Protein 7Q4I (pdb70)

Structure (mmCIF, N/CA/C/O backbone):
data_7Q4I
#
_entry.id   7Q4I
#
_cell.length_a   50.241
_cell.length_b   80.445
_cell.length_c   71.949
_cell.angle_alpha   90.00
_cell.angle_beta   93.19
_cell.angle_gamma   90.00
#
_symmetry.space_group_name_H-M   'P 1 21 1'
#
loop_
_entity.id
_entity.type
_entity.pdbx_description
1 polymer 'Glycoprotein-N-acetylgalactosamine 3-beta-galactosyltransferase 1'
2 polymer Mucin-1
3 non-polymer "URIDINE-5'-DIPHOSPHATE"
4 non-polymer 1,2-ETHANEDIOL
5 non-polymer 'MANGANESE (II) ION'
6 non-polymer 2-acetamido-2-deoxy-alpha-D-galactopyranose
7 water water
#
loop_
_atom_site.group_PDB
_atom_site.id
_atom_site.type_symbol
_atom_site.label_atom_id
_atom_site.label_alt_id
_atom_site.label_comp_id
_atom_site.label_asym_id
_atom_site.label_entity_id
_atom_site.label_seq_id
_atom_site.pdbx_PDB_ins_code
_atom_site.Cartn_x
_atom_site.Cartn_y
_atom_site.Cartn_z
_atom_site.occupancy
_atom_site.B_iso_or_equiv
_atom_site.auth_seq_id
_atom_site.auth_comp_id
_atom_site.auth_asym_id
_atom_site.auth_atom_id
_atom_site.pdbx_PDB_model_num
ATOM 1 N N . GLU A 1 15 ? 13.302 20.165 22.175 1.00 63.43 87 GLU A N 1
ATOM 2 C CA . GLU A 1 15 ? 13.110 21.523 22.772 1.00 63.52 87 GLU A CA 1
ATOM 3 C C . GLU A 1 15 ? 12.847 22.549 21.659 1.00 59.33 87 GLU A C 1
ATOM 4 O O . GLU A 1 15 ? 11.742 23.134 21.669 1.00 67.71 87 GLU A O 1
ATOM 10 N N . ASN A 1 16 ? 13.810 22.802 20.764 1.00 49.83 88 ASN A N 1
ATOM 11 C CA . ASN A 1 16 ? 13.530 23.503 19.483 1.00 50.88 88 ASN A CA 1
ATOM 12 C C . ASN A 1 16 ? 13.333 22.394 18.441 1.00 45.26 88 ASN A C 1
ATOM 13 O O . ASN A 1 16 ? 14.310 21.754 18.094 1.00 38.36 88 ASN A O 1
ATOM 18 N N . SER A 1 17 ? 12.091 22.161 18.017 1.00 42.72 89 SER A N 1
ATOM 19 C CA . SER A 1 17 ? 11.703 21.096 17.065 1.00 44.94 89 SER A CA 1
ATOM 20 C C . SER A 1 17 ? 11.121 21.719 15.784 1.00 41.88 89 SER A C 1
ATOM 21 O O . SER A 1 17 ? 10.405 21.023 15.058 1.00 45.20 89 SER A O 1
ATOM 24 N N . THR A 1 18 ? 11.418 22.986 15.511 1.00 40.97 90 THR A N 1
ATOM 25 C CA . THR A 1 18 ? 10.903 23.744 14.340 1.00 38.59 90 THR A CA 1
ATOM 26 C C . THR A 1 18 ? 11.217 22.979 13.064 1.00 33.98 90 THR A C 1
ATOM 27 O O . THR A 1 18 ? 10.305 22.813 12.225 1.00 37.48 90 THR A O 1
ATOM 31 N N . ILE A 1 19 ? 12.472 22.573 12.910 1.00 31.61 91 ILE A N 1
ATOM 32 C CA . ILE A 1 19 ? 12.937 21.936 11.650 1.00 29.95 91 ILE A CA 1
ATOM 33 C C . ILE A 1 19 ? 12.190 20.616 11.489 1.00 30.58 91 ILE A C 1
ATOM 34 O O . ILE A 1 19 ? 11.719 20.375 10.376 1.00 29.35 91 ILE A O 1
ATOM 39 N N . ALA A 1 20 ? 12.056 19.834 12.561 1.00 28.64 92 ALA A N 1
ATOM 40 C CA . ALA A 1 20 ? 11.396 18.511 12.504 1.00 30.05 92 ALA A CA 1
ATOM 41 C C . ALA A 1 20 ? 9.892 18.670 12.282 1.00 28.35 92 ALA A C 1
ATOM 42 O O . ALA A 1 20 ? 9.301 17.760 11.688 1.00 31.98 92 ALA A O 1
ATOM 44 N N . GLU A 1 21 ? 9.290 19.773 12.727 1.00 32.35 93 GLU A N 1
ATOM 45 C CA . GLU A 1 21 ? 7.832 20.029 12.532 1.00 37.24 93 GLU A CA 1
ATOM 46 C C . GLU A 1 21 ? 7.576 20.400 11.075 1.00 33.79 93 GLU A C 1
ATOM 47 O O . GLU A 1 21 ? 6.526 20.020 10.544 1.00 36.51 93 GLU A O 1
ATOM 53 N N . ARG A 1 22 ? 8.519 21.118 10.481 1.00 33.73 94 ARG A N 1
ATOM 54 C CA . ARG A 1 22 ? 8.493 21.542 9.065 1.00 39.39 94 ARG A CA 1
ATOM 55 C C . ARG A 1 22 ? 8.588 20.288 8.180 1.00 36.60 94 ARG A C 1
ATOM 56 O O . ARG A 1 22 ? 7.720 20.121 7.302 1.00 38.29 94 ARG A O 1
ATOM 64 N N . LEU A 1 23 ? 9.556 19.399 8.432 1.00 35.62 95 LEU A N 1
ATOM 65 C CA . LEU A 1 23 ? 9.696 18.117 7.686 1.00 33.37 95 LEU A CA 1
ATOM 66 C C . LEU A 1 23 ? 8.467 17.227 7.910 1.00 30.59 95 LEU A C 1
ATOM 67 O O . LEU A 1 23 ? 8.075 16.538 6.951 1.00 27.47 95 LEU A O 1
ATOM 72 N N . TYR A 1 24 ? 7.837 17.284 9.088 1.00 27.09 96 TYR A N 1
ATOM 73 C CA . TYR A 1 24 ? 6.636 16.467 9.370 1.00 28.33 96 TYR A CA 1
ATOM 74 C C . TYR A 1 24 ? 5.587 16.700 8.279 1.00 30.84 96 TYR A C 1
ATOM 75 O O . TYR A 1 24 ? 4.967 15.720 7.803 1.00 27.75 96 TYR A O 1
ATOM 84 N N . SER A 1 25 ? 5.400 17.963 7.897 1.00 34.02 97 SER A N 1
ATOM 85 C CA . SER A 1 25 ? 4.314 18.386 6.982 1.00 38.39 97 SER A CA 1
ATOM 86 C C . SER A 1 25 ? 4.791 18.259 5.529 1.00 37.47 97 SER A C 1
ATOM 87 O O . SER A 1 25 ? 3.962 18.066 4.653 1.00 38.93 97 SER A O 1
ATOM 90 N N . GLU A 1 26 ? 6.093 18.360 5.276 1.00 37.88 98 GLU A N 1
ATOM 91 C CA . GLU A 1 26 ? 6.651 18.380 3.899 1.00 34.49 98 GLU A CA 1
ATOM 92 C C . GLU A 1 26 ? 6.965 16.973 3.407 1.00 33.05 98 GLU A C 1
ATOM 93 O O . GLU A 1 26 ? 6.977 16.789 2.206 1.00 35.38 98 GLU A O 1
ATOM 99 N N . VAL A 1 27 ? 7.259 16.034 4.307 1.00 33.84 99 VAL A N 1
ATOM 100 C CA . VAL A 1 27 ? 7.612 14.620 3.983 1.00 30.48 99 VAL A CA 1
ATOM 101 C C . VAL A 1 27 ? 6.662 13.718 4.779 1.00 32.44 99 VAL A C 1
ATOM 102 O O . VAL A 1 27 ? 7.010 13.301 5.918 1.00 32.55 99 VAL A O 1
ATOM 106 N N . ARG A 1 28 ? 5.465 13.480 4.249 1.00 29.61 100 ARG A N 1
ATOM 107 C CA . ARG A 1 28 ? 4.451 12.686 4.979 1.00 29.23 100 ARG A CA 1
ATOM 108 C C . ARG A 1 28 ? 4.820 11.205 4.831 1.00 27.23 100 ARG A C 1
ATOM 109 O O . ARG A 1 28 ? 5.048 10.737 3.672 1.00 23.40 100 ARG A O 1
ATOM 117 N N . VAL A 1 29 ? 4.942 10.530 5.973 1.00 22.27 101 VAL A N 1
ATOM 118 C CA . VAL A 1 29 ? 5.308 9.098 6.052 1.00 24.09 101 VAL A CA 1
ATOM 119 C C . VAL A 1 29 ? 4.129 8.354 6.680 1.00 23.36 101 VAL A C 1
ATOM 120 O O . VAL A 1 29 ? 3.673 8.700 7.802 1.00 21.16 101 VAL A O 1
ATOM 124 N N . LEU A 1 30 ? 3.648 7.354 5.959 1.00 24.31 102 LEU A N 1
ATOM 125 C CA . LEU A 1 30 ? 2.645 6.400 6.474 1.00 25.58 102 LEU A CA 1
ATOM 126 C C . LEU A 1 30 ? 3.424 5.170 6.889 1.00 26.75 102 LEU A C 1
ATOM 127 O O . LEU A 1 30 ? 4.214 4.648 6.078 1.00 29.14 102 LEU A O 1
ATOM 132 N N . CYS A 1 31 ? 3.197 4.738 8.104 1.00 23.84 103 CYS A N 1
ATOM 133 C CA . CYS A 1 31 ? 3.841 3.545 8.659 1.00 27.83 103 CYS A CA 1
ATOM 134 C C . CYS A 1 31 ? 2.784 2.462 8.813 1.00 24.85 103 CYS A C 1
ATOM 135 O O . CYS A 1 31 ? 1.787 2.682 9.549 1.00 24.60 103 CYS A O 1
ATOM 138 N N . TRP A 1 32 ? 3.031 1.316 8.187 1.00 21.35 104 TRP A N 1
ATOM 139 C CA . TRP A 1 32 ? 2.236 0.117 8.502 1.00 21.77 104 TRP A CA 1
ATOM 140 C C . TRP A 1 32 ? 3.114 -0.944 9.153 1.00 21.86 104 TRP A C 1
ATOM 141 O O . TRP A 1 32 ? 4.289 -1.098 8.766 1.00 21.42 104 TRP A O 1
ATOM 152 N N . ILE A 1 33 ? 2.514 -1.611 10.134 1.00 21.79 105 ILE A N 1
ATOM 153 C CA . ILE A 1 33 ? 3.147 -2.593 11.043 1.00 24.03 105 ILE A CA 1
ATOM 154 C C . ILE A 1 33 ? 2.488 -3.934 10.773 1.00 24.73 105 ILE A C 1
ATOM 155 O O . ILE A 1 33 ? 1.245 -4.022 10.995 1.00 24.26 105 ILE A O 1
ATOM 160 N N . MET A 1 34 ? 3.277 -4.916 10.330 1.00 25.25 106 MET A N 1
ATOM 161 C CA . MET A 1 34 ? 2.822 -6.323 10.238 1.00 29.14 106 MET A CA 1
ATOM 162 C C . MET A 1 34 ? 2.738 -6.914 11.652 1.00 29.70 106 MET A C 1
ATOM 163 O O . MET A 1 34 ? 3.740 -6.915 12.386 1.00 26.17 106 MET A O 1
ATOM 168 N N . THR A 1 35 ? 1.565 -7.393 12.040 1.00 31.03 107 THR A N 1
ATOM 169 C CA . THR A 1 35 ? 1.377 -8.054 13.351 1.00 32.03 107 THR A CA 1
ATOM 170 C C . THR A 1 35 ? 0.295 -9.127 13.201 1.00 32.64 107 THR A C 1
ATOM 171 O O . THR A 1 35 ? -0.210 -9.329 12.083 1.00 32.98 107 THR A O 1
ATOM 175 N N . ASN A 1 36 ? -0.024 -9.797 14.297 1.00 34.31 108 ASN A N 1
ATOM 176 C CA . ASN A 1 36 ? -0.994 -10.913 14.370 1.00 33.15 108 ASN A CA 1
ATOM 177 C C . ASN A 1 36 ? -1.644 -10.804 15.737 1.00 32.52 108 ASN A C 1
ATOM 178 O O . ASN A 1 36 ? -1.088 -10.173 16.629 1.00 32.59 108 ASN A O 1
ATOM 183 N N . PRO A 1 37 ? -2.838 -11.401 15.940 1.00 35.61 109 PRO A N 1
ATOM 184 C CA . PRO A 1 37 ? -3.561 -11.257 17.211 1.00 33.20 109 PRO A CA 1
ATOM 185 C C . PRO A 1 37 ? -2.748 -11.615 18.465 1.00 32.44 109 PRO A C 1
ATOM 186 O O . PRO A 1 37 ? -2.823 -10.879 19.394 1.00 35.82 109 PRO A O 1
ATOM 190 N N . SER A 1 38 ? -1.957 -12.694 18.442 1.00 34.85 110 SER A N 1
ATOM 191 C CA . SER A 1 38 ? -1.034 -13.091 19.546 1.00 34.14 110 SER A CA 1
ATOM 192 C C . SER A 1 38 ? -0.114 -11.937 19.971 1.00 33.49 110 SER A C 1
ATOM 193 O O . SER A 1 38 ? 0.254 -11.926 21.135 1.00 33.60 110 SER A O 1
ATOM 196 N N . ASN A 1 39 ? 0.262 -11.028 19.057 1.00 34.03 111 ASN A N 1
ATOM 197 C CA . ASN A 1 39 ? 1.233 -9.928 19.321 1.00 31.47 111 ASN A CA 1
ATOM 198 C C . ASN A 1 39 ? 0.530 -8.601 19.614 1.00 27.91 111 ASN A C 1
ATOM 199 O O . ASN A 1 39 ? 1.230 -7.623 19.898 1.00 27.24 111 ASN A O 1
ATOM 204 N N . HIS A 1 40 ? -0.797 -8.526 19.516 1.00 30.80 112 HIS A N 1
ATOM 205 C CA . HIS A 1 40 ? -1.509 -7.217 19.578 1.00 33.47 112 HIS A CA 1
ATOM 206 C C . HIS A 1 40 ? -1.121 -6.466 20.860 1.00 36.97 112 HIS A C 1
ATOM 207 O O . HIS A 1 40 ? -0.710 -5.279 20.754 1.00 35.84 112 HIS A O 1
ATOM 214 N N . GLN A 1 41 ? -1.227 -7.135 22.011 1.00 37.00 113 GLN A N 1
ATOM 215 C CA . GLN A 1 41 ? -0.964 -6.541 23.348 1.00 43.57 113 GLN A CA 1
ATOM 216 C C . GLN A 1 41 ? 0.529 -6.684 23.684 1.00 39.01 113 GLN A C 1
ATOM 217 O O . GLN A 1 41 ? 1.078 -5.717 24.230 1.00 42.06 113 GLN A O 1
ATOM 223 N N . LYS A 1 42 ? 1.173 -7.810 23.375 1.00 38.09 114 LYS A N 1
ATOM 224 C CA . LYS A 1 42 ? 2.611 -8.032 23.736 1.00 40.57 114 LYS A CA 1
ATOM 225 C C . LYS A 1 42 ? 3.548 -7.076 22.981 1.00 32.82 114 LYS A C 1
ATOM 226 O O . LYS A 1 42 ? 4.555 -6.692 23.574 1.00 27.60 114 LYS A O 1
ATOM 232 N N . LYS A 1 43 ? 3.290 -6.760 21.709 1.00 29.71 115 LYS A N 1
ATOM 233 C CA . LYS A 1 43 ? 4.308 -6.061 20.861 1.00 31.13 115 LYS A CA 1
ATOM 234 C C . LYS A 1 43 ? 3.740 -4.801 20.226 1.00 28.93 115 LYS A C 1
ATOM 235 O O . LYS A 1 43 ? 4.308 -3.739 20.477 1.00 32.02 115 LYS A O 1
ATOM 241 N N . ALA A 1 44 ? 2.664 -4.942 19.451 1.00 30.14 116 ALA A N 1
ATOM 242 C CA . ALA A 1 44 ? 2.089 -3.891 18.580 1.00 29.49 116 ALA A CA 1
ATOM 243 C C . ALA A 1 44 ? 1.748 -2.656 19.412 1.00 32.32 116 ALA A C 1
ATOM 244 O O . ALA A 1 44 ? 2.091 -1.539 18.998 1.00 37.12 116 ALA A O 1
ATOM 246 N N . ARG A 1 45 ? 1.101 -2.854 20.553 1.00 33.21 117 ARG A N 1
ATOM 247 C CA . ARG A 1 45 ? 0.765 -1.767 21.498 1.00 34.25 117 ARG A CA 1
ATOM 248 C C . ARG A 1 45 ? 1.996 -0.878 21.740 1.00 30.73 117 ARG A C 1
ATOM 249 O O . ARG A 1 45 ? 1.868 0.350 21.772 1.00 33.32 117 ARG A O 1
ATOM 257 N N . HIS A 1 46 ? 3.165 -1.473 21.923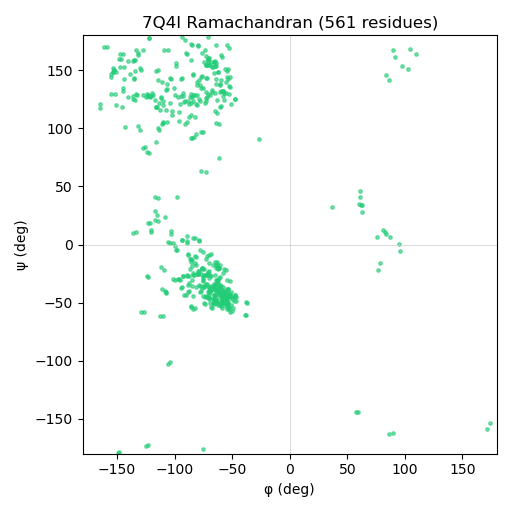 1.00 27.82 118 HIS A N 1
ATOM 258 C CA . HIS A 1 46 ? 4.371 -0.751 22.389 1.00 26.57 118 HIS A CA 1
ATOM 259 C C . HIS A 1 46 ? 4.987 -0.014 21.201 1.00 25.67 118 HIS A C 1
ATOM 260 O O . HIS A 1 46 ? 5.606 1.029 21.391 1.00 25.67 118 HIS A O 1
ATOM 267 N N . VAL A 1 47 ? 4.745 -0.485 19.994 1.00 24.31 119 VAL A N 1
ATOM 268 C CA . VAL A 1 47 ? 5.122 0.285 18.783 1.00 24.94 119 VAL A CA 1
ATOM 269 C C . VAL A 1 47 ? 4.257 1.545 18.737 1.00 24.98 119 VAL A C 1
ATOM 270 O O . VAL A 1 47 ? 4.807 2.628 18.508 1.00 25.42 119 VAL A O 1
ATOM 274 N N . LYS A 1 48 ? 2.949 1.410 18.951 1.00 25.64 120 LYS A N 1
ATOM 275 C CA . LYS A 1 48 ? 2.029 2.561 18.935 1.00 28.90 120 LYS A CA 1
ATOM 276 C C . LYS A 1 48 ? 2.441 3.596 19.984 1.00 29.75 120 LYS A C 1
ATOM 277 O O . LYS A 1 48 ? 2.434 4.778 19.661 1.00 31.23 120 LYS A O 1
ATOM 283 N N . ARG A 1 49 ? 2.782 3.165 21.198 1.00 34.76 121 ARG A N 1
ATOM 284 C CA . ARG A 1 49 ? 3.050 4.073 22.347 1.00 35.74 121 ARG A CA 1
ATOM 285 C C . ARG A 1 49 ? 4.419 4.751 22.228 1.00 33.51 121 ARG A C 1
ATOM 286 O O . ARG A 1 49 ? 4.606 5.769 22.920 1.00 35.13 121 ARG A O 1
ATOM 294 N N . THR A 1 50 ? 5.341 4.211 21.430 1.00 27.91 122 THR A N 1
ATOM 295 C CA . THR A 1 50 ? 6.704 4.768 21.232 1.00 26.00 122 THR A CA 1
ATOM 296 C C . THR A 1 50 ? 6.788 5.431 19.853 1.00 25.40 122 THR A C 1
ATOM 297 O O . THR A 1 50 ? 6.219 6.543 19.673 1.00 23.83 122 THR A O 1
ATOM 301 N N . TRP A 1 51 ? 7.413 4.787 18.876 1.00 22.10 123 TRP A N 1
ATOM 302 C CA . TRP A 1 51 ? 7.767 5.485 17.610 1.00 22.71 123 TRP A CA 1
ATOM 303 C C . TRP A 1 51 ? 6.584 5.650 16.646 1.00 23.87 123 TRP A C 1
ATOM 304 O O . TRP A 1 51 ? 6.623 6.560 15.799 1.00 23.82 123 TRP A O 1
ATOM 315 N N . GLY A 1 52 ? 5.564 4.809 16.767 1.00 26.05 124 GLY A N 1
ATOM 316 C CA . GLY A 1 52 ? 4.445 4.758 15.818 1.00 28.15 124 GLY A CA 1
ATOM 317 C C . GLY A 1 52 ? 3.729 6.085 15.726 1.00 29.52 124 GLY A C 1
ATOM 318 O O . GLY A 1 52 ? 3.351 6.464 14.609 1.00 33.21 124 GLY A O 1
ATOM 319 N N . LYS A 1 53 ? 3.521 6.746 16.859 1.00 31.34 125 LYS A N 1
ATOM 320 C CA . LYS A 1 53 ? 2.709 7.982 16.933 1.00 35.86 125 LYS A CA 1
ATOM 321 C C . LYS A 1 53 ? 3.449 9.154 16.296 1.00 31.59 125 LYS A C 1
ATOM 322 O O . LYS A 1 53 ? 2.812 10.165 16.088 1.00 33.07 125 LYS A O 1
ATOM 328 N N . ARG A 1 54 ? 4.721 9.009 15.961 1.00 32.19 126 ARG A N 1
ATOM 329 C CA . ARG A 1 54 ? 5.505 10.081 15.294 1.00 30.75 126 ARG A CA 1
ATOM 330 C C . ARG A 1 54 ? 5.317 10.029 13.768 1.00 30.24 126 ARG A C 1
ATOM 331 O O . ARG A 1 54 ? 5.689 11.009 13.109 1.00 28.88 126 ARG A O 1
ATOM 339 N N . CYS A 1 55 ? 4.789 8.934 13.210 1.00 30.14 127 CYS A N 1
ATOM 340 C CA . CYS A 1 55 ? 4.411 8.839 11.770 1.00 32.51 127 CYS A CA 1
ATOM 341 C C . CYS A 1 55 ? 3.248 9.782 11.471 1.00 29.36 127 CYS A C 1
ATOM 342 O O . CYS A 1 55 ? 2.433 9.974 12.363 1.00 31.69 127 CYS A O 1
ATOM 345 N N . ASN A 1 56 ? 3.135 10.249 10.227 1.00 31.35 128 ASN A N 1
ATOM 346 C CA . ASN A 1 56 ? 1.962 11.033 9.740 1.00 29.45 128 ASN A CA 1
ATOM 347 C C . ASN A 1 56 ? 0.688 10.182 9.827 1.00 31.53 128 ASN A C 1
ATOM 348 O O . ASN A 1 56 ? -0.396 10.740 10.074 1.00 31.50 128 ASN A O 1
ATOM 353 N N . LYS A 1 57 ? 0.816 8.872 9.626 1.00 31.93 129 LYS A N 1
ATOM 354 C CA . LYS A 1 57 ? -0.313 7.917 9.636 1.00 30.26 129 LYS A CA 1
ATOM 355 C C . LYS A 1 57 ? 0.225 6.552 10.072 1.00 28.98 129 LYS A C 1
ATOM 356 O O . LYS A 1 57 ? 1.228 6.122 9.521 1.00 27.27 129 LYS A O 1
ATOM 362 N N . LEU A 1 58 ? -0.417 5.926 11.052 1.00 30.27 130 LEU A N 1
ATOM 363 C CA . LEU A 1 58 ? -0.008 4.620 11.605 1.00 28.78 130 LEU A CA 1
ATOM 364 C C . LEU A 1 58 ? -1.136 3.620 11.387 1.00 30.06 130 LEU A C 1
ATOM 365 O O . LEU A 1 58 ? -2.280 3.952 11.749 1.00 29.02 130 LEU A O 1
ATOM 370 N N . ILE A 1 59 ? -0.815 2.459 10.805 1.00 28.04 131 ILE A N 1
ATOM 371 C CA . ILE A 1 59 ? -1.793 1.370 10.535 1.00 29.76 131 ILE A CA 1
ATOM 372 C C . ILE A 1 59 ? -1.171 0.026 10.916 1.00 27.30 131 ILE A C 1
ATOM 373 O O . ILE A 1 59 ? -0.077 -0.307 10.443 1.00 27.92 131 ILE A O 1
ATOM 378 N N . PHE A 1 60 ? -1.897 -0.727 11.719 1.00 27.50 132 PHE A N 1
ATOM 379 C CA . PHE A 1 60 ? -1.593 -2.120 12.101 1.00 27.61 132 PHE A CA 1
ATOM 380 C C . PHE A 1 60 ? -2.290 -3.042 11.116 1.00 25.74 132 PHE A C 1
ATOM 381 O O . PHE A 1 60 ? -3.470 -2.919 10.950 1.00 26.30 132 PHE A O 1
ATOM 389 N N . MET A 1 61 ? -1.517 -3.893 10.462 1.00 25.89 133 MET A N 1
ATOM 390 C CA . MET A 1 61 ? -1.991 -4.839 9.430 1.00 28.54 133 MET A CA 1
ATOM 391 C C . MET A 1 61 ? -1.977 -6.240 10.026 1.00 27.87 133 MET A C 1
ATOM 392 O O . MET A 1 61 ? -0.870 -6.806 10.237 1.00 30.43 133 MET A O 1
ATOM 397 N N . SER A 1 62 ? -3.157 -6.745 10.334 1.00 28.52 134 SER A N 1
ATOM 398 C CA . SER A 1 62 ? -3.344 -8.026 11.064 1.00 35.04 134 SER A CA 1
ATOM 399 C C . SER A 1 62 ? -4.250 -8.954 10.257 1.00 32.40 134 SER A C 1
ATOM 400 O O . SER A 1 62 ? -4.574 -8.607 9.118 1.00 38.05 134 SER A O 1
ATOM 403 N N . SER A 1 63 ? -4.619 -10.091 10.837 1.00 35.53 135 SER A N 1
ATOM 404 C CA . SER A 1 63 ? -5.653 -11.041 10.334 1.00 35.48 135 SER A CA 1
ATOM 405 C C . SER A 1 63 ? -6.947 -10.896 11.144 1.00 34.65 135 SER A C 1
ATOM 406 O O . SER A 1 63 ? -7.850 -11.645 10.879 1.00 36.12 135 SER A O 1
ATOM 409 N N . ALA A 1 64 ? -7.005 -9.987 12.124 1.00 36.58 136 ALA A N 1
ATOM 410 C CA . ALA A 1 64 ? -8.185 -9.789 12.988 1.00 37.79 136 ALA A CA 1
ATOM 411 C C . ALA A 1 64 ? -8.194 -8.347 13.490 1.00 40.09 136 ALA A C 1
ATOM 412 O O . ALA A 1 64 ? -7.113 -7.772 13.603 1.00 45.04 136 ALA A O 1
ATOM 414 N N . LYS A 1 65 ? -9.380 -7.803 13.771 1.00 47.52 137 LYS A N 1
ATOM 415 C CA . LYS A 1 65 ? -9.595 -6.396 14.206 1.00 49.63 137 LYS A CA 1
ATOM 416 C C . LYS A 1 65 ? -9.192 -6.241 15.673 1.00 55.27 137 LYS A C 1
ATOM 417 O O . LYS A 1 65 ? -9.033 -7.268 16.339 1.00 48.95 137 LYS A O 1
ATOM 423 N N . ASP A 1 66 ? -9.028 -4.993 16.139 1.00 66.24 138 ASP A N 1
ATOM 424 C CA . ASP A 1 66 ? -8.624 -4.641 17.534 1.00 72.40 138 ASP A CA 1
ATOM 425 C C . ASP A 1 66 ? -8.912 -3.154 17.781 1.00 73.75 138 ASP A C 1
ATOM 426 O O . ASP A 1 66 ? -8.282 -2.313 17.088 1.00 63.91 138 ASP A O 1
ATOM 431 N N . ASP A 1 67 ? -9.807 -2.857 18.736 1.00 75.83 139 ASP A N 1
ATOM 432 C CA . ASP A 1 67 ? -10.264 -1.489 19.123 1.00 76.84 139 ASP A CA 1
ATOM 433 C C . ASP A 1 67 ? -9.050 -0.594 19.431 1.00 69.13 139 ASP A C 1
ATOM 434 O O . ASP A 1 67 ? -8.959 0.490 18.821 1.00 72.88 139 ASP A O 1
ATOM 439 N N . GLU A 1 68 ? -8.157 -1.041 20.326 1.00 59.63 140 GLU A N 1
ATOM 440 C CA . GLU A 1 68 ? -6.983 -0.277 20.850 1.00 63.00 140 GLU A CA 1
ATOM 441 C C . GLU A 1 68 ? -6.078 0.196 19.702 1.00 63.37 140 GLU A C 1
ATOM 442 O O . GLU A 1 68 ? -5.754 1.394 19.708 1.00 65.85 140 GLU A O 1
ATOM 448 N N . LEU A 1 69 ? -5.677 -0.706 18.788 1.00 57.46 141 LEU A N 1
ATOM 449 C CA . LEU A 1 69 ? -4.751 -0.447 17.651 1.00 55.93 141 LEU A CA 1
ATOM 450 C C . LEU A 1 69 ? -5.510 0.150 16.454 1.00 65.97 141 LEU A C 1
ATOM 451 O O . LEU A 1 69 ? -4.851 0.835 15.627 1.00 51.49 141 LEU A O 1
ATOM 456 N N . ASP A 1 70 ? -6.820 -0.136 16.346 1.00 67.96 142 ASP A N 1
ATOM 457 C CA . ASP A 1 70 ? -7.638 0.120 15.136 1.00 68.60 142 ASP A CA 1
ATOM 458 C C . ASP A 1 70 ? -7.023 -0.707 13.987 1.00 64.79 142 ASP A C 1
ATOM 459 O O . ASP A 1 70 ? -6.836 -0.175 12.855 1.00 63.91 142 ASP A O 1
ATOM 464 N N . ALA A 1 71 ? -6.722 -1.978 14.273 1.00 49.73 143 ALA A N 1
ATOM 465 C CA . ALA A 1 71 ? -6.053 -2.931 13.358 1.00 44.22 143 ALA A CA 1
ATOM 466 C C . ALA A 1 71 ? -6.935 -3.192 12.134 1.00 42.95 143 ALA A C 1
ATOM 467 O O . ALA A 1 71 ? -8.144 -3.327 12.304 1.00 48.90 143 ALA A O 1
ATOM 469 N N . VAL A 1 72 ? -6.339 -3.242 10.944 1.00 38.34 144 VAL A N 1
ATOM 470 C CA . VAL A 1 72 ? -6.994 -3.692 9.688 1.00 36.44 144 VAL A CA 1
ATOM 471 C C . VAL A 1 72 ? -6.907 -5.220 9.595 1.00 37.25 144 VAL A C 1
ATOM 472 O O . VAL A 1 72 ? -5.809 -5.762 9.756 1.00 39.63 144 VAL A O 1
ATOM 476 N N . ALA A 1 73 ? -8.036 -5.903 9.390 1.00 39.70 145 ALA A N 1
ATOM 477 C CA . ALA A 1 73 ? -8.086 -7.380 9.256 1.00 40.16 145 ALA A CA 1
ATOM 478 C C . ALA A 1 73 ? -7.945 -7.714 7.768 1.00 38.03 145 ALA A C 1
ATOM 479 O O . ALA A 1 73 ? -8.907 -7.496 7.026 1.00 35.63 145 ALA A O 1
ATOM 481 N N . LEU A 1 74 ? -6.764 -8.171 7.359 1.00 33.72 146 LEU A N 1
ATOM 482 C CA . LEU A 1 74 ? -6.494 -8.570 5.964 1.00 34.28 146 LEU A CA 1
ATOM 483 C C . LEU A 1 74 ? -7.138 -9.939 5.714 1.00 39.01 146 LEU A C 1
ATOM 484 O O . LEU A 1 74 ? -7.224 -10.780 6.607 1.00 33.94 146 LEU A O 1
ATOM 489 N N . PRO A 1 75 ? -7.661 -10.182 4.491 1.00 42.95 147 PRO A N 1
ATOM 490 C CA . PRO A 1 75 ? -8.281 -11.467 4.170 1.00 47.23 147 PRO A CA 1
ATOM 491 C C . PRO A 1 75 ? -7.178 -12.508 3.932 1.00 47.72 147 PRO A C 1
ATOM 492 O O . PRO A 1 75 ? -7.040 -13.003 2.843 1.00 50.03 147 PRO A O 1
ATOM 496 N N . VAL A 1 76 ? -6.391 -12.787 4.963 1.00 47.03 148 VAL A N 1
ATOM 497 C CA . VAL A 1 76 ? -5.170 -13.626 4.854 1.00 42.89 148 VAL A CA 1
ATOM 498 C C . VAL A 1 76 ? -5.055 -14.419 6.149 1.00 41.34 148 VAL A C 1
ATOM 499 O O . VAL A 1 76 ? -5.152 -13.799 7.219 1.00 45.70 148 VAL A O 1
ATOM 503 N N . GLY A 1 77 ? -4.820 -15.723 6.050 1.00 46.49 149 GLY A N 1
ATOM 504 C CA . GLY A 1 77 ? -4.572 -16.603 7.206 1.00 46.41 149 GLY A CA 1
ATOM 505 C C . GLY A 1 77 ? -3.289 -16.229 7.936 1.00 48.53 149 GLY A C 1
ATOM 506 O O . GLY A 1 77 ? -2.525 -15.373 7.434 1.00 56.73 149 GLY A O 1
ATOM 507 N N . GLU A 1 78 ? -3.063 -16.847 9.092 1.00 45.26 150 GLU A N 1
ATOM 508 C CA . GLU A 1 78 ? -1.886 -16.602 9.962 1.00 43.00 150 GLU A CA 1
ATOM 509 C C . GLU A 1 78 ? -0.774 -17.566 9.565 1.00 37.62 150 GLU A C 1
ATOM 510 O O . GLU A 1 78 ? -0.998 -18.377 8.675 1.00 38.91 150 GLU A O 1
ATOM 516 N N . GLY A 1 79 ? 0.394 -17.449 10.178 1.00 36.46 151 GLY A N 1
ATOM 517 C CA . GLY A 1 79 ? 1.541 -18.320 9.859 1.00 31.88 151 GLY A CA 1
ATOM 518 C C . GLY A 1 79 ? 2.558 -17.609 8.994 1.00 29.79 151 GLY A C 1
ATOM 519 O O . GLY A 1 79 ? 2.155 -16.753 8.182 1.00 27.63 151 GLY A O 1
ATOM 520 N N . ARG A 1 80 ? 3.822 -18.003 9.132 1.00 29.80 152 ARG A N 1
ATOM 521 C CA A ARG A 1 80 ? 4.978 -17.385 8.434 0.50 31.40 152 ARG A CA 1
ATOM 522 C CA B ARG A 1 80 ? 4.964 -17.359 8.435 0.50 31.28 152 ARG A CA 1
ATOM 523 C C . ARG A 1 80 ? 4.862 -17.628 6.926 1.00 34.39 152 ARG A C 1
ATOM 524 O O . ARG A 1 80 ? 5.511 -16.906 6.160 1.00 32.24 152 ARG A O 1
ATOM 539 N N . ASN A 1 81 ? 4.030 -18.584 6.514 1.00 38.50 153 ASN A N 1
ATOM 540 C CA . ASN A 1 81 ? 3.854 -18.902 5.072 1.00 38.83 153 ASN A CA 1
ATOM 541 C C . ASN A 1 81 ? 2.742 -18.053 4.447 1.00 34.49 153 ASN A C 1
ATOM 542 O O . ASN A 1 81 ? 2.474 -18.261 3.276 1.00 30.94 153 ASN A O 1
ATOM 547 N N . ASN A 1 82 ? 2.190 -17.078 5.168 1.00 31.56 154 ASN A N 1
ATOM 548 C CA . ASN A 1 82 ? 1.218 -16.109 4.611 1.00 32.10 154 ASN A CA 1
ATOM 549 C C . ASN A 1 82 ? 1.717 -14.671 4.730 1.00 29.81 154 ASN A C 1
ATOM 550 O O . ASN A 1 82 ? 0.916 -13.771 4.520 1.00 31.52 154 ASN A O 1
ATOM 555 N N . LEU A 1 83 ? 2.972 -14.434 5.086 1.00 31.70 155 LEU A N 1
ATOM 556 C CA . LEU A 1 83 ? 3.455 -13.052 5.317 1.00 30.64 155 LEU A CA 1
ATOM 557 C C . LEU A 1 83 ? 3.518 -12.308 3.981 1.00 27.51 155 LEU A C 1
ATOM 558 O O . LEU A 1 83 ? 3.181 -11.101 3.940 1.00 23.97 155 LEU A O 1
ATOM 563 N N . TRP A 1 84 ? 3.887 -13.010 2.916 1.00 24.30 156 TRP A N 1
ATOM 564 C CA . TRP A 1 84 ? 3.887 -12.422 1.559 1.00 25.25 156 TRP A CA 1
ATOM 565 C C . TRP A 1 84 ? 2.460 -12.019 1.165 1.00 26.30 156 TRP A C 1
ATOM 566 O O . TRP A 1 84 ? 2.298 -10.902 0.636 1.00 26.38 156 TRP A O 1
ATOM 577 N N . GLY A 1 85 ? 1.461 -12.833 1.504 1.00 25.33 157 GLY A N 1
ATOM 578 C CA . GLY A 1 85 ? 0.040 -12.489 1.297 1.00 25.51 157 GLY A CA 1
ATOM 579 C C . GLY A 1 85 ? -0.388 -11.260 2.089 1.00 26.25 157 GLY A C 1
ATOM 580 O O . GLY A 1 85 ? -1.181 -10.477 1.572 1.00 27.75 157 GLY A O 1
ATOM 581 N N . LYS A 1 86 ? 0.105 -11.077 3.305 1.00 27.06 158 LYS A N 1
ATOM 582 C CA . LYS A 1 86 ? -0.235 -9.881 4.115 1.00 29.91 158 LYS A CA 1
ATOM 583 C C . LYS A 1 86 ? 0.431 -8.641 3.501 1.00 28.60 158 LYS A C 1
ATOM 584 O O . LYS A 1 86 ? -0.191 -7.598 3.525 1.00 29.08 158 LYS A O 1
ATOM 590 N N . THR A 1 87 ? 1.672 -8.737 3.028 1.00 26.73 159 THR A N 1
ATOM 591 C CA . THR A 1 87 ? 2.379 -7.588 2.417 1.00 26.23 159 THR A CA 1
ATOM 592 C C . THR A 1 87 ? 1.588 -7.095 1.200 1.00 26.01 159 THR A C 1
ATOM 593 O O . THR A 1 87 ? 1.316 -5.886 1.119 1.00 27.13 159 THR A O 1
ATOM 597 N N . LYS A 1 88 ? 1.193 -8.004 0.314 1.00 27.75 160 LYS A N 1
ATOM 598 C CA . LYS A 1 88 ? 0.411 -7.690 -0.913 1.00 28.53 160 LYS A CA 1
ATOM 599 C C . LYS A 1 88 ? -0.902 -6.997 -0.550 1.00 29.02 160 LYS A C 1
ATOM 600 O O . LYS A 1 88 ? -1.180 -5.910 -1.111 1.00 28.25 160 LYS A O 1
ATOM 606 N N . GLU A 1 89 ? -1.646 -7.576 0.382 1.00 27.48 161 GLU A N 1
ATOM 607 C CA . GLU A 1 89 ? -2.981 -7.073 0.784 1.00 29.87 161 GLU A CA 1
ATOM 608 C C . GLU A 1 89 ? -2.842 -5.723 1.512 1.00 30.10 161 GLU A C 1
ATOM 609 O O . GLU A 1 89 ? -3.701 -4.827 1.304 1.00 28.18 161 GLU A O 1
ATOM 615 N N . ALA A 1 90 ? -1.777 -5.538 2.291 1.00 25.83 162 ALA A N 1
ATOM 616 C CA . ALA A 1 90 ? -1.524 -4.275 2.995 1.00 25.43 162 ALA A CA 1
ATOM 617 C C . ALA A 1 90 ? -1.248 -3.155 1.982 1.00 23.66 162 ALA A C 1
ATOM 618 O O . ALA A 1 90 ? -1.840 -2.072 2.113 1.00 23.04 162 ALA A O 1
ATOM 620 N N . TYR A 1 91 ? -0.381 -3.378 0.998 1.00 24.75 163 TYR A N 1
ATOM 621 C CA . TYR A 1 91 ? -0.063 -2.315 0.004 1.00 24.96 163 TYR A CA 1
ATOM 622 C C . TYR A 1 91 ? -1.304 -2.068 -0.853 1.00 23.64 163 TYR A C 1
ATOM 623 O O . TYR A 1 91 ? -1.631 -0.917 -0.998 1.00 22.79 163 TYR A O 1
ATOM 632 N N . LYS A 1 92 ? -2.064 -3.098 -1.232 1.00 29.19 164 LYS A N 1
ATOM 633 C CA . LYS A 1 92 ? -3.369 -2.929 -1.924 1.00 29.89 164 LYS A CA 1
ATOM 634 C C . LYS A 1 92 ? -4.268 -2.012 -1.105 1.00 29.87 164 LYS A C 1
ATOM 635 O O . LYS A 1 92 ? -4.828 -1.080 -1.702 1.00 30.13 164 LYS A O 1
ATOM 641 N N . TYR A 1 93 ? -4.441 -2.303 0.187 1.00 25.86 165 TYR A N 1
ATOM 642 C CA . TYR A 1 93 ? -5.337 -1.537 1.088 1.00 24.57 165 TYR A CA 1
ATOM 643 C C . TYR A 1 93 ? -4.883 -0.079 1.104 1.00 26.06 165 TYR A C 1
ATOM 644 O O . TYR A 1 93 ? -5.725 0.847 0.967 1.00 23.12 165 TYR A O 1
ATOM 653 N N . ILE A 1 94 ? -3.573 0.113 1.270 1.00 25.56 166 ILE A N 1
ATOM 654 C CA . ILE A 1 94 ? -2.944 1.456 1.405 1.00 26.62 166 ILE A CA 1
ATOM 655 C C . ILE A 1 94 ? -3.127 2.254 0.115 1.00 26.13 166 ILE A C 1
ATOM 656 O O . ILE A 1 94 ? -3.385 3.470 0.203 1.00 29.27 166 ILE A O 1
ATOM 661 N N . TYR A 1 95 ? -3.000 1.606 -1.038 1.00 26.76 167 TYR A N 1
ATOM 662 C CA . TYR A 1 95 ? -3.232 2.248 -2.354 1.00 27.61 167 TYR A CA 1
ATOM 663 C C . TYR A 1 95 ? -4.715 2.617 -2.458 1.00 29.06 167 TYR A C 1
ATOM 664 O O . TYR A 1 95 ? -5.039 3.752 -2.783 1.00 35.66 167 TYR A O 1
ATOM 673 N N . GLU A 1 96 ? -5.579 1.655 -2.198 1.00 29.06 168 GLU A N 1
ATOM 674 C CA . GLU A 1 96 ? -7.053 1.772 -2.263 1.00 33.55 168 GLU A CA 1
ATOM 675 C C . GLU A 1 96 ? -7.443 3.004 -1.430 1.00 34.84 168 GLU A C 1
ATOM 676 O O . GLU A 1 96 ? -8.109 3.881 -1.980 1.00 35.47 168 GLU A O 1
ATOM 682 N N . HIS A 1 97 ? -6.990 3.119 -0.166 1.00 31.35 169 HIS A N 1
ATOM 683 C CA . HIS A 1 97 ? -7.576 4.057 0.831 1.00 29.80 169 HIS A CA 1
ATOM 684 C C . HIS A 1 97 ? -6.666 5.232 1.173 1.00 27.49 169 HIS A C 1
ATOM 685 O O . HIS A 1 97 ? -7.214 6.191 1.633 1.00 27.54 169 HIS A O 1
ATOM 692 N N . HIS A 1 98 ? -5.348 5.167 0.974 1.00 27.70 170 HIS A N 1
ATOM 693 C CA . HIS A 1 98 ? -4.405 6.159 1.574 1.00 29.04 170 HIS A CA 1
ATOM 694 C C . HIS A 1 98 ? -3.361 6.693 0.586 1.00 26.37 170 HIS A C 1
ATOM 695 O O . HIS A 1 98 ? -2.486 7.394 1.031 1.00 28.62 170 HIS A O 1
ATOM 702 N N . ILE A 1 99 ? -3.474 6.453 -0.708 1.00 24.62 171 ILE A N 1
ATOM 703 C CA . ILE A 1 99 ? -2.321 6.694 -1.616 1.00 26.10 171 ILE A CA 1
ATOM 704 C C . ILE A 1 99 ? -1.981 8.192 -1.638 1.00 28.94 171 ILE A C 1
ATOM 705 O O . ILE A 1 99 ? -0.806 8.510 -1.771 1.00 33.61 171 ILE A O 1
ATOM 710 N N . ASN A 1 100 ? -2.943 9.089 -1.465 1.00 34.20 172 ASN A N 1
ATOM 711 C CA . ASN A 1 100 ? -2.687 10.554 -1.484 1.00 35.54 172 ASN A CA 1
ATOM 712 C C . ASN A 1 100 ? -2.692 11.088 -0.048 1.00 38.13 172 ASN A C 1
ATOM 713 O O . ASN A 1 100 ? -2.662 12.315 0.116 1.00 41.74 172 ASN A O 1
ATOM 718 N N . ASP A 1 101 ? -2.664 10.212 0.961 1.00 35.68 173 ASP A N 1
ATOM 719 C CA . ASP A 1 101 ? -2.590 10.621 2.386 1.00 37.36 173 ASP A CA 1
ATOM 720 C C . ASP A 1 101 ? -1.128 10.778 2.819 1.00 37.17 173 ASP A C 1
ATOM 721 O O . ASP A 1 101 ? -0.910 11.288 3.899 1.00 40.00 173 ASP A O 1
ATOM 726 N N . ALA A 1 102 ? -0.151 10.376 2.007 1.00 32.58 174 ALA A N 1
ATOM 727 C CA . ALA A 1 102 ? 1.275 10.444 2.378 1.00 30.93 174 ALA A CA 1
ATOM 728 C C . ALA A 1 102 ? 2.121 10.422 1.118 1.00 28.49 174 ALA A C 1
ATOM 729 O O . ALA A 1 102 ? 1.553 10.151 0.059 1.00 32.48 174 ALA A O 1
ATOM 731 N N . ASP A 1 103 ? 3.419 10.686 1.263 1.00 27.76 175 ASP A N 1
ATOM 732 C CA . ASP A 1 103 ? 4.437 10.720 0.181 1.00 27.91 175 ASP A CA 1
ATOM 733 C C . ASP A 1 103 ? 5.247 9.426 0.204 1.00 26.19 175 ASP A C 1
ATOM 734 O O . ASP A 1 103 ? 5.733 9.011 -0.863 1.00 25.41 175 ASP A O 1
ATOM 739 N N . TRP A 1 104 ? 5.403 8.827 1.390 1.00 25.18 176 TRP A N 1
ATOM 740 C CA . TRP A 1 104 ? 6.276 7.663 1.642 1.00 23.60 176 TRP A CA 1
ATOM 741 C C . TRP A 1 104 ? 5.526 6.649 2.493 1.00 22.90 176 TRP A C 1
ATOM 742 O O . TRP A 1 104 ? 4.741 7.089 3.349 1.00 21.78 176 TRP A O 1
ATOM 753 N N . PHE A 1 105 ? 5.746 5.356 2.217 1.00 21.07 177 PHE A N 1
ATOM 754 C CA . PHE A 1 105 ? 4.985 4.230 2.790 1.00 21.78 177 PHE A CA 1
ATOM 755 C C . PHE A 1 105 ? 5.986 3.180 3.307 1.00 24.04 177 PHE A C 1
ATOM 756 O O . PHE A 1 105 ? 6.570 2.392 2.511 1.00 22.50 177 PHE A O 1
ATOM 764 N N . LEU A 1 106 ? 6.161 3.197 4.630 1.00 23.33 178 LEU A N 1
ATOM 765 C CA . LEU A 1 106 ? 7.051 2.324 5.432 1.00 23.26 178 LEU A CA 1
ATOM 766 C C . LEU A 1 106 ? 6.337 1.043 5.856 1.00 21.64 178 LEU A C 1
ATOM 767 O O . LEU A 1 106 ? 5.314 1.148 6.527 1.00 21.01 178 LEU A O 1
ATOM 772 N N . LYS A 1 107 ? 6.913 -0.099 5.502 1.00 23.15 179 LYS A N 1
ATOM 773 C CA . LYS A 1 107 ? 6.633 -1.432 6.092 1.00 24.53 179 LYS A CA 1
ATOM 774 C C . LYS A 1 107 ? 7.621 -1.693 7.227 1.00 24.73 179 LYS A C 1
ATOM 775 O O . LYS A 1 107 ? 8.842 -1.507 7.053 1.00 25.37 179 LYS A O 1
ATOM 781 N N . ALA A 1 108 ? 7.098 -2.096 8.365 1.00 24.70 180 ALA A N 1
ATOM 782 C CA . ALA A 1 108 ? 7.898 -2.504 9.539 1.00 24.91 180 ALA A CA 1
ATOM 783 C C . ALA A 1 108 ? 7.229 -3.720 10.209 1.00 24.29 180 ALA A C 1
ATOM 784 O O . ALA A 1 108 ? 6.022 -3.929 10.010 1.00 24.96 180 ALA A O 1
ATOM 786 N N . ASP A 1 109 ? 8.007 -4.489 10.965 1.00 24.16 181 ASP A N 1
ATOM 787 C CA . ASP A 1 109 ? 7.553 -5.556 11.898 1.00 23.04 181 ASP A CA 1
ATOM 788 C C . ASP A 1 109 ? 7.228 -4.913 13.254 1.00 24.15 181 ASP A C 1
ATOM 789 O O . ASP A 1 109 ? 7.612 -3.733 13.477 1.00 20.24 181 ASP A O 1
ATOM 794 N N . ASP A 1 110 ? 6.657 -5.700 14.174 1.00 24.93 182 ASP A N 1
ATOM 795 C CA . ASP A 1 110 ? 6.327 -5.253 15.548 1.00 23.83 182 ASP A CA 1
ATOM 796 C C . ASP A 1 110 ? 7.549 -5.374 16.470 1.00 22.95 182 ASP A C 1
ATOM 797 O O . ASP A 1 110 ? 7.406 -5.141 17.672 1.00 29.27 182 ASP A O 1
ATOM 802 N N . ASP A 1 111 ? 8.720 -5.726 15.938 1.00 22.26 183 ASP A N 1
ATOM 803 C CA . ASP A 1 111 ? 10.012 -5.724 16.672 1.00 19.85 183 ASP A CA 1
ATOM 804 C C . ASP A 1 111 ? 10.973 -4.790 15.925 1.00 17.80 183 ASP A C 1
ATOM 805 O O . ASP A 1 111 ? 12.179 -4.869 16.191 1.00 18.97 183 ASP A O 1
ATOM 810 N N . THR A 1 112 ? 10.472 -3.904 15.072 1.00 16.73 184 THR A N 1
ATOM 811 C CA . THR A 1 112 ? 11.281 -2.845 14.412 1.00 17.99 184 THR A CA 1
ATOM 812 C C . THR A 1 112 ? 11.187 -1.577 15.262 1.00 19.05 184 THR A C 1
ATOM 813 O O . THR A 1 112 ? 10.146 -1.292 15.823 1.00 22.79 184 THR A O 1
ATOM 817 N N . TYR A 1 113 ? 12.254 -0.824 15.362 1.00 19.79 185 TYR A N 1
ATOM 818 C CA . TYR A 1 113 ? 12.224 0.495 16.019 1.00 20.52 185 TYR A CA 1
ATOM 819 C C . TYR A 1 113 ? 12.729 1.495 14.993 1.00 21.39 185 TYR A C 1
ATOM 820 O O . TYR A 1 113 ? 13.842 1.297 14.458 1.00 22.29 185 TYR A O 1
ATOM 829 N N . THR A 1 114 ? 11.966 2.555 14.779 1.00 22.32 186 THR A N 1
ATOM 830 C CA . THR A 1 114 ? 12.249 3.565 13.740 1.00 22.58 186 THR A CA 1
ATOM 831 C C . THR A 1 114 ? 12.355 4.932 14.391 1.00 21.29 186 THR A C 1
ATOM 832 O O . THR A 1 114 ? 11.466 5.240 15.166 1.00 23.56 186 THR A O 1
ATOM 836 N N . ILE A 1 115 ? 13.442 5.661 14.118 1.00 20.12 187 ILE A N 1
ATOM 837 C CA . ILE A 1 115 ? 13.548 7.123 14.382 1.00 22.39 187 ILE A CA 1
ATOM 838 C C . ILE A 1 115 ? 12.952 7.833 13.164 1.00 22.68 187 ILE A C 1
ATOM 839 O O . ILE A 1 115 ? 13.668 8.065 12.172 1.00 24.24 187 ILE A O 1
ATOM 844 N N . VAL A 1 116 ? 11.666 8.130 13.219 1.00 22.31 188 VAL A N 1
ATOM 845 C CA . VAL A 1 116 ? 10.883 8.653 12.066 1.00 22.47 188 VAL A CA 1
ATOM 846 C C . VAL A 1 116 ? 11.489 9.972 11.556 1.00 24.14 188 VAL A C 1
ATOM 847 O O . VAL A 1 116 ? 11.473 10.173 10.332 1.00 21.64 188 VAL A O 1
ATOM 851 N N . GLU A 1 117 ? 11.969 10.864 12.443 1.00 27.02 189 GLU A N 1
ATOM 852 C CA . GLU A 1 117 ? 12.540 12.190 12.064 1.00 25.87 189 GLU A CA 1
ATOM 853 C C . GLU A 1 117 ? 13.754 11.995 11.145 1.00 26.84 189 GLU A C 1
ATOM 854 O O . GLU A 1 117 ? 13.949 12.845 10.232 1.00 25.26 189 GLU A O 1
ATOM 860 N N . ASN A 1 118 ? 14.531 10.924 11.363 1.00 24.30 190 ASN A N 1
ATOM 861 C CA . ASN A 1 118 ? 15.737 10.618 10.554 1.00 25.05 190 ASN A CA 1
ATOM 862 C C . ASN A 1 118 ? 15.306 10.058 9.195 1.00 24.02 190 ASN A C 1
ATOM 863 O O . ASN A 1 118 ? 16.084 10.207 8.208 1.00 23.39 190 ASN A O 1
ATOM 868 N N . MET A 1 119 ? 14.134 9.436 9.139 1.00 23.05 191 MET A N 1
ATOM 869 C CA . MET A 1 119 ? 13.591 8.941 7.855 1.00 26.83 191 MET A CA 1
ATOM 870 C C . MET A 1 119 ? 13.190 10.129 6.989 1.00 23.77 191 MET A C 1
ATOM 871 O O . MET A 1 119 ? 13.500 10.122 5.805 1.00 25.27 191 MET A O 1
ATOM 876 N N . ARG A 1 120 ? 12.517 11.108 7.579 1.00 22.76 192 ARG A N 1
ATOM 877 C CA . ARG A 1 120 ? 12.117 12.339 6.859 1.00 24.18 192 ARG A CA 1
ATOM 878 C C . ARG A 1 120 ? 13.393 13.002 6.317 1.00 23.22 192 ARG A C 1
ATOM 879 O O . ARG A 1 120 ? 13.383 13.391 5.158 1.00 22.91 192 ARG A O 1
ATOM 887 N N . TYR A 1 121 ? 14.470 13.025 7.103 1.00 22.07 193 TYR A N 1
ATOM 888 C CA . TYR A 1 121 ? 15.744 13.675 6.732 1.00 23.04 193 TYR A CA 1
ATOM 889 C C . TYR A 1 121 ? 16.285 13.006 5.460 1.00 22.25 193 TYR A C 1
ATOM 890 O O . TYR A 1 121 ? 16.538 13.714 4.474 1.00 21.48 193 TYR A O 1
ATOM 899 N N . MET A 1 122 ? 16.399 11.681 5.459 1.00 22.20 194 MET A N 1
ATOM 900 C CA . MET A 1 122 ? 16.825 10.891 4.291 1.00 25.24 194 MET A CA 1
ATOM 901 C C . MET A 1 122 ? 15.906 11.135 3.076 1.00 27.07 194 MET A C 1
ATOM 902 O O . MET A 1 122 ? 16.410 11.268 1.956 1.00 27.72 194 MET A O 1
ATOM 907 N N . LEU A 1 123 ? 14.588 11.134 3.270 1.00 27.47 195 LEU A N 1
ATOM 908 C CA . LEU A 1 123 ? 13.626 11.141 2.135 1.00 27.55 195 LEU A CA 1
ATOM 909 C C . LEU A 1 123 ? 13.449 12.541 1.537 1.00 28.51 195 LEU A C 1
ATOM 910 O O . LEU A 1 123 ? 13.156 12.590 0.342 1.00 28.99 195 LEU A O 1
ATOM 915 N N . TYR A 1 124 ? 13.694 13.617 2.301 1.00 28.55 196 TYR A N 1
ATOM 916 C CA . TYR A 1 124 ? 13.433 15.026 1.901 1.00 30.42 196 TYR A CA 1
ATOM 917 C C . TYR A 1 124 ? 13.774 15.293 0.437 1.00 28.99 196 TYR A C 1
ATOM 918 O O . TYR A 1 124 ? 12.921 15.730 -0.319 1.00 26.96 196 TYR A O 1
ATOM 927 N N . PRO A 1 125 ? 15.028 15.114 -0.017 1.00 29.45 197 PRO A N 1
ATOM 928 C CA . PRO A 1 125 ? 15.388 15.489 -1.385 1.00 33.66 197 PRO A CA 1
ATOM 929 C C . PRO A 1 125 ? 14.624 14.764 -2.509 1.00 33.57 197 PRO A C 1
ATOM 930 O O . PRO A 1 125 ? 14.485 15.325 -3.563 1.00 31.57 197 PRO A O 1
ATOM 934 N N . TYR A 1 126 ? 14.154 13.540 -2.270 1.00 30.84 198 TYR A N 1
ATOM 935 C CA . TYR A 1 126 ? 13.599 12.636 -3.309 1.00 29.93 198 TYR A CA 1
ATOM 936 C C . TYR A 1 126 ? 12.175 13.051 -3.645 1.00 27.48 198 TYR A C 1
ATOM 937 O O . TYR A 1 126 ? 11.429 13.404 -2.734 1.00 27.11 198 TYR A O 1
ATOM 946 N N . SER A 1 127 ? 11.794 12.985 -4.921 1.00 29.65 199 SER A N 1
ATOM 947 C CA . SER A 1 127 ? 10.380 13.193 -5.314 1.00 27.45 199 SER A CA 1
ATOM 948 C C . SER A 1 127 ? 9.598 11.922 -4.978 1.00 27.47 199 SER A C 1
ATOM 949 O O . SER A 1 127 ? 10.032 10.815 -5.308 1.00 24.12 199 SER A O 1
ATOM 952 N N . PRO A 1 128 ? 8.407 12.049 -4.355 1.00 26.05 200 PRO A N 1
ATOM 953 C CA . PRO A 1 128 ? 7.503 10.916 -4.175 1.00 27.05 200 PRO A CA 1
ATOM 954 C C . PRO A 1 128 ? 7.129 10.260 -5.514 1.00 29.32 200 PRO A C 1
ATOM 955 O O . PRO A 1 128 ? 6.708 9.123 -5.527 1.00 30.58 200 PRO A O 1
ATOM 959 N N . GLU A 1 129 ? 7.276 10.997 -6.607 1.00 31.08 201 GLU A N 1
ATOM 960 C CA . GLU A 1 129 ? 6.914 10.556 -7.977 1.00 32.92 201 GLU A CA 1
ATOM 961 C C . GLU A 1 129 ? 8.077 9.773 -8.573 1.00 30.76 201 GLU A C 1
ATOM 962 O O . GLU A 1 129 ? 7.892 9.186 -9.610 1.00 33.87 201 GLU A O 1
ATOM 968 N N . THR A 1 130 ? 9.263 9.820 -7.982 1.00 30.61 202 THR A N 1
ATOM 969 C CA . THR A 1 130 ? 10.378 8.928 -8.375 1.00 28.41 202 THR A CA 1
ATOM 970 C C . THR A 1 130 ? 10.037 7.518 -7.892 1.00 30.82 202 THR A C 1
ATOM 971 O O . THR A 1 130 ? 9.639 7.327 -6.744 1.00 28.09 202 THR A O 1
ATOM 975 N N . PRO A 1 131 ? 10.072 6.500 -8.780 1.00 32.05 203 PRO A N 1
ATOM 976 C CA . PRO A 1 131 ? 9.831 5.111 -8.382 1.00 29.65 203 PRO A CA 1
ATOM 977 C C . PRO A 1 131 ? 11.089 4.543 -7.692 1.00 29.65 203 PRO A C 1
ATOM 978 O O . PRO A 1 131 ? 12.025 4.083 -8.348 1.00 27.02 203 PRO A O 1
ATOM 982 N N . VAL A 1 132 ? 11.103 4.571 -6.364 1.00 27.80 204 VAL A N 1
ATOM 983 C CA . VAL A 1 132 ? 12.277 4.128 -5.557 1.00 25.36 204 VAL A CA 1
ATOM 984 C C . VAL A 1 132 ? 11.772 3.640 -4.195 1.00 23.97 204 VAL A C 1
ATOM 985 O O . VAL A 1 132 ? 10.700 4.054 -3.773 1.00 25.40 204 VAL A O 1
ATOM 989 N N . TYR A 1 133 ? 12.477 2.688 -3.600 1.00 24.76 205 TYR A N 1
ATOM 990 C CA . TYR A 1 133 ? 12.327 2.309 -2.180 1.00 23.96 205 TYR A CA 1
ATOM 991 C C . TYR A 1 133 ? 13.719 2.159 -1.569 1.00 24.35 205 TYR A C 1
ATOM 992 O O . TYR A 1 133 ? 14.748 2.037 -2.304 1.00 25.49 205 TYR A O 1
ATOM 1001 N N . PHE A 1 134 ? 13.729 2.268 -0.241 1.00 22.92 206 PHE A N 1
ATOM 1002 C CA . PHE A 1 134 ? 14.930 2.286 0.622 1.00 22.54 206 PHE A CA 1
ATOM 1003 C C . PHE A 1 134 ? 14.794 1.296 1.777 1.00 20.78 206 PHE A C 1
ATOM 1004 O O . PHE A 1 134 ? 13.638 1.040 2.282 1.00 20.50 206 PHE A O 1
ATOM 1012 N N . GLY A 1 135 ? 15.951 0.818 2.234 1.00 20.31 207 GLY A N 1
ATOM 1013 C CA . GLY A 1 135 ? 16.089 -0.010 3.449 1.00 21.70 207 GLY A CA 1
ATOM 1014 C C . GLY A 1 135 ? 17.508 -0.518 3.613 1.00 22.32 207 GLY A C 1
ATOM 1015 O O . GLY A 1 135 ? 18.442 0.161 3.162 1.00 20.95 207 GLY A O 1
ATOM 1016 N N . CYS A 1 136 ? 17.655 -1.650 4.296 1.00 23.06 208 CYS A N 1
ATOM 1017 C CA . CYS A 1 136 ? 18.953 -2.348 4.491 1.00 24.84 208 CYS A CA 1
ATOM 1018 C C . CYS A 1 136 ? 19.116 -3.265 3.288 1.00 24.24 208 CYS A C 1
ATOM 1019 O O . CYS A 1 136 ? 18.334 -4.218 3.197 1.00 27.96 208 CYS A O 1
ATOM 1022 N N . LYS A 1 137 ? 20.048 -2.973 2.387 1.00 23.06 209 LYS A N 1
ATOM 1023 C CA . LYS A 1 137 ? 20.061 -3.620 1.054 1.00 23.34 209 LYS A CA 1
ATOM 1024 C C . LYS A 1 137 ? 20.819 -4.958 1.115 1.00 20.95 209 LYS A C 1
ATOM 1025 O O . LYS A 1 137 ? 21.940 -4.987 1.568 1.00 19.95 209 LYS A O 1
ATOM 1031 N N . PHE A 1 138 ? 20.215 -6.034 0.617 1.00 22.56 210 PHE A N 1
ATOM 1032 C CA . PHE A 1 138 ? 20.830 -7.380 0.500 1.00 23.71 210 PHE A CA 1
ATOM 1033 C C . PHE A 1 138 ? 20.951 -7.781 -0.970 1.00 28.38 210 PHE A C 1
ATOM 1034 O O . PHE A 1 138 ? 20.128 -7.337 -1.775 1.00 28.80 210 PHE A O 1
ATOM 1042 N N . LYS A 1 139 ? 21.966 -8.586 -1.315 1.00 31.93 211 LYS A N 1
ATOM 1043 C CA . LYS A 1 139 ? 22.339 -8.816 -2.743 1.00 31.84 211 LYS A CA 1
ATOM 1044 C C . LYS A 1 139 ? 21.685 -10.078 -3.305 1.00 30.15 211 LYS A C 1
ATOM 1045 O O . LYS A 1 139 ? 21.365 -10.080 -4.489 1.00 28.48 211 LYS A O 1
ATOM 1051 N N . PRO A 1 140 ? 21.389 -11.154 -2.536 1.00 29.90 212 PRO A N 1
ATOM 1052 C CA . PRO A 1 140 ? 20.890 -12.378 -3.157 1.00 29.77 212 PRO A CA 1
ATOM 1053 C C . PRO A 1 140 ? 19.442 -12.266 -3.662 1.00 30.78 212 PRO A C 1
ATOM 1054 O O . PRO A 1 140 ? 18.689 -11.458 -3.135 1.00 32.86 212 PRO A O 1
ATOM 1058 N N . TYR A 1 141 ? 19.111 -13.087 -4.665 1.00 29.23 213 TYR A N 1
ATOM 1059 C CA . TYR A 1 141 ? 17.756 -13.424 -5.185 1.00 28.72 213 TYR A CA 1
ATOM 1060 C C . TYR A 1 141 ? 17.212 -12.319 -6.081 1.00 27.59 213 TYR A C 1
ATOM 1061 O O . TYR A 1 141 ? 16.300 -12.602 -6.801 1.00 31.30 213 TYR A O 1
ATOM 1070 N N . VAL A 1 142 ? 17.764 -11.113 -6.068 1.00 30.61 214 VAL A N 1
ATOM 1071 C CA . VAL A 1 142 ? 17.269 -9.980 -6.903 1.00 27.46 214 VAL A CA 1
ATOM 1072 C C . VAL A 1 142 ? 18.496 -9.235 -7.418 1.00 29.86 214 VAL A C 1
ATOM 1073 O O . VAL A 1 142 ? 19.317 -8.805 -6.599 1.00 31.04 214 VAL A O 1
ATOM 1077 N N . LYS A 1 143 ? 18.589 -9.035 -8.729 1.00 33.19 215 LYS A N 1
ATOM 1078 C CA . LYS A 1 143 ? 19.777 -8.421 -9.350 1.00 35.71 215 LYS A CA 1
ATOM 1079 C C . LYS A 1 143 ? 20.081 -7.104 -8.629 1.00 30.03 215 LYS A C 1
ATOM 1080 O O . LYS A 1 143 ? 21.185 -6.976 -8.108 1.00 34.33 215 LYS A O 1
ATOM 1086 N N . GLN A 1 144 ? 19.162 -6.149 -8.577 1.00 26.54 216 GLN A N 1
ATOM 1087 C CA . GLN A 1 144 ? 19.447 -4.809 -7.979 1.00 25.83 216 GLN A CA 1
ATOM 1088 C C . GLN A 1 144 ? 19.401 -4.858 -6.433 1.00 24.08 216 GLN A C 1
ATOM 1089 O O . GLN A 1 144 ? 19.526 -3.787 -5.809 1.00 22.97 216 GLN A O 1
ATOM 1095 N N . GLY A 1 145 ? 19.198 -6.038 -5.829 1.00 22.46 217 GLY A N 1
ATOM 1096 C CA . GLY A 1 145 ? 19.081 -6.194 -4.371 1.00 23.37 217 GLY A CA 1
ATOM 1097 C C . GLY A 1 145 ? 17.643 -6.054 -3.865 1.00 23.87 217 GLY A C 1
ATOM 1098 O O . GLY A 1 145 ? 16.744 -5.608 -4.651 1.00 26.23 217 GLY A O 1
ATOM 1099 N N . TYR A 1 146 ? 17.419 -6.443 -2.606 1.00 22.44 218 TYR A N 1
ATOM 1100 C CA . TYR A 1 146 ? 16.132 -6.310 -1.881 1.00 22.83 218 TYR A CA 1
ATOM 1101 C C . TYR A 1 146 ? 16.426 -5.740 -0.502 1.00 22.30 218 TYR A C 1
ATOM 1102 O O . TYR A 1 146 ? 17.604 -5.681 -0.120 1.00 22.59 218 TYR A O 1
ATOM 1111 N N . MET A 1 147 ? 15.382 -5.297 0.206 1.00 23.70 219 MET A N 1
ATOM 1112 C CA . MET A 1 147 ? 15.523 -4.632 1.535 1.00 23.93 219 MET A CA 1
ATOM 1113 C C . MET A 1 147 ? 15.042 -5.579 2.646 1.00 25.07 219 MET A C 1
ATOM 1114 O O . MET A 1 147 ? 13.928 -6.187 2.492 1.00 24.88 219 MET A O 1
ATOM 1119 N N . SER A 1 148 ? 15.836 -5.696 3.717 1.00 23.19 220 SER A N 1
ATOM 1120 C CA . SER A 1 148 ? 15.480 -6.470 4.932 1.00 24.90 220 SER A CA 1
ATOM 1121 C C . SER A 1 148 ? 14.063 -6.104 5.381 1.00 23.57 220 SER A C 1
ATOM 1122 O O . SER A 1 148 ? 13.801 -4.906 5.573 1.00 24.64 220 SER A O 1
ATOM 1125 N N . GLY A 1 149 ? 13.204 -7.107 5.532 1.00 22.07 221 GLY A N 1
ATOM 1126 C CA . GLY A 1 149 ? 11.845 -6.948 6.066 1.00 22.96 221 GLY A CA 1
ATOM 1127 C C . GLY A 1 149 ? 11.874 -6.427 7.486 1.00 24.72 221 GLY A C 1
ATOM 1128 O O . GLY A 1 149 ? 11.001 -5.579 7.828 1.00 30.13 221 GLY A O 1
ATOM 1129 N N . GLY A 1 150 ? 12.847 -6.882 8.284 1.00 22.69 222 GLY A N 1
ATOM 1130 C CA . GLY A 1 150 ? 12.911 -6.551 9.720 1.00 22.62 222 GLY A CA 1
ATOM 1131 C C . GLY A 1 150 ? 13.358 -5.116 9.935 1.00 22.02 222 GLY A C 1
ATOM 1132 O O . GLY A 1 150 ? 12.747 -4.392 10.757 1.00 21.80 222 GLY A O 1
ATOM 1133 N N . ALA A 1 151 ? 14.402 -4.719 9.209 1.00 21.44 223 ALA A N 1
ATOM 1134 C CA . ALA A 1 151 ? 14.984 -3.370 9.279 1.00 20.94 223 ALA A CA 1
ATOM 1135 C C . ALA A 1 151 ? 13.923 -2.342 8.859 1.00 21.81 223 ALA A C 1
ATOM 1136 O O . ALA A 1 151 ? 14.088 -1.160 9.213 1.00 25.95 223 ALA A O 1
ATOM 1138 N N . GLY A 1 152 ? 12.888 -2.777 8.133 1.00 19.96 224 GLY A N 1
ATOM 1139 C CA . GLY A 1 152 ? 11.872 -1.908 7.528 1.00 19.95 224 GLY A CA 1
ATOM 1140 C C . GLY A 1 152 ? 12.317 -1.350 6.188 1.00 19.05 224 GLY A C 1
ATOM 1141 O O . GLY A 1 152 ? 13.504 -1.085 6.026 1.00 21.87 224 GLY A O 1
ATOM 1142 N N . TYR A 1 153 ? 11.400 -1.163 5.254 1.00 19.63 225 TYR A N 1
ATOM 1143 C CA . TYR A 1 153 ? 11.688 -0.548 3.932 1.00 20.66 225 TYR A CA 1
ATOM 1144 C C . TYR A 1 153 ? 10.543 0.410 3.587 1.00 19.44 225 TYR A C 1
ATOM 1145 O O . TYR A 1 153 ? 9.403 0.176 3.987 1.00 19.69 225 TYR A O 1
ATOM 1154 N N . VAL A 1 154 ? 10.864 1.492 2.895 1.00 18.78 226 VAL A N 1
ATOM 1155 C CA . VAL A 1 154 ? 9.904 2.590 2.621 1.00 20.66 226 VAL A CA 1
ATOM 1156 C C . VAL A 1 154 ? 9.836 2.837 1.102 1.00 20.68 226 VAL A C 1
ATOM 1157 O O . VAL A 1 154 ? 10.918 2.979 0.436 1.00 18.17 226 VAL A O 1
ATOM 1161 N N . LEU A 1 155 ? 8.603 2.818 0.576 1.00 20.06 227 LEU A N 1
ATOM 1162 C CA . LEU A 1 155 ? 8.304 2.975 -0.876 1.00 19.19 227 LEU A CA 1
ATOM 1163 C C . LEU A 1 155 ? 7.798 4.385 -1.142 1.00 19.78 227 LEU A C 1
ATOM 1164 O O . LEU A 1 155 ? 6.937 4.890 -0.325 1.00 21.48 227 LEU A O 1
ATOM 1169 N N . SER A 1 156 ? 8.193 4.951 -2.278 1.00 20.06 228 SER A N 1
ATOM 1170 C CA . SER A 1 156 ? 7.579 6.202 -2.796 1.00 22.69 228 SER A CA 1
ATOM 1171 C C . SER A 1 156 ? 6.098 5.951 -3.138 1.00 25.89 228 SER A C 1
ATOM 1172 O O . SER A 1 156 ? 5.730 4.792 -3.384 1.00 26.17 228 SER A O 1
ATOM 1175 N N . ARG A 1 157 ? 5.272 6.998 -3.148 1.00 26.49 229 ARG A N 1
ATOM 1176 C CA . ARG A 1 157 ? 3.915 6.922 -3.718 1.00 26.89 229 ARG A CA 1
ATOM 1177 C C . ARG A 1 157 ? 4.005 6.228 -5.078 1.00 26.71 229 ARG A C 1
ATOM 1178 O O . ARG A 1 157 ? 3.173 5.364 -5.342 1.00 28.92 229 ARG A O 1
ATOM 1186 N N . GLU A 1 158 ? 4.971 6.585 -5.916 1.00 26.98 230 GLU A N 1
ATOM 1187 C CA . GLU A 1 158 ? 4.993 6.082 -7.310 1.00 28.04 230 GLU A CA 1
ATOM 1188 C C . GLU A 1 158 ? 5.338 4.594 -7.254 1.00 28.88 230 GLU A C 1
ATOM 1189 O O . GLU A 1 158 ? 4.729 3.810 -8.014 1.00 33.78 230 GLU A O 1
ATOM 1195 N N . ALA A 1 159 ? 6.241 4.208 -6.369 1.00 26.70 231 ALA A N 1
ATOM 1196 C CA . ALA A 1 159 ? 6.559 2.786 -6.131 1.00 27.14 231 ALA A CA 1
ATOM 1197 C C . ALA A 1 159 ? 5.295 2.025 -5.684 1.00 24.63 231 ALA A C 1
ATOM 1198 O O . ALA A 1 159 ? 5.058 0.926 -6.199 1.00 25.43 231 ALA A O 1
ATOM 1200 N N . VAL A 1 160 ? 4.488 2.559 -4.773 1.00 23.72 232 VAL A N 1
ATOM 1201 C CA . VAL A 1 160 ? 3.259 1.845 -4.289 1.00 23.82 232 VAL A CA 1
ATOM 1202 C C . VAL A 1 160 ? 2.266 1.711 -5.453 1.00 24.35 232 VAL A C 1
ATOM 1203 O O . VAL A 1 160 ? 1.675 0.638 -5.570 1.00 23.22 232 VAL A O 1
ATOM 1207 N N . ARG A 1 161 ? 2.066 2.769 -6.256 1.00 24.55 233 ARG A N 1
ATOM 1208 C CA . ARG A 1 161 ? 1.157 2.737 -7.445 1.00 26.96 233 ARG A CA 1
ATOM 1209 C C . ARG A 1 161 ? 1.543 1.574 -8.382 1.00 25.98 233 ARG A C 1
ATOM 1210 O O . ARG A 1 161 ? 0.679 0.705 -8.696 1.00 29.08 233 ARG A O 1
ATOM 1218 N N . ARG A 1 162 ? 2.793 1.539 -8.808 1.00 23.38 234 ARG A N 1
ATOM 1219 C CA . ARG A 1 162 ? 3.313 0.516 -9.742 1.00 25.29 234 ARG A CA 1
ATOM 1220 C C . ARG A 1 162 ? 3.115 -0.869 -9.133 1.00 26.22 234 ARG A C 1
ATOM 1221 O O . ARG A 1 162 ? 2.686 -1.791 -9.831 1.00 25.57 234 ARG A O 1
ATOM 1229 N N . PHE A 1 163 ? 3.398 -1.006 -7.847 1.00 28.69 235 PHE A N 1
ATOM 1230 C CA . PHE A 1 163 ? 3.305 -2.316 -7.164 1.00 28.72 235 PHE A CA 1
ATOM 1231 C C . PHE A 1 163 ? 1.862 -2.820 -7.280 1.00 25.86 235 PHE A C 1
ATOM 1232 O O . PHE A 1 163 ? 1.637 -3.918 -7.761 1.00 21.66 235 PHE A O 1
ATOM 1240 N N . VAL A 1 164 ? 0.901 -2.001 -6.877 1.00 25.51 236 VAL A N 1
ATOM 1241 C CA . VAL A 1 164 ? -0.519 -2.432 -6.775 1.00 25.28 236 VAL A CA 1
ATOM 1242 C C . VAL A 1 164 ? -1.137 -2.457 -8.166 1.00 25.41 236 VAL A C 1
ATOM 1243 O O . VAL A 1 164 ? -1.859 -3.383 -8.463 1.00 26.20 236 VAL A O 1
ATOM 1247 N N . VAL A 1 165 ? -0.846 -1.472 -9.003 1.00 29.39 237 VAL A N 1
ATOM 1248 C CA . VAL A 1 165 ? -1.550 -1.346 -10.310 1.00 29.67 237 VAL A CA 1
ATOM 1249 C C . VAL A 1 165 ? -0.841 -2.173 -11.387 1.00 29.08 237 VAL A C 1
ATOM 1250 O O . VAL A 1 165 ? -1.550 -2.656 -12.253 1.00 30.36 237 VAL A O 1
ATOM 1254 N N . GLU A 1 166 ? 0.483 -2.318 -11.356 1.00 32.12 238 GLU A N 1
ATOM 1255 C CA . GLU A 1 166 ? 1.252 -2.932 -12.481 1.00 35.58 238 GLU A CA 1
ATOM 1256 C C . GLU A 1 166 ? 1.755 -4.329 -12.120 1.00 34.78 238 GLU A C 1
ATOM 1257 O O . GLU A 1 166 ? 1.689 -5.182 -12.989 1.00 33.88 238 GLU A O 1
ATOM 1263 N N . ALA A 1 167 ? 2.267 -4.565 -10.910 1.00 36.16 239 ALA A N 1
ATOM 1264 C CA . ALA A 1 167 ? 2.902 -5.857 -10.556 1.00 36.14 239 ALA A CA 1
ATOM 1265 C C . ALA A 1 167 ? 1.850 -6.872 -10.074 1.00 36.27 239 ALA A C 1
ATOM 1266 O O . ALA A 1 167 ? 1.836 -7.985 -10.624 1.00 37.81 239 ALA A O 1
ATOM 1268 N N . LEU A 1 168 ? 1.019 -6.524 -9.089 1.00 34.79 240 LEU A N 1
ATOM 1269 C CA . LEU A 1 168 ? 0.073 -7.468 -8.412 1.00 35.40 240 LEU A CA 1
ATOM 1270 C C . LEU A 1 168 ? -0.819 -8.164 -9.428 1.00 37.54 240 LEU A C 1
ATOM 1271 O O . LEU A 1 168 ? -0.995 -9.376 -9.329 1.00 36.69 240 LEU A O 1
ATOM 1276 N N . PRO A 1 169 ? -1.442 -7.451 -10.402 1.00 36.69 241 PRO A N 1
ATOM 1277 C CA . PRO A 1 169 ? -2.317 -8.113 -11.365 1.00 36.35 241 PRO A CA 1
ATOM 1278 C C . PRO A 1 169 ? -1.607 -9.107 -12.305 1.00 34.91 241 PRO A C 1
ATOM 1279 O O . PRO A 1 169 ? -2.296 -9.848 -12.921 1.00 36.69 241 PRO A O 1
ATOM 1283 N N . ASN A 1 170 ? -0.278 -9.074 -12.407 1.00 37.27 242 ASN A N 1
ATOM 1284 C CA . ASN A 1 170 ? 0.487 -9.828 -13.436 1.00 39.44 242 ASN A CA 1
ATOM 1285 C C . ASN A 1 170 ? 1.354 -10.895 -12.775 1.00 38.24 242 ASN A C 1
ATOM 1286 O O . ASN A 1 170 ? 2.437 -10.620 -12.257 1.00 35.84 242 ASN A O 1
ATOM 1291 N N . PRO A 1 171 ? 0.891 -12.167 -12.780 1.00 38.21 243 PRO A N 1
ATOM 1292 C CA . PRO A 1 171 ? 1.603 -13.259 -12.129 1.00 36.87 243 PRO A CA 1
ATOM 1293 C C . PRO A 1 171 ? 3.013 -13.529 -12.678 1.00 37.70 243 PRO A C 1
ATOM 1294 O O . PRO A 1 171 ? 3.797 -14.185 -11.998 1.00 35.49 243 PRO A O 1
ATOM 1298 N N . LYS A 1 172 ? 3.314 -13.030 -13.869 1.00 34.09 244 LYS A N 1
ATOM 1299 C CA . LYS A 1 172 ? 4.668 -13.129 -14.456 1.00 37.61 244 LYS A CA 1
ATOM 1300 C C . LYS A 1 172 ? 5.600 -12.138 -13.762 1.00 36.79 244 LYS A C 1
ATOM 1301 O O . LYS A 1 172 ? 6.802 -12.449 -13.677 1.00 38.35 244 LYS A O 1
ATOM 1307 N N . LEU A 1 173 ? 5.076 -11.011 -13.256 1.00 33.73 245 LEU A N 1
ATOM 1308 C CA . LEU A 1 173 ? 5.902 -9.935 -12.641 1.00 33.53 245 LEU A CA 1
ATOM 1309 C C . LEU A 1 173 ? 6.006 -10.151 -11.127 1.00 35.15 245 LEU A C 1
ATOM 1310 O O . LEU A 1 173 ? 7.012 -9.727 -10.532 1.00 35.31 245 LEU A O 1
ATOM 1315 N N . CYS A 1 174 ? 5.015 -10.809 -10.536 1.00 32.87 246 CYS A N 1
ATOM 1316 C CA . CYS A 1 174 ? 4.762 -10.761 -9.091 1.00 32.23 246 CYS A CA 1
ATOM 1317 C C . CYS A 1 174 ? 4.123 -12.061 -8.628 1.00 32.66 246 CYS A C 1
ATOM 1318 O O . CYS A 1 174 ? 3.014 -12.348 -9.094 1.00 31.50 246 CYS A O 1
ATOM 1321 N N . LYS A 1 175 ? 4.778 -12.767 -7.702 1.00 34.27 247 LYS A N 1
ATOM 1322 C CA . LYS A 1 175 ? 4.409 -14.132 -7.225 1.00 36.19 247 LYS A CA 1
ATOM 1323 C C . LYS A 1 175 ? 2.998 -14.106 -6.611 1.00 36.97 247 LYS A C 1
ATOM 1324 O O . LYS A 1 175 ? 2.786 -13.380 -5.608 1.00 41.55 247 LYS A O 1
ATOM 1330 N N . SER A 1 176 ? 2.060 -14.864 -7.184 1.00 34.48 248 SER A N 1
ATOM 1331 C CA . SER A 1 176 ? 0.612 -14.845 -6.827 1.00 34.69 248 SER A CA 1
ATOM 1332 C C . SER A 1 176 ? 0.306 -15.746 -5.631 1.00 31.24 248 SER A C 1
ATOM 1333 O O . SER A 1 176 ? -0.677 -15.467 -4.962 1.00 31.20 248 SER A O 1
ATOM 1336 N N . ASP A 1 177 ? 1.106 -16.770 -5.337 1.00 36.34 249 ASP A N 1
ATOM 1337 C CA . ASP A 1 177 ? 0.922 -17.542 -4.071 1.00 40.51 249 ASP A CA 1
ATOM 1338 C C . ASP A 1 177 ? 1.349 -16.650 -2.894 1.00 42.36 249 ASP A C 1
ATOM 1339 O O . ASP A 1 177 ? 2.089 -15.660 -3.099 1.00 38.17 249 ASP A O 1
ATOM 1344 N N . ASN A 1 178 ? 0.854 -16.965 -1.699 1.00 39.93 250 ASN A N 1
ATOM 1345 C CA . ASN A 1 178 ? 1.054 -16.133 -0.488 1.00 36.93 250 ASN A CA 1
ATOM 1346 C C . ASN A 1 178 ? 2.271 -16.596 0.327 1.00 33.83 250 ASN A C 1
ATOM 1347 O O . ASN A 1 178 ? 2.505 -15.945 1.351 1.00 34.93 250 ASN A O 1
ATOM 1352 N N . SER A 1 179 ? 3.030 -17.591 -0.155 1.00 29.63 251 SER A N 1
ATOM 1353 C CA . SER A 1 179 ? 4.244 -18.177 0.480 1.00 31.81 251 SER A CA 1
ATOM 1354 C C . SER A 1 179 ? 5.507 -17.424 0.029 1.00 28.79 251 SER A C 1
ATOM 1355 O O . SER A 1 179 ? 5.459 -16.734 -0.973 1.00 30.02 251 SER A O 1
ATOM 1358 N N . GLY A 1 180 ? 6.614 -17.628 0.739 1.00 29.29 252 GLY A N 1
ATOM 1359 C CA . GLY A 1 180 ? 7.952 -17.094 0.445 1.00 26.37 252 GLY A CA 1
ATOM 1360 C C . GLY A 1 180 ? 8.337 -15.936 1.362 1.00 26.36 252 GLY A C 1
ATOM 1361 O O . GLY A 1 180 ? 7.474 -15.407 2.077 1.00 27.51 252 GLY A O 1
ATOM 1362 N N . ALA A 1 181 ? 9.614 -15.565 1.314 1.00 26.70 253 ALA A N 1
ATOM 1363 C CA . ALA A 1 181 ? 10.223 -14.423 2.011 1.00 28.90 253 ALA A CA 1
ATOM 1364 C C . ALA A 1 181 ? 9.593 -13.138 1.466 1.00 30.87 253 ALA A C 1
ATOM 1365 O O . ALA A 1 181 ? 9.897 -12.774 0.330 1.00 35.24 253 ALA A O 1
ATOM 1367 N N . GLU A 1 182 ? 8.701 -12.549 2.261 1.00 27.41 254 GLU A N 1
ATOM 1368 C CA . GLU A 1 182 ? 7.979 -11.280 2.025 1.00 28.22 254 GLU A CA 1
ATOM 1369 C C . GLU A 1 182 ? 8.901 -10.242 1.353 1.00 26.96 254 GLU A C 1
ATOM 1370 O O . GLU A 1 182 ? 8.489 -9.612 0.371 1.00 24.74 254 GLU A O 1
ATOM 1376 N N . ASP A 1 183 ? 10.106 -10.046 1.893 1.00 26.49 255 ASP A N 1
ATOM 1377 C CA . ASP A 1 183 ? 11.047 -8.963 1.520 1.00 24.84 255 ASP A CA 1
ATOM 1378 C C . ASP A 1 183 ? 11.740 -9.291 0.182 1.00 23.50 255 ASP A C 1
ATOM 1379 O O . ASP A 1 183 ? 11.910 -8.371 -0.645 1.00 22.70 255 ASP A O 1
ATOM 1384 N N . VAL A 1 184 ? 12.077 -10.557 -0.060 1.00 22.80 256 VAL A N 1
ATOM 1385 C CA . VAL A 1 184 ? 12.630 -11.024 -1.365 1.00 23.17 256 VAL A CA 1
ATOM 1386 C C . VAL A 1 184 ? 11.579 -10.815 -2.456 1.00 23.28 256 VAL A C 1
ATOM 1387 O O . VAL A 1 184 ? 11.917 -10.188 -3.495 1.00 22.37 256 VAL A O 1
ATOM 1391 N N . GLU A 1 185 ? 10.342 -11.258 -2.189 1.00 22.68 257 GLU A N 1
ATOM 1392 C CA . GLU A 1 185 ? 9.225 -11.193 -3.158 1.00 24.13 257 GLU A CA 1
ATOM 1393 C C . GLU A 1 185 ? 8.947 -9.744 -3.554 1.00 25.45 257 GLU A C 1
ATOM 1394 O O . GLU A 1 185 ? 8.818 -9.481 -4.781 1.00 30.00 257 GLU A O 1
ATOM 1400 N N . ILE A 1 186 ? 8.797 -8.825 -2.595 1.00 23.99 258 ILE A N 1
ATOM 1401 C CA . ILE A 1 186 ? 8.496 -7.412 -2.959 1.00 24.08 258 ILE A CA 1
ATOM 1402 C C . ILE A 1 186 ? 9.696 -6.860 -3.735 1.00 22.47 258 ILE A C 1
ATOM 1403 O O . ILE A 1 186 ? 9.464 -6.085 -4.646 1.00 24.85 258 ILE A O 1
ATOM 1408 N N . GLY A 1 187 ? 10.915 -7.284 -3.393 1.00 23.05 259 GLY A N 1
ATOM 1409 C CA . GLY A 1 187 ? 12.152 -6.896 -4.088 1.00 24.22 259 GLY A CA 1
ATOM 1410 C C . GLY A 1 187 ? 12.056 -7.225 -5.561 1.00 26.27 259 GLY A C 1
ATOM 1411 O O . GLY A 1 187 ? 12.401 -6.349 -6.388 1.00 25.78 259 GLY A O 1
ATOM 1412 N N . LYS A 1 188 ? 11.563 -8.429 -5.862 1.00 28.00 260 LYS A N 1
ATOM 1413 C CA . LYS A 1 188 ? 11.333 -8.939 -7.244 1.00 29.41 260 LYS A CA 1
ATOM 1414 C C . LYS A 1 188 ? 10.207 -8.162 -7.946 1.00 29.83 260 LYS A C 1
ATOM 1415 O O . LYS A 1 188 ? 10.485 -7.651 -9.074 1.00 26.00 260 LYS A O 1
ATOM 1421 N N . CYS A 1 189 ? 8.994 -8.074 -7.349 1.00 26.81 261 CYS A N 1
ATOM 1422 C CA . CYS A 1 189 ? 7.873 -7.287 -7.942 1.00 26.66 261 CYS A CA 1
ATOM 1423 C C . CYS A 1 189 ? 8.369 -5.875 -8.302 1.00 27.31 261 CYS A C 1
ATOM 1424 O O . CYS A 1 189 ? 8.074 -5.402 -9.424 1.00 28.65 261 CYS A O 1
ATOM 1427 N N . LEU A 1 190 ? 9.110 -5.226 -7.411 1.00 25.46 262 LEU A N 1
ATOM 1428 C CA . LEU A 1 190 ? 9.517 -3.811 -7.594 1.00 25.87 262 LEU A CA 1
ATOM 1429 C C . LEU A 1 190 ? 10.585 -3.733 -8.690 1.00 25.30 262 LEU A C 1
ATOM 1430 O O . LEU A 1 190 ? 10.493 -2.871 -9.525 1.00 26.25 262 LEU A O 1
ATOM 1435 N N . GLN A 1 191 ? 11.574 -4.607 -8.703 1.00 26.50 263 GLN A N 1
ATOM 1436 C CA . GLN A 1 191 ? 12.535 -4.623 -9.827 1.00 28.17 263 GLN A CA 1
ATOM 1437 C C . GLN A 1 191 ? 11.768 -4.794 -11.144 1.00 29.44 263 GLN A C 1
ATOM 1438 O O . GLN A 1 191 ? 12.075 -4.079 -12.097 1.00 26.72 263 GLN A O 1
ATOM 1444 N N . ASN A 1 192 ? 10.746 -5.650 -11.186 1.00 29.97 264 ASN A N 1
ATOM 1445 C CA . ASN A 1 192 ? 10.051 -5.944 -12.470 1.00 28.20 264 ASN A CA 1
ATOM 1446 C C . ASN A 1 192 ? 9.226 -4.748 -12.947 1.00 28.12 264 ASN A C 1
ATOM 1447 O O . ASN A 1 192 ? 8.864 -4.766 -14.111 1.00 31.11 264 ASN A O 1
ATOM 1452 N N . VAL A 1 193 ? 8.922 -3.747 -12.121 1.00 25.85 265 VAL A N 1
ATOM 1453 C CA . VAL A 1 193 ? 8.143 -2.572 -12.608 1.00 24.14 265 VAL A CA 1
ATOM 1454 C C . VAL A 1 193 ? 9.015 -1.313 -12.540 1.00 23.57 265 VAL A C 1
ATOM 1455 O O . VAL A 1 193 ? 8.441 -0.227 -12.424 1.00 23.27 265 VAL A O 1
ATOM 1459 N N . ASN A 1 194 ? 10.347 -1.476 -12.593 1.00 23.89 266 ASN A N 1
ATOM 1460 C CA . ASN A 1 194 ? 11.365 -0.405 -12.730 1.00 26.16 266 ASN A CA 1
ATOM 1461 C C . ASN A 1 194 ? 11.333 0.535 -11.530 1.00 27.17 266 ASN A C 1
ATOM 1462 O O . ASN A 1 194 ? 11.628 1.723 -11.687 1.00 28.91 266 ASN A O 1
ATOM 1467 N N . VAL A 1 195 ? 11.038 0.005 -10.353 1.00 26.30 267 VAL A N 1
ATOM 1468 C CA . VAL A 1 195 ? 11.298 0.713 -9.079 1.00 26.63 267 VAL A CA 1
ATOM 1469 C C . VAL A 1 195 ? 12.763 0.483 -8.714 1.00 28.54 267 VAL A C 1
ATOM 1470 O O . VAL A 1 195 ? 13.229 -0.667 -8.661 1.00 29.95 267 VAL A O 1
ATOM 1474 N N . LEU A 1 196 ? 13.463 1.570 -8.440 1.00 31.67 268 LEU A N 1
ATOM 1475 C CA . LEU A 1 196 ? 14.899 1.566 -8.091 1.00 31.03 268 LEU A CA 1
ATOM 1476 C C . LEU A 1 196 ? 15.061 1.201 -6.606 1.00 30.00 268 LEU A C 1
ATOM 1477 O O . LEU A 1 196 ? 14.226 1.621 -5.726 1.00 28.50 268 LEU A O 1
ATOM 1482 N N . ALA A 1 197 ? 16.078 0.387 -6.351 1.00 29.24 269 ALA A N 1
ATOM 1483 C CA . ALA A 1 197 ? 16.585 0.068 -5.007 1.00 26.60 269 ALA A CA 1
ATOM 1484 C C . ALA A 1 197 ? 17.535 1.204 -4.643 1.00 26.48 269 ALA A C 1
ATOM 1485 O O . ALA A 1 197 ? 18.732 1.112 -5.033 1.00 22.74 269 ALA A O 1
ATOM 1487 N N . GLY A 1 198 ? 17.005 2.238 -3.962 1.00 24.25 270 GLY A N 1
ATOM 1488 C CA . GLY A 1 198 ? 17.812 3.364 -3.434 1.00 25.30 270 GLY A CA 1
ATOM 1489 C C . GLY A 1 198 ? 18.959 2.896 -2.533 1.00 23.97 270 GLY A C 1
ATOM 1490 O O . GLY A 1 198 ? 19.089 1.682 -2.259 1.00 26.70 270 GLY A O 1
ATOM 1491 N N . ASP A 1 199 ? 19.827 3.818 -2.155 1.00 25.37 271 ASP A N 1
ATOM 1492 C CA . ASP A 1 199 ? 20.971 3.624 -1.223 1.00 25.13 271 ASP A CA 1
ATOM 1493 C C . ASP A 1 199 ? 20.674 4.500 0.015 1.00 25.32 271 ASP A C 1
ATOM 1494 O O . ASP A 1 199 ? 20.493 5.722 -0.146 1.00 24.97 271 ASP A O 1
ATOM 1499 N N . SER A 1 200 ? 20.530 3.893 1.184 1.00 22.87 272 SER A N 1
ATOM 1500 C CA . SER A 1 200 ? 20.014 4.541 2.408 1.00 24.61 272 SER A CA 1
ATOM 1501 C C . SER A 1 200 ? 21.177 4.889 3.329 1.00 27.30 272 SER A C 1
ATOM 1502 O O . SER A 1 200 ? 20.909 5.446 4.395 1.00 32.08 272 SER A O 1
ATOM 1505 N N . ARG A 1 201 ? 22.424 4.604 2.932 1.00 28.22 273 ARG A N 1
ATOM 1506 C CA . ARG A 1 201 ? 23.632 4.975 3.719 1.00 28.25 273 ARG A CA 1
ATOM 1507 C C . ARG A 1 201 ? 23.762 6.494 3.811 1.00 29.55 273 ARG A C 1
ATOM 1508 O O . ARG A 1 201 ? 23.235 7.176 2.950 1.00 29.58 273 ARG A O 1
ATOM 1516 N N . ASP A 1 202 ? 24.410 7.004 4.860 1.00 30.91 274 ASP A N 1
ATOM 1517 C CA . ASP A 1 202 ? 24.627 8.458 5.007 1.00 34.65 274 ASP A CA 1
ATOM 1518 C C . ASP A 1 202 ? 25.823 8.850 4.119 1.00 32.06 274 ASP A C 1
ATOM 1519 O O . ASP A 1 202 ? 26.503 7.939 3.565 1.00 28.14 274 ASP A O 1
ATOM 1524 N N . SER A 1 203 ? 26.059 10.153 3.975 1.00 32.00 275 SER A N 1
ATOM 1525 C CA . SER A 1 203 ? 27.060 10.724 3.035 1.00 36.36 275 SER A CA 1
ATOM 1526 C C . SER A 1 203 ? 28.469 10.282 3.444 1.00 36.04 275 SER A C 1
ATOM 1527 O O . SER A 1 203 ? 29.311 10.277 2.556 1.00 36.27 275 SER A O 1
ATOM 1530 N N . ASN A 1 204 ? 28.683 9.852 4.701 1.00 33.91 276 ASN A N 1
ATOM 1531 C CA . ASN A 1 204 ? 29.957 9.214 5.130 1.00 37.48 276 ASN A CA 1
ATOM 1532 C C . ASN A 1 204 ? 29.933 7.690 4.925 1.00 32.16 276 ASN A C 1
ATOM 1533 O O . ASN A 1 204 ? 30.902 7.060 5.329 1.00 30.09 276 ASN A O 1
ATOM 1538 N N . GLY A 1 205 ? 28.877 7.097 4.363 1.00 28.58 277 GLY A N 1
ATOM 1539 C CA . GLY A 1 205 ? 28.839 5.645 4.076 1.00 26.72 277 GLY A CA 1
ATOM 1540 C C . GLY A 1 205 ? 28.440 4.798 5.283 1.00 27.40 277 GLY A C 1
ATOM 1541 O O . GLY A 1 205 ? 28.540 3.586 5.207 1.00 25.96 277 GLY A O 1
ATOM 1542 N N . ARG A 1 206 ? 27.967 5.392 6.368 1.00 28.44 278 ARG A N 1
ATOM 1543 C CA . ARG A 1 206 ? 27.484 4.621 7.543 1.00 31.06 278 ARG A CA 1
ATOM 1544 C C . ARG A 1 206 ? 26.034 4.200 7.295 1.00 27.96 278 ARG A C 1
ATOM 1545 O O . ARG A 1 206 ? 25.304 4.966 6.637 1.00 24.44 278 ARG A O 1
ATOM 1553 N N . GLY A 1 207 ? 25.644 3.013 7.781 1.00 24.58 279 GLY A N 1
ATOM 1554 C CA . GLY A 1 207 ? 24.274 2.497 7.634 1.00 23.92 279 GLY A CA 1
ATOM 1555 C C . GLY A 1 207 ? 23.263 3.291 8.465 1.00 22.47 279 GLY A C 1
ATOM 1556 O O . GLY A 1 207 ? 23.664 3.945 9.444 1.00 20.66 279 GLY A O 1
ATOM 1557 N N . ARG A 1 208 ? 22.003 3.273 8.038 1.00 21.77 280 ARG A N 1
ATOM 1558 C CA . ARG A 1 208 ? 20.866 3.932 8.705 1.00 21.21 280 ARG A CA 1
ATOM 1559 C C . ARG A 1 208 ? 19.785 2.903 9.024 1.00 19.86 280 ARG A C 1
ATOM 1560 O O . ARG A 1 208 ? 19.081 3.105 10.007 1.00 20.18 280 ARG A O 1
ATOM 1568 N N . PHE A 1 209 ? 19.695 1.826 8.249 1.00 20.07 281 PHE A N 1
ATOM 1569 C CA . PHE A 1 209 ? 18.701 0.748 8.443 1.00 21.47 281 PHE A CA 1
ATOM 1570 C C . PHE A 1 209 ? 19.426 -0.506 8.883 1.00 21.34 281 PHE A C 1
ATOM 1571 O O . PHE A 1 209 ? 20.311 -0.919 8.172 1.00 20.06 281 PHE A O 1
ATOM 1579 N N . PHE A 1 210 ? 19.003 -1.080 10.004 1.00 22.67 282 PHE A N 1
ATOM 1580 C CA . PHE A 1 210 ? 19.701 -2.181 10.700 1.00 22.11 282 PHE A CA 1
ATOM 1581 C C . PHE A 1 210 ? 18.713 -3.277 11.058 1.00 21.51 282 PHE A C 1
ATOM 1582 O O . PHE A 1 210 ? 17.644 -3.014 11.614 1.00 18.78 282 PHE A O 1
ATOM 1590 N N . PRO A 1 211 ? 19.044 -4.529 10.691 1.00 23.65 283 PRO A N 1
ATOM 1591 C CA . PRO A 1 211 ? 18.196 -5.679 11.005 1.00 24.26 283 PRO A CA 1
ATOM 1592 C C . PRO A 1 211 ? 18.363 -6.244 12.409 1.00 24.08 283 PRO A C 1
ATOM 1593 O O . PRO A 1 211 ? 17.540 -7.066 12.789 1.00 28.00 283 PRO A O 1
ATOM 1597 N N . PHE A 1 212 ? 19.379 -5.792 13.151 1.00 24.52 284 PHE A N 1
ATOM 1598 C CA . PHE A 1 212 ? 19.617 -6.251 14.547 1.00 23.47 284 PHE A CA 1
ATOM 1599 C C . PHE A 1 212 ? 19.602 -5.067 15.493 1.00 23.02 284 PHE A C 1
ATOM 1600 O O . PHE A 1 212 ? 19.383 -3.929 15.049 1.00 19.98 284 PHE A O 1
ATOM 1608 N N . VAL A 1 213 ? 19.767 -5.366 16.781 1.00 22.55 285 VAL A N 1
ATOM 1609 C CA . VAL A 1 213 ? 19.849 -4.323 17.835 1.00 23.41 285 VAL A CA 1
ATOM 1610 C C . VAL A 1 213 ? 21.193 -3.589 17.686 1.00 25.87 285 VAL A C 1
ATOM 1611 O O . VAL A 1 213 ? 22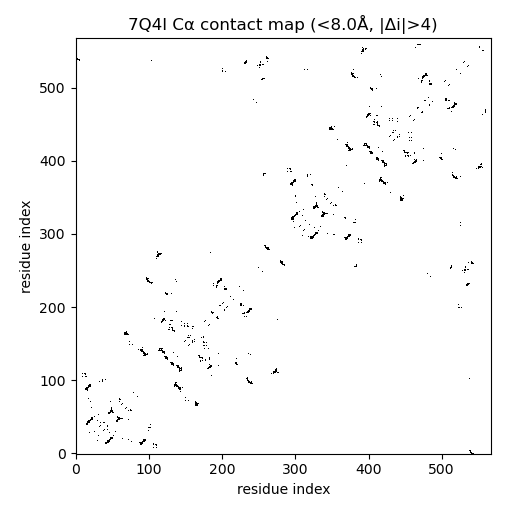.145 -4.095 17.110 1.00 25.72 285 VAL A O 1
ATOM 1615 N N . PRO A 1 214 ? 21.310 -2.365 18.226 1.00 24.56 286 PRO A N 1
ATOM 1616 C CA . PRO A 1 214 ? 22.545 -1.599 18.142 1.00 26.90 286 PRO A CA 1
ATOM 1617 C C . PRO A 1 214 ? 23.819 -2.342 18.592 1.00 28.28 286 PRO A C 1
ATOM 1618 O O . PRO A 1 214 ? 24.827 -2.267 17.878 1.00 31.02 286 PRO A O 1
ATOM 1622 N N . GLU A 1 215 ? 23.774 -3.043 19.723 1.00 30.41 287 GLU A N 1
ATOM 1623 C CA . GLU A 1 215 ? 24.956 -3.778 20.259 1.00 33.25 287 GLU A CA 1
ATOM 1624 C C . GLU A 1 215 ? 25.538 -4.719 19.195 1.00 31.59 287 GLU A C 1
ATOM 1625 O O . GLU A 1 215 ? 26.758 -4.825 19.120 1.00 32.22 287 GLU A O 1
ATOM 1631 N N . HIS A 1 216 ? 24.696 -5.360 18.404 1.00 29.59 288 HIS A N 1
ATOM 1632 C CA . HIS A 1 216 ? 25.089 -6.429 17.454 1.00 33.21 288 HIS A CA 1
ATOM 1633 C C . HIS A 1 216 ? 25.861 -5.816 16.269 1.00 31.20 288 HIS A C 1
ATOM 1634 O O . HIS A 1 216 ? 26.666 -6.513 15.695 1.00 34.54 288 HIS A O 1
ATOM 1641 N N . HIS A 1 217 ? 25.628 -4.543 15.959 1.00 29.38 289 HIS A N 1
ATOM 1642 C CA . HIS A 1 217 ? 26.296 -3.781 14.871 1.00 28.92 289 HIS A CA 1
ATOM 1643 C C . HIS A 1 217 ? 27.515 -3.011 15.396 1.00 29.46 289 HIS A C 1
ATOM 1644 O O . HIS A 1 217 ? 28.518 -2.947 14.675 1.00 24.88 289 HIS A O 1
ATOM 1651 N N . LEU A 1 218 ? 27.425 -2.475 16.622 1.00 29.90 290 LEU A N 1
ATOM 1652 C CA . LEU A 1 218 ? 28.529 -1.743 17.286 1.00 28.67 290 LEU A CA 1
ATOM 1653 C C . LEU A 1 218 ? 29.620 -2.722 17.686 1.00 30.40 290 LEU A C 1
ATOM 1654 O O . LEU A 1 218 ? 30.784 -2.352 17.573 1.00 37.95 290 LEU A O 1
ATOM 1659 N N . ILE A 1 219 ? 29.234 -3.893 18.186 1.00 31.19 291 ILE A N 1
ATOM 1660 C CA . ILE A 1 219 ? 30.169 -4.950 18.658 1.00 33.67 291 ILE A CA 1
ATOM 1661 C C . ILE A 1 219 ? 29.849 -6.238 17.897 1.00 33.97 291 ILE A C 1
ATOM 1662 O O . ILE A 1 219 ? 29.154 -7.114 18.410 1.00 32.32 291 ILE A O 1
ATOM 1667 N N . PRO A 1 220 ? 30.304 -6.404 16.643 1.00 39.78 292 PRO A N 1
ATOM 1668 C CA . PRO A 1 220 ? 29.943 -7.600 15.882 1.00 50.09 292 PRO A CA 1
ATOM 1669 C C . PRO A 1 220 ? 30.511 -8.857 16.570 1.00 58.28 292 PRO A C 1
ATOM 1670 O O . PRO A 1 220 ? 31.723 -8.977 16.670 1.00 56.67 292 PRO A O 1
ATOM 1674 N N . SER A 1 221 ? 29.622 -9.716 17.089 1.00 67.69 293 SER A N 1
ATOM 1675 C CA . SER A 1 221 ? 29.974 -10.917 17.896 1.00 79.80 293 SER A CA 1
ATOM 1676 C C . SER A 1 221 ? 30.300 -12.071 16.946 1.00 87.49 293 SER A C 1
ATOM 1677 O O . SER A 1 221 ? 31.419 -12.629 17.047 1.00 95.33 293 SER A O 1
ATOM 1680 N N . HIS A 1 222 ? 29.365 -12.395 16.046 1.00 93.33 294 HIS A N 1
ATOM 1681 C CA . HIS A 1 222 ? 29.592 -13.262 14.855 1.00 103.75 294 HIS A CA 1
ATOM 1682 C C . HIS A 1 222 ? 30.635 -12.557 13.985 1.00 103.20 294 HIS A C 1
ATOM 1683 O O . HIS A 1 222 ? 30.233 -11.906 13.003 1.00 99.65 294 HIS A O 1
ATOM 1690 N N . THR A 1 223 ? 31.902 -12.592 14.405 1.00 104.07 295 THR A N 1
ATOM 1691 C CA . THR A 1 223 ? 33.077 -12.257 13.563 1.00 104.97 295 THR A CA 1
ATOM 1692 C C . THR A 1 223 ? 33.282 -13.453 12.628 1.00 111.76 295 THR A C 1
ATOM 1693 O O . THR A 1 223 ? 33.789 -13.244 11.503 1.00 106.42 295 THR A O 1
ATOM 1697 N N . ASP A 1 224 ? 32.923 -14.648 13.132 1.00 116.53 296 ASP A N 1
ATOM 1698 C CA . ASP A 1 224 ? 32.469 -15.836 12.358 1.00 107.85 296 ASP A CA 1
ATOM 1699 C C . ASP A 1 224 ? 31.837 -15.334 11.054 1.00 109.78 296 ASP A C 1
ATOM 1700 O O . ASP A 1 224 ? 30.605 -15.072 11.053 1.00 114.15 296 ASP A O 1
ATOM 1705 N N . LYS A 1 225 ? 32.654 -15.211 9.997 1.00 95.71 297 LYS A N 1
ATOM 1706 C CA . LYS A 1 225 ? 32.309 -14.520 8.727 1.00 85.89 297 LYS A CA 1
ATOM 1707 C C . LYS A 1 225 ? 31.373 -15.389 7.874 1.00 76.94 297 LYS A C 1
ATOM 1708 O O . LYS A 1 225 ? 30.904 -14.867 6.854 1.00 67.13 297 LYS A O 1
ATOM 1714 N N . LYS A 1 226 ? 31.101 -16.642 8.280 1.00 77.07 298 LYS A N 1
ATOM 1715 C CA . LYS A 1 226 ? 30.107 -17.558 7.643 1.00 74.41 298 LYS A CA 1
ATOM 1716 C C . LYS A 1 226 ? 28.669 -17.113 7.953 1.00 62.45 298 LYS A C 1
ATOM 1717 O O . LYS A 1 226 ? 27.721 -17.659 7.356 1.00 65.16 298 LYS A O 1
ATOM 1723 N N . PHE A 1 227 ? 28.493 -16.197 8.898 1.00 49.94 299 PHE A N 1
ATOM 1724 C CA . PHE A 1 227 ? 27.161 -15.692 9.299 1.00 42.33 299 PHE A CA 1
ATOM 1725 C C . PHE A 1 227 ? 26.501 -15.039 8.087 1.00 38.19 299 PHE A C 1
ATOM 1726 O O . PHE A 1 227 ? 27.186 -14.329 7.317 1.00 43.27 299 PHE A O 1
ATOM 1734 N N . TRP A 1 228 ? 25.212 -15.303 7.895 1.00 30.11 300 TRP A N 1
ATOM 1735 C CA . TRP A 1 228 ? 24.503 -14.997 6.628 1.00 27.88 300 TRP A CA 1
ATOM 1736 C C . TRP A 1 228 ? 24.613 -13.496 6.311 1.00 27.55 300 TRP A C 1
ATOM 1737 O O . TRP A 1 228 ? 24.739 -13.122 5.147 1.00 27.03 300 TRP A O 1
ATOM 1748 N N . TYR A 1 229 ? 24.563 -12.658 7.340 1.00 27.16 301 TYR A N 1
ATOM 1749 C CA . TYR A 1 229 ? 24.546 -11.191 7.200 1.00 28.19 301 TYR A CA 1
ATOM 1750 C C . TYR A 1 229 ? 25.727 -10.687 6.350 1.00 28.88 301 TYR A C 1
ATOM 1751 O O . TYR A 1 229 ? 25.494 -9.781 5.513 1.00 25.74 301 TYR A O 1
ATOM 1760 N N . TRP A 1 230 ? 26.950 -11.193 6.577 1.00 31.44 302 TRP A N 1
ATOM 1761 C CA . TRP A 1 230 ? 28.175 -10.714 5.876 1.00 30.83 302 TRP A CA 1
ATOM 1762 C C . TRP A 1 230 ? 28.106 -11.118 4.405 1.00 32.70 302 TRP A C 1
ATOM 1763 O O . TRP A 1 230 ? 28.702 -10.407 3.601 1.00 32.59 302 TRP A O 1
ATOM 1774 N N . GLN A 1 231 ? 27.393 -12.203 4.089 1.00 35.54 303 GLN A N 1
ATOM 1775 C CA . GLN A 1 231 ? 27.198 -12.681 2.698 1.00 37.81 303 GLN A CA 1
ATOM 1776 C C . GLN A 1 231 ? 26.080 -11.894 2.014 1.00 33.74 303 GLN A C 1
ATOM 1777 O O . GLN A 1 231 ? 26.179 -11.668 0.796 1.00 32.64 303 GLN A O 1
ATOM 1783 N N . TYR A 1 232 ? 25.026 -11.536 2.741 1.00 27.44 304 TYR A N 1
ATOM 1784 C CA . TYR A 1 232 ? 23.849 -10.868 2.132 1.00 27.67 304 TYR A CA 1
ATOM 1785 C C . TYR A 1 232 ? 24.129 -9.378 1.887 1.00 29.80 304 TYR A C 1
ATOM 1786 O O . TYR A 1 232 ? 23.597 -8.845 0.889 1.00 33.07 304 TYR A O 1
ATOM 1795 N N . ILE A 1 233 ? 24.892 -8.708 2.753 1.00 30.47 305 ILE A N 1
ATOM 1796 C CA . ILE A 1 233 ? 24.979 -7.218 2.715 1.00 38.48 305 ILE A CA 1
ATOM 1797 C C . ILE A 1 233 ? 25.468 -6.807 1.313 1.00 37.87 305 ILE A C 1
ATOM 1798 O O . ILE A 1 233 ? 26.428 -7.421 0.813 1.00 33.85 305 ILE A O 1
ATOM 1803 N N . PHE A 1 234 ? 24.790 -5.834 0.699 1.00 37.34 306 PHE A N 1
ATOM 1804 C CA . PHE A 1 234 ? 25.033 -5.346 -0.686 1.00 35.89 306 PHE A CA 1
ATOM 1805 C C . PHE A 1 234 ? 26.317 -4.517 -0.705 1.00 37.47 306 PHE A C 1
ATOM 1806 O O . PHE A 1 234 ? 27.174 -4.794 -1.557 1.00 43.38 306 PHE A O 1
ATOM 1814 N N . TYR A 1 235 ? 26.441 -3.535 0.196 1.00 34.67 307 TYR A N 1
ATOM 1815 C CA . TYR A 1 235 ? 27.652 -2.688 0.352 1.00 36.34 307 TYR A CA 1
ATOM 1816 C C . TYR A 1 235 ? 28.536 -3.292 1.447 1.00 38.17 307 TYR A C 1
ATOM 1817 O O . TYR A 1 235 ? 28.061 -3.544 2.538 1.00 38.81 307 TYR A O 1
ATOM 1826 N N . LYS A 1 236 ? 29.808 -3.507 1.125 1.00 47.03 308 LYS A N 1
ATOM 1827 C CA . LYS A 1 236 ? 30.854 -4.038 2.041 1.00 50.09 308 LYS A CA 1
ATOM 1828 C C . LYS A 1 236 ? 30.979 -3.118 3.267 1.00 42.85 308 LYS A C 1
ATOM 1829 O O . LYS A 1 236 ? 30.992 -1.863 3.096 1.00 37.03 308 LYS A O 1
ATOM 1835 N N . THR A 1 237 ? 30.988 -3.712 4.466 1.00 39.49 309 THR A N 1
ATOM 1836 C CA . THR A 1 237 ? 31.291 -3.014 5.746 1.00 39.80 309 THR A CA 1
ATOM 1837 C C . THR A 1 237 ? 31.820 -4.015 6.779 1.00 36.31 309 THR A C 1
ATOM 1838 O O . THR A 1 237 ? 31.381 -5.147 6.783 1.00 36.13 309 THR A O 1
ATOM 1842 N N . ASP A 1 238 ? 32.759 -3.575 7.605 1.00 41.75 310 ASP A N 1
ATOM 1843 C CA . ASP A 1 238 ? 33.273 -4.245 8.834 1.00 47.07 310 ASP A CA 1
ATOM 1844 C C . ASP A 1 238 ? 32.273 -4.099 9.998 1.00 45.17 310 ASP A C 1
ATOM 1845 O O . ASP A 1 238 ? 32.392 -4.840 10.972 1.00 45.12 310 ASP A O 1
ATOM 1850 N N . GLU A 1 239 ? 31.367 -3.114 9.948 1.00 42.78 311 GLU A N 1
ATOM 1851 C CA . GLU A 1 239 ? 30.568 -2.674 11.127 1.00 45.87 311 GLU A CA 1
ATOM 1852 C C . GLU A 1 239 ? 31.562 -2.240 12.240 1.00 41.09 311 GLU A C 1
ATOM 1853 O O . GLU A 1 239 ? 32.608 -1.635 11.914 1.00 45.84 311 GLU A O 1
ATOM 1859 N N . GLY A 1 240 ? 31.249 -2.502 13.514 1.00 35.73 312 GLY A N 1
ATOM 1860 C CA . GLY A 1 240 ? 31.998 -1.996 14.675 1.00 33.85 312 GLY A CA 1
ATOM 1861 C C . GLY A 1 240 ? 31.529 -0.620 15.112 1.00 33.82 312 GLY A C 1
ATOM 1862 O O . GLY A 1 240 ? 30.441 -0.203 14.707 1.00 37.36 312 GLY A O 1
ATOM 1863 N N . LEU A 1 241 ? 32.334 0.070 15.910 1.00 35.78 313 LEU A N 1
ATOM 1864 C CA . LEU A 1 241 ? 31.964 1.339 16.599 1.00 40.70 313 LEU A CA 1
ATOM 1865 C C . LEU A 1 241 ? 31.679 2.436 15.569 1.00 41.25 313 LEU A C 1
ATOM 1866 O O . LEU A 1 241 ? 31.015 3.406 15.942 1.00 39.15 313 LEU A O 1
ATOM 1871 N N . ASP A 1 242 ? 32.149 2.219 14.333 1.00 45.50 314 ASP A N 1
ATOM 1872 C CA . ASP A 1 242 ? 32.000 3.033 13.096 1.00 46.38 314 ASP A CA 1
ATOM 1873 C C . ASP A 1 242 ? 30.658 2.806 12.380 1.00 42.05 314 ASP A C 1
ATOM 1874 O O . ASP A 1 242 ? 30.351 3.607 11.490 1.00 39.94 314 ASP A O 1
ATOM 1879 N N . CYS A 1 243 ? 29.943 1.713 12.676 1.00 38.12 315 CYS A N 1
ATOM 1880 C CA . CYS A 1 243 ? 28.872 1.125 11.820 1.00 41.45 315 CYS A CA 1
ATOM 1881 C C . CYS A 1 243 ? 27.805 2.152 11.436 1.00 35.85 315 CYS A C 1
ATOM 1882 O O . CYS A 1 243 ? 27.244 2.033 10.331 1.00 39.61 315 CYS A O 1
ATOM 1885 N N . CYS A 1 244 ? 27.458 3.035 12.367 1.00 32.26 316 CYS A N 1
ATOM 1886 C CA . CYS A 1 244 ? 26.065 3.505 12.546 1.00 34.83 316 CYS A CA 1
ATOM 1887 C C . CYS A 1 244 ? 26.003 5.041 12.440 1.00 33.06 316 CYS A C 1
ATOM 1888 O O . CYS A 1 244 ? 26.775 5.736 13.079 1.00 35.16 316 CYS A O 1
ATOM 1891 N N . SER A 1 245 ? 25.099 5.551 11.628 1.00 28.44 317 SER A N 1
ATOM 1892 C CA . SER A 1 245 ? 24.925 7.000 11.399 1.00 26.93 317 SER A CA 1
ATOM 1893 C C . SER A 1 245 ? 24.451 7.673 12.692 1.00 25.13 317 SER A C 1
ATOM 1894 O O . SER A 1 245 ? 23.753 7.037 13.475 1.00 24.93 317 SER A O 1
ATOM 1897 N N . ASP A 1 246 ? 24.848 8.927 12.899 1.00 26.09 318 ASP A N 1
ATOM 1898 C CA . ASP A 1 246 ? 24.232 9.852 13.884 1.00 27.10 318 ASP A CA 1
ATOM 1899 C C . ASP A 1 246 ? 22.751 10.073 13.500 1.00 26.82 318 ASP A C 1
ATOM 1900 O O . ASP A 1 246 ? 21.966 10.481 14.387 1.00 25.57 318 ASP A O 1
ATOM 1905 N N . ASN A 1 247 ? 22.361 9.812 12.242 1.00 23.71 319 ASN A N 1
ATOM 1906 C CA . ASN A 1 247 ? 20.940 9.863 11.809 1.00 24.34 319 ASN A CA 1
ATOM 1907 C C . ASN A 1 247 ? 20.469 8.482 11.342 1.00 23.49 319 ASN A C 1
ATOM 1908 O O . ASN A 1 247 ? 19.704 8.425 10.370 1.00 24.76 319 ASN A O 1
ATOM 1913 N N . ALA A 1 248 ? 20.848 7.410 12.041 1.00 21.56 320 ALA A N 1
ATOM 1914 C CA . ALA A 1 248 ? 20.280 6.062 11.806 1.00 20.88 320 ALA A CA 1
ATOM 1915 C C . ALA A 1 248 ? 18.744 6.119 11.899 1.00 20.97 320 ALA A C 1
ATOM 1916 O O . ALA A 1 248 ? 18.169 6.954 12.668 1.00 20.61 320 ALA A O 1
ATOM 1918 N N . ILE A 1 249 ? 18.088 5.246 11.146 1.00 20.20 321 ILE A N 1
ATOM 1919 C CA . ILE A 1 249 ? 16.622 5.276 10.930 1.00 19.20 321 ILE A CA 1
ATOM 1920 C C . ILE A 1 249 ? 15.973 4.111 11.684 1.00 19.83 321 ILE A C 1
ATOM 1921 O O . ILE A 1 249 ? 14.913 4.339 12.265 1.00 21.61 321 ILE A O 1
ATOM 1926 N N . SER A 1 250 ? 16.564 2.918 11.703 1.00 20.36 322 SER A N 1
ATOM 1927 C CA . SER A 1 250 ? 15.834 1.745 12.248 1.00 20.47 322 SER A CA 1
ATOM 1928 C C . SER A 1 250 ? 16.781 0.705 12.840 1.00 18.83 322 SER A C 1
ATOM 1929 O O . SER A 1 250 ? 17.859 0.541 12.322 1.00 21.48 322 SER A O 1
ATOM 1932 N N . PHE A 1 251 ? 16.301 -0.000 13.861 1.00 18.06 323 PHE A N 1
ATOM 1933 C CA . PHE A 1 251 ? 16.884 -1.223 14.429 1.00 17.93 323 PHE A CA 1
ATOM 1934 C C . PHE A 1 251 ? 15.746 -2.239 14.549 1.00 19.20 323 PHE A C 1
ATOM 1935 O O . PHE A 1 251 ? 14.564 -1.850 14.440 1.00 18.06 323 PHE A O 1
ATOM 1943 N N . HIS A 1 252 ? 16.096 -3.510 14.741 1.00 18.20 324 HIS A N 1
ATOM 1944 C CA . HIS A 1 252 ? 15.129 -4.622 14.697 1.00 18.43 324 HIS A CA 1
ATOM 1945 C C . HIS A 1 252 ? 15.558 -5.718 15.684 1.00 18.08 324 HIS A C 1
ATOM 1946 O O . HIS A 1 252 ? 16.704 -5.701 16.132 1.00 19.19 324 HIS A O 1
ATOM 1953 N N . TYR A 1 253 ? 14.663 -6.635 16.017 1.00 18.95 325 TYR A N 1
ATOM 1954 C CA . TYR A 1 253 ? 14.780 -7.578 17.164 1.00 21.74 325 TYR A CA 1
ATOM 1955 C C . TYR A 1 253 ? 14.843 -6.732 18.444 1.00 23.98 325 TYR A C 1
ATOM 1956 O O . TYR A 1 253 ? 15.577 -7.062 19.357 1.00 28.61 325 TYR A O 1
ATOM 1965 N N . VAL A 1 254 ? 14.128 -5.607 18.451 1.00 27.55 326 VAL A N 1
ATOM 1966 C CA . VAL A 1 254 ? 13.928 -4.714 19.625 1.00 25.82 326 VAL A CA 1
ATOM 1967 C C . VAL A 1 254 ? 12.706 -5.248 20.378 1.00 25.13 326 VAL A C 1
ATOM 1968 O O . VAL A 1 254 ? 11.614 -5.339 19.782 1.00 23.26 326 VAL A O 1
ATOM 1972 N N . SER A 1 255 ? 12.899 -5.605 21.636 1.00 25.38 327 SER A N 1
ATOM 1973 C CA . SER A 1 255 ? 11.846 -6.096 22.561 1.00 26.16 327 SER A CA 1
ATOM 1974 C C . SER A 1 255 ? 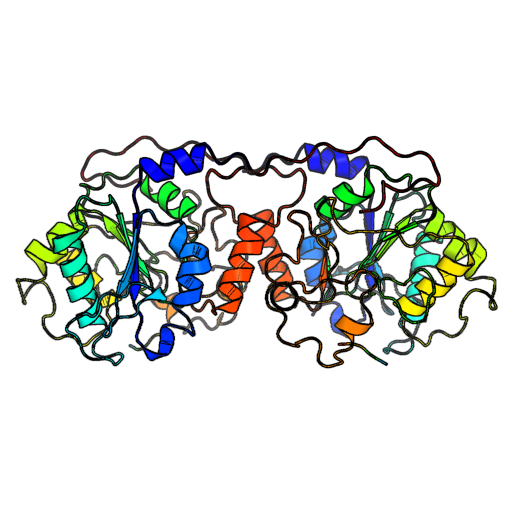10.946 -4.919 22.917 1.00 24.96 327 SER A C 1
ATOM 1975 O O . SER A 1 255 ? 11.360 -3.765 22.805 1.00 23.31 327 SER A O 1
ATOM 1978 N N . PRO A 1 256 ? 9.686 -5.194 23.291 1.00 22.92 328 PRO A N 1
ATOM 1979 C CA . PRO A 1 256 ? 8.755 -4.159 23.733 1.00 22.55 328 PRO A CA 1
ATOM 1980 C C . PRO A 1 256 ? 9.349 -3.216 24.782 1.00 24.12 328 PRO A C 1
ATOM 1981 O O . PRO A 1 256 ? 9.230 -2.006 24.586 1.00 26.66 328 PRO A O 1
ATOM 1985 N N . ASN A 1 257 ? 9.981 -3.747 25.838 1.00 24.63 329 ASN A N 1
ATOM 1986 C CA . ASN A 1 257 ? 10.653 -2.911 26.862 1.00 27.16 329 ASN A CA 1
ATOM 1987 C C . ASN A 1 257 ? 11.748 -2.041 26.229 1.00 26.41 329 ASN A C 1
ATOM 1988 O O . ASN A 1 257 ? 11.882 -0.863 26.640 1.00 25.95 329 ASN A O 1
ATOM 1993 N N . GLN A 1 258 ? 12.511 -2.584 25.284 1.00 22.88 330 GLN A N 1
ATOM 1994 C CA . GLN A 1 258 ? 13.662 -1.871 24.694 1.00 25.17 330 GLN A CA 1
ATOM 1995 C C . GLN A 1 258 ? 13.140 -0.708 23.820 1.00 23.80 330 GLN A C 1
ATOM 1996 O O . GLN A 1 258 ? 13.825 0.293 23.672 1.00 23.21 330 GLN A O 1
ATOM 2002 N N . MET A 1 259 ? 11.909 -0.765 23.338 1.00 23.41 331 MET A N 1
ATOM 2003 C CA . MET A 1 259 ? 11.299 0.366 22.591 1.00 24.40 331 MET A CA 1
ATOM 2004 C C . MET A 1 259 ? 11.321 1.603 23.491 1.00 23.58 331 MET A C 1
ATOM 2005 O O . MET A 1 259 ? 11.681 2.669 22.999 1.00 22.23 331 MET A O 1
ATOM 2010 N N . TYR A 1 260 ? 10.963 1.456 24.767 1.00 23.42 332 TYR A N 1
ATOM 2011 C CA . TYR A 1 260 ? 10.841 2.575 25.737 1.00 22.64 332 TYR A CA 1
ATOM 2012 C C . TYR A 1 260 ? 12.238 3.071 26.107 1.00 21.84 332 TYR A C 1
ATOM 2013 O O . TYR A 1 260 ? 12.402 4.276 26.282 1.00 23.35 332 TYR A O 1
ATOM 2022 N N . VAL A 1 261 ? 13.220 2.182 26.166 1.00 22.60 333 VAL A N 1
ATOM 2023 C CA . VAL A 1 261 ? 14.622 2.564 26.505 1.00 25.06 333 VAL A CA 1
ATOM 2024 C C . VAL A 1 261 ? 15.192 3.386 25.351 1.00 25.83 333 VAL A C 1
ATOM 2025 O O . VAL A 1 261 ? 15.727 4.474 25.610 1.00 25.77 333 VAL A O 1
ATOM 2029 N N . LEU A 1 262 ? 15.066 2.893 24.118 1.00 27.45 334 LEU A N 1
ATOM 2030 C CA . LEU A 1 262 ? 15.583 3.615 22.928 1.00 26.11 334 LEU A CA 1
ATOM 2031 C C . LEU A 1 262 ? 14.912 4.993 22.891 1.00 26.51 334 LEU A C 1
ATOM 2032 O O . LEU A 1 262 ? 15.618 5.982 22.688 1.00 24.75 334 LEU A O 1
ATOM 2037 N N . ASP A 1 263 ? 13.603 5.045 23.142 1.00 25.68 335 ASP A N 1
ATOM 2038 C CA . ASP A 1 263 ? 12.847 6.312 23.162 1.00 25.47 335 ASP A CA 1
ATOM 2039 C C . ASP A 1 263 ? 13.526 7.263 24.141 1.00 23.44 335 ASP A C 1
ATOM 2040 O O . ASP A 1 263 ? 13.747 8.436 23.788 1.00 22.12 335 ASP A O 1
ATOM 2045 N N . TYR A 1 264 ? 13.780 6.789 25.354 1.00 22.80 336 TYR A N 1
ATOM 2046 C CA . TYR A 1 264 ? 14.325 7.619 26.459 1.00 22.80 336 TYR A CA 1
ATOM 2047 C C . TYR A 1 264 ? 15.730 8.090 26.062 1.00 22.13 336 TYR A C 1
ATOM 2048 O O . TYR A 1 264 ? 16.010 9.277 26.181 1.00 22.33 336 TYR A O 1
ATOM 2057 N N . LEU A 1 265 ? 16.597 7.181 25.628 1.00 22.20 337 LEU A N 1
ATOM 2058 C CA . LEU A 1 265 ? 18.024 7.502 25.389 1.00 25.23 337 LEU A CA 1
ATOM 2059 C C . LEU A 1 265 ? 18.171 8.375 24.153 1.00 25.71 337 LEU A C 1
ATOM 2060 O O . LEU A 1 265 ? 19.143 9.113 24.117 1.00 27.86 337 LEU A O 1
ATOM 2065 N N . ILE A 1 266 ? 17.236 8.312 23.202 1.00 26.88 338 ILE A N 1
ATOM 2066 C CA . ILE A 1 266 ? 17.368 9.033 21.904 1.00 26.54 338 ILE A CA 1
ATOM 2067 C C . ILE A 1 266 ? 16.709 10.409 22.008 1.00 25.24 338 ILE A C 1
ATOM 2068 O O . ILE A 1 266 ? 17.282 11.382 21.498 1.00 22.67 338 ILE A O 1
ATOM 2073 N N . TYR A 1 267 ? 15.531 10.466 22.606 1.00 25.53 339 TYR A N 1
ATOM 2074 C CA . TYR A 1 267 ? 14.652 11.656 22.584 1.00 26.60 339 TYR A CA 1
ATOM 2075 C C . TYR A 1 267 ? 14.857 12.494 23.854 1.00 31.68 339 TYR A C 1
ATOM 2076 O O . TYR A 1 267 ? 14.716 13.703 23.727 1.00 33.05 339 TYR A O 1
ATOM 2085 N N . HIS A 1 268 ? 15.219 11.893 24.996 1.00 34.83 340 HIS A N 1
ATOM 2086 C CA . HIS A 1 268 ? 15.154 12.551 26.327 1.00 33.70 340 HIS A CA 1
ATOM 2087 C C . HIS A 1 268 ? 16.553 12.786 26.894 1.00 32.75 340 HIS A C 1
ATOM 2088 O O . HIS A 1 268 ? 16.882 13.929 27.154 1.00 36.92 340 HIS A O 1
ATOM 2095 N N . LEU A 1 269 ? 17.326 11.740 27.136 1.00 33.69 341 LEU A N 1
ATOM 2096 C CA . LEU A 1 269 ? 18.658 11.878 27.778 1.00 30.27 341 LEU A CA 1
ATOM 2097 C C . LEU A 1 269 ? 19.615 12.571 26.805 1.00 29.85 341 LEU A C 1
ATOM 2098 O O . LEU A 1 269 ? 19.722 12.085 25.676 1.00 31.83 341 LEU A O 1
ATOM 2103 N N . ARG A 1 270 ? 20.296 13.629 27.243 1.00 28.52 342 ARG A N 1
ATOM 2104 C CA . ARG A 1 270 ? 21.339 14.302 26.432 1.00 31.04 342 ARG A CA 1
ATOM 2105 C C . ARG A 1 270 ? 22.423 14.850 27.348 1.00 26.89 342 ARG A C 1
ATOM 2106 O O . ARG A 1 270 ? 22.162 15.156 28.498 1.00 26.86 342 ARG A O 1
ATOM 2114 N N . PRO A 1 271 ? 23.663 14.987 26.845 1.00 23.99 343 PRO A N 1
ATOM 2115 C CA . PRO A 1 271 ? 24.759 15.531 27.626 1.00 22.76 343 PRO A CA 1
ATOM 2116 C C . PRO A 1 271 ? 24.676 17.058 27.602 1.00 26.17 343 PRO A C 1
ATOM 2117 O O . PRO A 1 271 ? 24.714 17.649 26.528 1.00 26.99 343 PRO A O 1
ATOM 2121 N N . TYR A 1 272 ? 24.559 17.669 28.778 1.00 26.32 344 TYR A N 1
ATOM 2122 C CA . TYR A 1 272 ? 24.355 19.128 28.880 1.00 23.96 344 TYR A CA 1
ATOM 2123 C C . TYR A 1 272 ? 25.470 19.845 28.134 1.00 25.15 344 TYR A C 1
ATOM 2124 O O . TYR A 1 272 ? 26.660 19.574 28.415 1.00 25.94 344 TYR A O 1
ATOM 2133 N N . GLY A 1 273 ? 25.087 20.792 27.274 1.00 28.00 345 GLY A N 1
ATOM 2134 C CA . GLY A 1 273 ? 26.019 21.729 26.628 1.00 28.34 345 GLY A CA 1
ATOM 2135 C C . GLY A 1 273 ? 26.665 21.143 25.401 1.00 28.09 345 GLY A C 1
ATOM 2136 O O . GLY A 1 273 ? 27.586 21.735 24.906 1.00 35.13 345 GLY A O 1
ATOM 2137 N N . ILE A 1 274 ? 26.220 19.992 24.928 1.00 33.05 346 ILE A N 1
ATOM 2138 C CA . ILE A 1 274 ? 26.594 19.480 23.580 1.00 32.54 346 ILE A CA 1
ATOM 2139 C C . ILE A 1 274 ? 25.333 19.568 22.724 1.00 33.10 346 ILE A C 1
ATOM 2140 O O . ILE A 1 274 ? 24.403 18.807 22.952 1.00 30.74 346 ILE A O 1
ATOM 2145 N N . ILE A 1 275 ? 25.289 20.545 21.827 1.00 37.99 347 ILE A N 1
ATOM 2146 C CA . ILE A 1 275 ? 24.059 20.918 21.082 1.00 39.25 347 ILE A CA 1
ATOM 2147 C C . ILE A 1 275 ? 24.201 20.325 19.690 1.00 38.41 347 ILE A C 1
ATOM 2148 O O . ILE A 1 275 ? 25.162 20.718 18.961 1.00 35.13 347 ILE A O 1
ATOM 2153 N N . ASN A 1 276 ? 23.326 19.378 19.363 1.00 38.42 348 ASN A N 1
ATOM 2154 C CA . ASN A 1 276 ? 23.324 18.763 18.010 1.00 44.15 348 ASN A CA 1
ATOM 2155 C C . ASN A 1 276 ? 23.001 19.904 17.043 1.00 40.54 348 ASN A C 1
ATOM 2156 O O . ASN A 1 276 ? 22.055 20.639 17.318 1.00 40.77 348 ASN A O 1
ATOM 2161 N N . THR A 1 277 ? 23.848 20.134 16.049 1.00 41.11 349 THR A N 1
ATOM 2162 C CA . THR A 1 277 ? 23.611 21.163 15.001 1.00 46.49 349 THR A CA 1
ATOM 2163 C C . THR A 1 277 ? 23.260 20.437 13.705 1.00 41.14 349 THR A C 1
ATOM 2164 O O . THR A 1 277 ? 24.068 19.675 13.203 1.00 38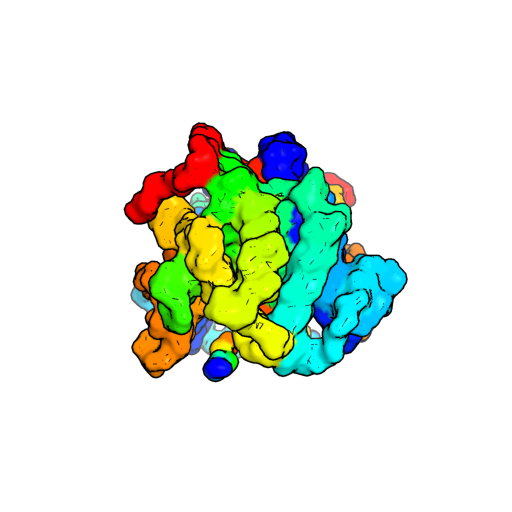.29 349 THR A O 1
ATOM 2168 N N . PRO A 1 278 ? 22.043 20.593 13.145 1.00 43.51 350 PRO A N 1
ATOM 2169 C CA . PRO A 1 278 ? 21.667 19.884 11.914 1.00 45.32 350 PRO A CA 1
ATOM 2170 C C . PRO A 1 278 ? 22.465 20.283 10.663 1.00 44.24 350 PRO A C 1
ATOM 2171 O O . PRO A 1 278 ? 22.588 21.485 10.417 1.00 42.49 350 PRO A O 1
ATOM 2175 N N . ASP A 1 279 ? 22.993 19.291 9.930 1.00 41.50 351 ASP A N 1
ATOM 2176 C CA . ASP A 1 279 ? 23.455 19.442 8.517 1.00 47.32 351 ASP A CA 1
ATOM 2177 C C . ASP A 1 279 ? 22.335 20.055 7.687 1.00 43.46 351 ASP A C 1
ATOM 2178 O O . ASP A 1 279 ? 21.211 19.577 7.843 1.00 42.48 351 ASP A O 1
ATOM 2183 N N . ALA A 1 280 ? 22.645 21.030 6.826 1.00 47.06 352 ALA A N 1
ATOM 2184 C CA . ALA A 1 280 ? 21.670 21.691 5.922 1.00 45.32 352 ALA A CA 1
ATOM 2185 C C . ALA A 1 280 ? 21.047 20.637 5.001 1.00 37.22 352 ALA A C 1
ATOM 2186 O O . ALA A 1 280 ? 21.773 19.696 4.578 1.00 30.55 352 ALA A O 1
ATOM 2188 N N . LEU A 1 281 ? 19.742 20.798 4.745 1.00 39.09 353 LEU A N 1
ATOM 2189 C CA . LEU A 1 281 ? 18.912 19.936 3.867 1.00 40.19 353 LEU A CA 1
ATOM 2190 C C . LEU A 1 281 ? 19.492 19.990 2.462 1.00 39.61 353 LEU A C 1
ATOM 2191 O O . LEU A 1 281 ? 19.775 21.074 1.975 1.00 42.33 353 LEU A O 1
ATOM 2196 N N . PRO A 1 282 ? 19.720 18.853 1.774 1.00 43.25 354 PRO A N 1
ATOM 2197 C CA . PRO A 1 282 ? 20.053 18.897 0.350 1.00 42.20 354 PRO A CA 1
ATOM 2198 C C . PRO A 1 282 ? 18.916 19.581 -0.418 1.00 41.14 354 PRO A C 1
ATOM 2199 O O . PRO A 1 282 ? 17.807 19.671 0.088 1.00 39.06 354 PRO A O 1
ATOM 2203 N N . ASN A 1 283 ? 19.217 20.037 -1.630 1.00 45.28 355 ASN A N 1
ATOM 2204 C CA . ASN A 1 283 ? 18.216 20.591 -2.576 1.00 46.14 355 ASN A CA 1
ATOM 2205 C C . ASN A 1 283 ? 17.342 19.459 -3.119 1.00 41.67 355 ASN A C 1
ATOM 2206 O O . ASN A 1 283 ? 17.895 18.352 -3.394 1.00 38.14 355 ASN A O 1
ATOM 2211 N N . LYS A 1 284 ? 16.051 19.753 -3.309 1.00 36.78 356 LYS A N 1
ATOM 2212 C CA . LYS A 1 284 ? 15.062 18.810 -3.879 1.00 39.40 356 LYS A CA 1
ATOM 2213 C C . LYS A 1 284 ? 15.580 18.298 -5.225 1.00 40.37 356 LYS A C 1
ATOM 2214 O O . LYS A 1 284 ? 16.247 19.071 -5.957 1.00 45.75 356 LYS A O 1
ATOM 2220 N N . LEU A 1 285 ? 15.312 17.033 -5.520 1.00 39.13 357 LEU A N 1
ATOM 2221 C CA . LEU A 1 285 ? 15.750 16.352 -6.762 1.00 39.91 357 LEU A CA 1
ATOM 2222 C C . LEU A 1 285 ? 14.584 16.358 -7.759 1.00 37.91 357 LEU A C 1
ATOM 2223 O O . LEU A 1 285 ? 13.420 16.462 -7.327 1.00 40.94 357 LEU A O 1
ATOM 2228 N N . ALA A 1 286 ? 14.909 16.242 -9.047 1.00 37.82 358 ALA A N 1
ATOM 2229 C CA . ALA A 1 286 ? 13.959 16.096 -10.173 1.00 37.70 358 ALA A CA 1
ATOM 2230 C C . ALA A 1 286 ? 13.288 14.720 -10.073 1.00 37.97 358 ALA A C 1
ATOM 2231 O O . ALA A 1 286 ? 13.859 13.819 -9.464 1.00 37.11 358 ALA A O 1
ATOM 2233 N N . VAL A 1 287 ? 12.109 14.553 -10.663 1.00 35.94 359 VAL A N 1
ATOM 2234 C CA . VAL A 1 287 ? 11.471 13.222 -10.801 1.00 33.38 359 VAL A CA 1
ATOM 2235 C C . VAL A 1 287 ? 12.437 12.296 -11.552 1.00 35.82 359 VAL A C 1
ATOM 2236 O O . VAL A 1 287 ? 12.996 12.769 -12.572 1.00 35.24 359 VAL A O 1
ATOM 2240 N N . GLY A 1 288 ? 12.696 11.077 -11.022 1.00 35.15 360 GLY A N 1
ATOM 2241 C CA . GLY A 1 288 ? 13.538 10.023 -11.638 1.00 33.30 360 GLY A CA 1
ATOM 2242 C C . GLY A 1 288 ? 14.975 10.039 -11.136 1.00 35.20 360 GLY A C 1
ATOM 2243 O O . GLY A 1 288 ? 15.749 9.105 -11.439 1.00 37.28 360 GLY A O 1
ATOM 2244 N N . GLU A 1 289 ? 15.314 11.031 -10.327 1.00 37.63 361 GLU A N 1
ATOM 2245 C CA . GLU A 1 289 ? 16.697 11.362 -9.902 1.00 38.55 361 GLU A CA 1
ATOM 2246 C C . GLU A 1 289 ? 16.950 10.810 -8.493 1.00 40.45 361 GLU A C 1
ATOM 2247 O O . GLU A 1 289 ? 16.091 11.026 -7.603 1.00 37.73 361 GLU A O 1
ATOM 2253 N N . LEU A 1 290 ? 18.103 10.168 -8.282 1.00 39.61 362 LEU A N 1
ATOM 2254 C CA . LEU A 1 290 ? 18.600 9.742 -6.946 1.00 39.78 362 LEU A CA 1
ATOM 2255 C C . LEU A 1 290 ? 19.747 10.649 -6.493 1.00 37.53 362 LEU A C 1
ATOM 2256 O O . LEU A 1 290 ? 20.249 11.401 -7.315 1.00 36.39 362 LEU A O 1
ATOM 2261 N N . MET A 1 291 ? 20.137 10.585 -5.217 1.00 42.23 363 MET A N 1
ATOM 2262 C CA . MET A 1 291 ? 21.332 11.307 -4.687 1.00 46.19 363 MET A CA 1
ATOM 2263 C C . MET A 1 291 ? 22.566 10.698 -5.353 1.00 45.12 363 MET A C 1
ATOM 2264 O O . MET A 1 291 ? 22.491 9.587 -5.856 1.00 42.23 363 MET A O 1
ATOM 2269 N N . PRO A 1 292 ? 23.708 11.423 -5.443 1.00 49.20 364 PRO A N 1
ATOM 2270 C CA . PRO A 1 292 ? 24.929 10.874 -6.039 1.00 50.47 364 PRO A CA 1
ATOM 2271 C C . PRO A 1 292 ? 25.712 9.868 -5.176 1.00 54.15 364 PRO A C 1
ATOM 2272 O O . PRO A 1 292 ? 25.245 9.531 -4.128 1.00 59.44 364 PRO A O 1
ATOM 2276 N N . GLU A 1 293 ? 26.873 9.424 -5.673 1.00 62.37 365 GLU A N 1
ATOM 2277 C CA . GLU A 1 293 ? 27.944 8.670 -4.953 1.00 60.91 365 GLU A CA 1
ATOM 2278 C C . GLU A 1 293 ? 27.606 7.175 -4.963 1.00 62.52 365 GLU A C 1
ATOM 2279 O O . GLU A 1 293 ? 27.729 6.589 -6.058 1.00 52.22 365 GLU A O 1
ATOM 2285 N N . HIS B 1 14 ? 27.336 16.804 13.218 1.00 66.78 86 HIS B N 1
ATOM 2286 C CA . HIS B 1 14 ? 28.203 17.780 13.970 1.00 63.38 86 HIS B CA 1
ATOM 2287 C C . HIS B 1 14 ? 27.518 18.195 15.277 1.00 54.11 86 HIS B C 1
ATOM 2288 O O . HIS B 1 14 ? 26.302 17.955 15.440 1.00 44.48 86 HIS B O 1
ATOM 2295 N N . GLU B 1 15 ? 28.302 18.753 16.198 1.00 52.66 87 GLU B N 1
ATOM 2296 C CA . GLU B 1 15 ? 27.833 19.204 17.532 1.00 52.21 87 GLU B CA 1
ATOM 2297 C C . GLU B 1 15 ? 28.611 20.468 17.901 1.00 45.78 87 GLU B C 1
ATOM 2298 O O . GLU B 1 15 ? 29.794 20.592 17.550 1.00 42.54 87 GLU B O 1
ATOM 2304 N N . ASN B 1 16 ? 27.931 21.406 18.537 1.00 40.68 88 ASN B N 1
ATOM 2305 C CA . ASN B 1 16 ? 28.570 22.536 19.234 1.00 40.99 88 ASN B CA 1
ATOM 2306 C C . ASN B 1 16 ? 28.660 22.129 20.712 1.00 37.02 88 ASN B C 1
ATOM 2307 O O . ASN B 1 16 ? 27.600 21.960 21.343 1.00 31.53 88 ASN B O 1
ATOM 2312 N N . SER B 1 17 ? 29.873 21.957 21.228 1.00 34.00 89 SER B N 1
ATOM 2313 C CA . SER B 1 17 ? 30.165 21.501 22.612 1.00 36.58 89 SER B CA 1
ATOM 2314 C C . SER B 1 17 ? 30.869 22.598 23.437 1.00 37.58 89 SER B C 1
ATOM 2315 O O . SER B 1 17 ? 31.511 22.288 24.454 1.00 43.80 89 SER B O 1
ATOM 2318 N N . THR B 1 18 ? 30.749 23.847 23.011 1.00 36.74 90 THR B N 1
ATOM 2319 C CA . THR B 1 18 ? 31.401 25.026 23.628 1.00 35.58 90 THR B CA 1
ATOM 2320 C C . THR B 1 18 ? 30.978 25.117 25.084 1.00 31.37 90 THR B C 1
ATOM 2321 O O . THR B 1 18 ? 31.846 25.379 25.938 1.00 33.68 90 THR B O 1
ATOM 2325 N N . ILE B 1 19 ? 29.696 24.954 25.352 1.00 27.78 91 ILE B N 1
ATOM 2326 C CA . ILE B 1 19 ? 29.150 25.121 26.719 1.00 27.93 91 ILE B CA 1
ATOM 2327 C C . ILE B 1 19 ? 29.804 24.065 27.623 1.00 29.68 91 ILE B C 1
ATOM 2328 O O . ILE B 1 19 ? 30.232 24.415 28.750 1.00 27.06 91 ILE B O 1
ATOM 2333 N N . ALA B 1 20 ? 29.887 22.827 27.147 1.00 25.56 92 ALA B N 1
ATOM 2334 C CA . ALA B 1 20 ? 30.359 21.697 27.947 1.00 25.36 92 ALA B CA 1
ATOM 2335 C C . ALA B 1 20 ? 31.874 21.812 28.086 1.00 28.45 92 ALA B C 1
ATOM 2336 O O . ALA B 1 20 ? 32.413 21.288 29.087 1.00 27.82 92 ALA B O 1
ATOM 2338 N N . GLU B 1 21 ? 32.555 22.465 27.149 1.00 30.02 93 GLU B N 1
ATOM 2339 C CA . GLU B 1 21 ? 34.038 22.652 27.226 1.00 33.99 93 GLU B CA 1
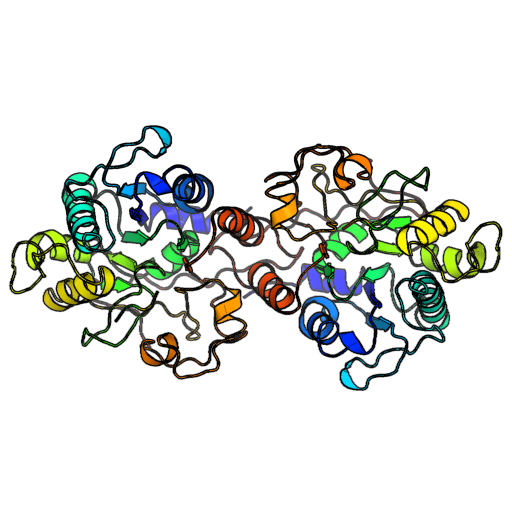ATOM 2340 C C . GLU B 1 21 ? 34.359 23.730 28.268 1.00 33.26 93 GLU B C 1
ATOM 2341 O O . GLU B 1 21 ? 35.370 23.603 28.980 1.00 33.86 93 GLU B O 1
ATOM 2347 N N . ARG B 1 22 ? 33.516 24.744 28.355 1.00 34.41 94 ARG B N 1
ATOM 2348 C CA . ARG B 1 22 ? 33.582 25.806 29.391 1.00 39.02 94 ARG B CA 1
ATOM 2349 C C . ARG B 1 22 ? 33.368 25.176 30.785 1.00 35.61 94 ARG B C 1
ATOM 2350 O O . ARG B 1 22 ? 34.211 25.412 31.672 1.00 35.02 94 ARG B O 1
ATOM 2358 N N . LEU B 1 23 ? 32.324 24.367 30.989 1.00 30.09 95 LEU B N 1
ATOM 2359 C CA . LEU B 1 23 ? 32.094 23.666 32.282 1.00 29.45 95 LEU B CA 1
ATOM 2360 C C . LEU B 1 23 ? 33.236 22.689 32.580 1.00 26.30 95 LEU B C 1
ATOM 2361 O O . LEU B 1 23 ? 33.564 22.508 33.756 1.00 23.95 95 LEU B O 1
ATOM 2366 N N . TYR B 1 24 ? 33.869 22.116 31.566 1.00 26.88 96 TYR B N 1
ATOM 2367 C CA . TYR B 1 24 ? 35.002 21.178 31.769 1.00 29.87 96 TYR B CA 1
ATOM 2368 C C . TYR B 1 24 ? 36.063 21.848 32.642 1.00 32.60 96 TYR B C 1
ATOM 2369 O O . TYR B 1 24 ? 36.617 21.193 33.534 1.00 34.04 96 TYR B O 1
ATOM 2378 N N . SER B 1 25 ? 36.336 23.118 32.381 1.00 33.04 97 SER B N 1
ATOM 2379 C CA . SER B 1 25 ? 37.431 23.876 33.032 1.00 37.76 97 SER B CA 1
ATOM 2380 C C . SER B 1 25 ? 36.920 24.531 34.322 1.00 32.90 97 SER B C 1
ATOM 2381 O O . SER B 1 25 ? 37.706 24.711 35.222 1.00 33.76 97 SER B O 1
ATOM 2384 N N . GLU B 1 26 ? 35.634 24.812 34.420 1.00 33.31 98 GLU B N 1
ATOM 2385 C CA . GLU B 1 26 ? 35.022 25.491 35.587 1.00 37.57 98 GLU B CA 1
ATOM 2386 C C . GLU B 1 26 ? 34.676 24.487 36.687 1.00 36.10 98 GLU B C 1
ATOM 2387 O O . GLU B 1 26 ? 34.650 24.904 37.847 1.00 33.46 98 GLU B O 1
ATOM 2393 N N . VAL B 1 27 ? 34.344 23.244 36.317 1.00 30.92 99 VAL B N 1
ATOM 2394 C CA . VAL B 1 27 ? 33.881 22.191 37.260 1.00 29.63 99 VAL B CA 1
ATOM 2395 C C . VAL B 1 27 ? 34.754 20.958 37.044 1.00 26.69 99 VAL B C 1
ATOM 2396 O O . VAL B 1 27 ? 34.365 20.080 36.277 1.00 30.21 99 VAL B O 1
ATOM 2400 N N . ARG B 1 28 ? 35.929 20.917 37.652 1.00 24.72 100 ARG B N 1
ATOM 2401 C CA . ARG B 1 28 ? 36.882 19.803 37.427 1.00 24.81 100 ARG B CA 1
ATOM 2402 C C . ARG B 1 28 ? 36.402 18.595 38.243 1.00 25.50 100 ARG B C 1
ATOM 2403 O O . ARG B 1 28 ? 36.155 18.722 39.486 1.00 25.14 100 ARG B O 1
ATOM 2411 N N . VAL B 1 29 ? 36.192 17.483 37.540 1.00 23.60 101 VAL B N 1
ATOM 2412 C CA . VAL B 1 29 ? 35.731 16.208 38.135 1.00 23.90 101 VAL B CA 1
ATOM 2413 C C . VAL B 1 29 ? 36.864 15.191 38.005 1.00 22.63 101 VAL B C 1
ATOM 2414 O O . VAL B 1 29 ? 37.338 14.932 36.894 1.00 24.64 101 VAL B O 1
ATOM 2418 N N . LEU B 1 30 ? 37.299 14.668 39.142 1.00 22.54 102 LEU B N 1
ATOM 2419 C CA . LEU B 1 30 ? 38.217 13.514 39.190 1.00 25.42 102 LEU B CA 1
ATOM 2420 C C . LEU B 1 30 ? 37.355 12.277 39.392 1.00 26.60 102 LEU B C 1
ATOM 2421 O O . LEU B 1 30 ? 36.543 12.250 40.319 1.00 27.76 102 LEU B O 1
ATOM 2426 N N . CYS B 1 31 ? 37.535 11.302 38.520 1.00 25.63 103 CYS B N 1
ATOM 2427 C CA . CYS B 1 31 ? 36.794 10.035 38.564 1.00 26.15 103 CYS B CA 1
ATOM 2428 C C . CYS B 1 31 ? 37.759 8.936 38.976 1.00 24.01 103 CYS B C 1
ATOM 2429 O O . CYS B 1 31 ? 38.756 8.702 38.258 1.00 22.72 103 CYS B O 1
ATOM 2432 N N . TRP B 1 32 ? 37.466 8.278 40.097 1.00 22.64 104 TRP B N 1
ATOM 2433 C CA . TRP B 1 32 ? 38.157 7.025 40.436 1.00 21.73 104 TRP B CA 1
ATOM 2434 C C . TRP B 1 32 ? 37.198 5.841 40.333 1.00 21.16 104 TRP B C 1
ATOM 2435 O O . TRP B 1 32 ? 36.026 5.969 40.668 1.00 19.39 104 TRP B O 1
ATOM 2446 N N . ILE B 1 33 ? 37.734 4.755 39.801 1.00 19.87 105 ILE B N 1
ATOM 2447 C CA . ILE B 1 33 ? 37.029 3.510 39.437 1.00 22.31 105 ILE B CA 1
ATOM 2448 C C . ILE B 1 33 ? 37.599 2.422 40.320 1.00 23.45 105 ILE B C 1
ATOM 2449 O O . ILE B 1 33 ? 38.833 2.154 40.200 1.00 23.01 105 ILE B O 1
ATOM 2454 N N . MET B 1 34 ? 36.743 1.822 41.145 1.00 24.82 106 MET B N 1
ATOM 2455 C CA . MET B 1 34 ? 37.087 0.607 41.911 1.00 26.84 106 MET B CA 1
ATOM 2456 C C . MET B 1 34 ? 37.144 -0.596 40.958 1.00 26.38 106 MET B C 1
ATOM 2457 O O . MET B 1 34 ? 36.186 -0.871 40.266 1.00 25.48 106 MET B O 1
ATOM 2462 N N . THR B 1 35 ? 38.269 -1.296 40.911 1.00 30.93 107 THR B N 1
ATOM 2463 C CA . THR B 1 35 ? 38.416 -2.501 40.056 1.00 32.62 107 THR B CA 1
ATOM 2464 C C . THR B 1 35 ? 39.387 -3.471 40.733 1.00 34.61 107 THR B C 1
ATOM 2465 O O . THR B 1 35 ? 39.852 -3.167 41.836 1.00 37.96 107 THR B O 1
ATOM 2469 N N . ASN B 1 36 ? 39.643 -4.600 40.081 1.00 36.49 108 ASN B N 1
ATOM 2470 C CA . ASN B 1 36 ? 40.510 -5.697 40.565 1.00 36.33 108 ASN B CA 1
ATOM 2471 C C . ASN B 1 36 ? 41.151 -6.326 39.339 1.00 36.81 108 ASN B C 1
ATOM 2472 O O . ASN B 1 36 ? 40.650 -6.150 38.236 1.00 35.16 108 ASN B O 1
ATOM 2477 N N . PRO B 1 37 ? 42.270 -7.056 39.485 1.00 38.39 109 PRO B N 1
ATOM 2478 C CA . PRO B 1 37 ? 42.986 -7.615 38.328 1.00 40.73 109 PRO B CA 1
ATOM 2479 C C . PRO B 1 37 ? 42.123 -8.431 37.354 1.00 32.76 109 PRO B C 1
ATOM 2480 O O . PRO B 1 37 ? 42.267 -8.227 36.190 1.00 35.04 109 PRO B O 1
ATOM 2484 N N . SER B 1 38 ? 41.222 -9.283 37.845 1.00 33.29 110 SER B N 1
ATOM 2485 C CA . SER B 1 38 ? 40.257 -10.069 37.025 1.00 30.66 110 SER B CA 1
ATOM 2486 C C . SER B 1 38 ? 39.425 -9.168 36.096 1.00 30.28 110 SER B C 1
ATOM 2487 O O . SER B 1 38 ? 39.060 -9.641 35.012 1.00 30.26 110 SER B O 1
ATOM 2490 N N . ASN B 1 39 ? 39.156 -7.915 36.481 1.00 27.67 111 ASN B N 1
ATOM 2491 C CA . ASN B 1 39 ? 38.292 -6.978 35.721 1.00 28.16 111 ASN B CA 1
ATOM 2492 C C . ASN B 1 39 ? 39.115 -6.018 34.865 1.00 27.07 111 ASN B C 1
ATOM 2493 O O . ASN B 1 39 ? 38.487 -5.245 34.115 1.00 25.61 111 ASN B O 1
ATOM 2498 N N . HIS B 1 40 ? 40.442 -6.030 34.949 1.00 26.59 112 HIS B N 1
ATOM 2499 C CA . HIS B 1 40 ? 41.275 -4.983 34.293 1.00 31.20 112 HIS B CA 1
ATOM 2500 C C . HIS B 1 40 ? 40.923 -4.916 32.811 1.00 32.77 112 HIS B C 1
ATOM 2501 O O . HIS B 1 40 ? 40.600 -3.814 32.331 1.00 36.14 112 HIS B O 1
ATOM 2508 N N . GLN B 1 41 ? 40.939 -6.070 32.138 1.00 32.86 113 GLN B N 1
ATOM 2509 C CA . GLN B 1 41 ? 40.672 -6.194 30.687 1.00 35.00 113 GLN B CA 1
ATOM 2510 C C . GLN B 1 41 ? 39.160 -6.385 30.464 1.00 31.26 113 GLN B C 1
ATOM 2511 O O . GLN B 1 41 ? 38.659 -5.819 29.520 1.00 30.36 113 GLN B O 1
ATOM 2517 N N . LYS B 1 42 ? 38.447 -7.166 31.274 1.00 31.66 114 LYS B N 1
ATOM 2518 C CA . LYS B 1 42 ? 36.992 -7.439 31.056 1.00 37.97 114 LYS B CA 1
ATOM 2519 C C . LYS B 1 42 ? 36.118 -6.177 31.182 1.00 35.95 114 LYS B C 1
ATOM 2520 O O . LYS B 1 42 ? 35.116 -6.109 30.477 1.00 32.74 114 LYS B O 1
ATOM 2526 N N . LYS B 1 43 ? 36.406 -5.263 32.116 1.00 35.73 115 LYS B N 1
ATOM 2527 C CA . LYS B 1 43 ? 35.466 -4.161 32.471 1.00 31.71 115 LYS B CA 1
ATOM 2528 C C . LYS B 1 43 ? 36.159 -2.797 32.449 1.00 29.65 115 LYS B C 1
ATOM 2529 O O . LYS B 1 43 ? 35.669 -1.916 31.725 1.00 29.01 115 LYS B O 1
ATOM 2535 N N . ALA B 1 44 ? 37.227 -2.627 33.244 1.00 28.97 116 ALA B N 1
ATOM 2536 C CA . ALA B 1 44 ? 37.906 -1.340 33.514 1.00 26.72 116 ALA B CA 1
ATOM 2537 C C . ALA B 1 44 ? 38.338 -0.691 32.200 1.00 28.91 116 ALA B C 1
ATOM 2538 O O . ALA B 1 44 ? 38.086 0.519 32.020 1.00 27.71 116 ALA B O 1
ATOM 2540 N N . ARG B 1 45 ? 38.934 -1.475 31.305 1.00 27.97 117 ARG B N 1
ATOM 2541 C CA . ARG B 1 45 ? 39.350 -1.027 29.954 1.00 32.71 117 ARG B CA 1
ATOM 2542 C C . ARG B 1 45 ? 38.209 -0.254 29.278 1.00 28.56 117 ARG B C 1
ATOM 2543 O O . ARG B 1 45 ? 38.427 0.813 28.715 1.00 26.84 117 ARG B O 1
ATOM 2551 N N . HIS B 1 46 ? 36.997 -0.774 29.364 1.00 29.60 118 HIS B N 1
ATOM 2552 C CA . HIS B 1 46 ? 35.853 -0.284 28.567 1.00 30.19 118 HIS B CA 1
ATOM 2553 C C . HIS B 1 46 ? 35.289 0.964 29.227 1.00 28.22 118 HIS B C 1
ATOM 2554 O O . HIS B 1 46 ? 34.745 1.791 28.503 1.00 31.86 118 HIS B O 1
ATOM 2561 N N . VAL B 1 47 ? 35.484 1.122 30.534 1.00 26.46 119 VAL B N 1
ATOM 2562 C CA . VAL B 1 47 ? 35.190 2.404 31.225 1.00 26.64 119 VAL B CA 1
ATOM 2563 C C . VAL B 1 47 ? 36.146 3.466 30.685 1.00 28.19 119 VAL B C 1
ATOM 2564 O O . VAL B 1 47 ? 35.692 4.544 30.330 1.00 28.89 119 VAL B O 1
ATOM 2568 N N . LYS B 1 48 ? 37.434 3.165 30.603 1.00 31.92 120 LYS B N 1
ATOM 2569 C CA . LYS B 1 48 ? 38.456 4.125 30.120 1.00 33.05 120 LYS B CA 1
ATOM 2570 C C . LYS B 1 48 ? 38.124 4.547 28.688 1.00 31.78 120 LYS B C 1
ATOM 2571 O O . LYS B 1 48 ? 38.255 5.733 28.405 1.00 32.24 120 LYS B O 1
ATOM 2577 N N . ARG B 1 49 ? 37.744 3.609 27.812 1.00 31.95 121 ARG B N 1
ATOM 2578 C CA . ARG B 1 49 ? 37.531 3.884 26.354 1.00 30.63 121 ARG B CA 1
ATOM 2579 C C . ARG B 1 49 ? 36.209 4.613 26.105 1.00 28.93 121 ARG B C 1
ATOM 2580 O O . ARG B 1 49 ? 36.088 5.202 25.016 1.00 27.91 121 ARG B O 1
ATOM 2588 N N . THR B 1 50 ? 35.247 4.557 27.036 1.00 26.49 122 THR B N 1
ATOM 2589 C CA . THR B 1 50 ? 33.925 5.254 26.903 1.00 27.64 122 THR B CA 1
ATOM 2590 C C . THR B 1 50 ? 33.882 6.509 27.793 1.00 26.56 122 THR B C 1
ATOM 2591 O O . THR B 1 50 ? 34.471 7.528 27.417 1.00 28.40 122 THR B O 1
ATOM 2595 N N . TRP B 1 51 ? 33.233 6.455 28.954 1.00 23.99 123 TRP B N 1
ATOM 2596 C CA . TRP B 1 51 ? 32.938 7.690 29.728 1.00 22.25 123 TRP B CA 1
ATOM 2597 C C . TRP B 1 51 ? 34.143 8.203 30.535 1.00 23.74 123 TRP B C 1
ATOM 2598 O O . TRP B 1 51 ? 34.175 9.399 30.881 1.00 23.37 123 TRP B O 1
ATOM 2609 N N . GLY B 1 52 ? 35.099 7.337 30.844 1.00 24.70 124 GLY B N 1
ATOM 2610 C CA . GLY B 1 52 ? 36.242 7.667 31.708 1.00 26.09 124 GLY B CA 1
ATOM 2611 C C . GLY B 1 52 ? 37.037 8.837 31.168 1.00 26.14 124 GLY B C 1
ATOM 2612 O O . GLY B 1 52 ? 37.443 9.706 31.966 1.00 27.89 124 GLY B O 1
ATOM 2613 N N . LYS B 1 53 ? 37.273 8.849 29.859 1.00 28.10 125 LYS B N 1
ATOM 2614 C CA . LYS B 1 53 ? 38.146 9.851 29.203 1.00 31.94 125 LYS B CA 1
ATOM 2615 C C . LYS B 1 53 ? 37.496 11.235 29.206 1.00 27.85 125 LYS B C 1
ATOM 2616 O O . LYS B 1 53 ? 38.173 12.175 28.877 1.00 33.20 125 LYS B O 1
ATOM 2622 N N . ARG B 1 54 ? 36.236 11.354 29.584 1.00 28.57 126 ARG B N 1
ATOM 2623 C CA . ARG B 1 54 ? 35.519 12.646 29.632 1.00 29.77 126 ARG B CA 1
ATOM 2624 C C . ARG B 1 54 ? 35.781 13.357 30.970 1.00 28.77 126 ARG B C 1
ATOM 2625 O O . ARG B 1 54 ? 35.527 14.553 31.044 1.00 27.49 126 ARG B O 1
ATOM 2633 N N . CYS B 1 55 ? 36.240 12.644 31.993 1.00 29.48 127 CYS B N 1
ATOM 2634 C CA . CYS B 1 55 ? 36.603 13.214 33.316 1.00 31.56 127 CYS B CA 1
ATOM 2635 C C . CYS B 1 55 ? 37.837 14.099 33.174 1.00 33.06 127 CYS B C 1
ATOM 2636 O O . CYS B 1 55 ? 38.672 13.785 32.308 1.00 32.61 127 CYS B O 1
ATOM 2639 N N . ASN B 1 56 ? 37.979 15.094 34.056 1.00 28.55 128 ASN B N 1
ATOM 2640 C CA . ASN B 1 56 ? 39.200 15.944 34.127 1.00 30.65 128 ASN B CA 1
ATOM 2641 C C . ASN B 1 56 ? 40.424 15.107 34.485 1.00 28.52 128 ASN B C 1
ATOM 2642 O O . ASN B 1 56 ? 41.520 15.459 34.050 1.00 28.73 128 ASN B O 1
ATOM 2647 N N . LYS B 1 57 ? 40.221 14.045 35.252 1.00 30.37 129 LYS B N 1
ATOM 2648 C CA . LYS B 1 57 ? 41.282 13.137 35.730 1.00 29.81 129 LYS B CA 1
ATOM 2649 C C . LYS B 1 57 ? 40.621 11.782 36.008 1.00 30.35 129 LYS B C 1
ATOM 2650 O O . LYS B 1 57 ? 39.586 11.741 36.698 1.00 32.58 129 LYS B O 1
ATOM 2656 N N . LEU B 1 58 ? 41.199 10.714 35.478 1.00 26.64 130 LEU B N 1
ATOM 2657 C CA . LEU B 1 58 ? 40.681 9.352 35.630 1.00 26.33 130 LEU B CA 1
ATOM 2658 C C . LEU B 1 58 ? 41.739 8.507 36.325 1.00 25.41 130 LEU B C 1
ATOM 2659 O O . LEU B 1 58 ? 42.892 8.549 35.883 1.00 24.34 130 LEU B O 1
ATOM 2664 N N . ILE B 1 59 ? 41.339 7.779 37.368 1.00 25.41 131 ILE B N 1
ATOM 2665 C CA . ILE B 1 59 ? 42.223 6.887 38.173 1.00 24.98 131 ILE B CA 1
ATOM 2666 C C . ILE B 1 59 ? 41.526 5.551 38.445 1.00 25.23 131 ILE B C 1
ATOM 2667 O O . ILE B 1 59 ? 40.422 5.564 39.005 1.00 24.16 131 ILE B O 1
ATOM 2672 N N . PHE B 1 60 ? 42.192 4.460 38.084 1.00 23.62 132 PHE B N 1
ATOM 2673 C CA . PHE B 1 60 ? 41.789 3.075 38.394 1.00 23.68 132 PHE B CA 1
ATOM 2674 C C . PHE B 1 60 ? 42.434 2.672 39.705 1.00 24.68 132 PHE B C 1
ATOM 2675 O O . PHE B 1 60 ? 43.654 2.781 39.812 1.00 23.97 132 PHE B O 1
ATOM 2683 N N . MET B 1 61 ? 41.604 2.270 40.663 1.00 26.39 133 MET B N 1
ATOM 2684 C CA . MET B 1 61 ? 42.023 1.931 42.036 1.00 30.13 133 MET B CA 1
ATOM 2685 C C . MET B 1 61 ? 41.876 0.418 42.215 1.00 32.44 133 MET B C 1
ATOM 2686 O O . MET B 1 61 ? 40.709 -0.090 42.341 1.00 32.82 133 MET B O 1
ATOM 2691 N N . SER B 1 62 ? 43.012 -0.273 42.197 1.00 30.49 134 SER B N 1
ATOM 2692 C CA . SER B 1 62 ? 43.090 -1.753 42.189 1.00 33.47 134 SER B CA 1
ATOM 2693 C C . SER B 1 62 ? 43.924 -2.241 43.382 1.00 35.41 134 SER B C 1
ATOM 2694 O O . SER B 1 62 ? 44.274 -1.416 44.251 1.00 33.52 134 SER B O 1
ATOM 2697 N N . SER B 1 63 ? 44.205 -3.542 43.414 1.00 37.74 135 SER B N 1
ATOM 2698 C CA . SER B 1 63 ? 45.152 -4.219 44.329 1.00 39.23 135 SER B CA 1
ATOM 2699 C C . SER B 1 63 ? 46.432 -4.597 43.572 1.00 41.10 135 SER B C 1
ATOM 2700 O O . SER B 1 63 ? 47.281 -5.243 44.165 1.00 40.69 135 SER B O 1
ATOM 2703 N N . ALA B 1 64 ? 46.557 -4.251 42.296 1.00 44.42 136 ALA B N 1
ATOM 2704 C CA . ALA B 1 64 ? 47.737 -4.600 41.469 1.00 46.41 136 ALA B CA 1
ATOM 2705 C C . ALA B 1 64 ? 47.904 -3.557 40.369 1.00 45.01 136 ALA B C 1
ATOM 2706 O O . ALA B 1 64 ? 46.874 -2.999 39.951 1.00 40.84 136 ALA B O 1
ATOM 2708 N N . LYS B 1 65 ? 49.147 -3.322 39.938 1.00 47.63 137 LYS B N 1
ATOM 2709 C CA . LYS B 1 65 ? 49.522 -2.347 38.875 1.00 54.41 137 LYS B CA 1
ATOM 2710 C C . LYS B 1 65 ? 49.091 -2.897 37.506 1.00 48.93 137 LYS B C 1
ATOM 2711 O O . LYS B 1 65 ? 48.820 -4.110 37.428 1.00 44.08 137 LYS B O 1
ATOM 2717 N N . ASP B 1 66 ? 49.011 -2.036 36.482 1.00 50.49 138 ASP B N 1
ATOM 2718 C CA . ASP B 1 66 ? 48.602 -2.399 35.095 1.00 53.47 138 ASP B CA 1
ATOM 2719 C C . ASP B 1 66 ? 48.983 -1.270 34.131 1.00 56.46 138 ASP B C 1
ATOM 2720 O O . ASP B 1 66 ? 48.454 -0.149 34.305 1.00 53.01 138 ASP B O 1
ATOM 2725 N N . ASP B 1 67 ? 49.809 -1.593 33.125 1.00 66.18 139 ASP B N 1
ATOM 2726 C CA . ASP B 1 67 ? 50.331 -0.671 32.073 1.00 67.05 139 ASP B CA 1
ATOM 2727 C C . ASP B 1 67 ? 49.176 0.071 31.391 1.00 63.13 139 ASP B C 1
ATOM 2728 O O . ASP B 1 67 ? 49.195 1.316 31.385 1.00 65.85 139 ASP B O 1
ATOM 2733 N N . GLU B 1 68 ? 48.214 -0.678 30.846 1.00 57.31 140 GLU B N 1
ATOM 2734 C CA . GLU B 1 68 ? 47.085 -0.155 30.026 1.00 56.45 140 GLU B CA 1
ATOM 2735 C C . GLU B 1 68 ? 46.264 0.893 30.803 1.00 57.33 140 GLU B C 1
ATOM 2736 O O . GLU B 1 68 ? 45.975 1.944 30.218 1.00 54.99 140 GLU B O 1
ATOM 2742 N N . LEU B 1 69 ? 45.875 0.611 32.058 1.00 52.20 141 LEU B N 1
ATOM 2743 C CA . LEU B 1 69 ? 45.030 1.505 32.911 1.00 47.37 141 LEU B CA 1
ATOM 2744 C C . LEU B 1 69 ? 45.875 2.528 33.686 1.00 44.37 141 LEU B C 1
ATOM 2745 O O . LEU B 1 69 ? 45.300 3.542 34.162 1.00 39.88 141 LEU B O 1
ATOM 2750 N N . ASP B 1 70 ? 47.165 2.240 33.866 1.00 44.79 142 ASP B N 1
ATOM 2751 C CA . ASP B 1 70 ? 48.060 2.991 34.785 1.00 49.24 142 ASP B CA 1
ATOM 2752 C C . ASP B 1 70 ? 47.496 2.868 36.223 1.00 49.16 142 ASP B C 1
ATOM 2753 O O . ASP B 1 70 ? 47.484 3.853 36.968 1.00 46.75 142 ASP B O 1
ATOM 2758 N N . ALA B 1 71 ? 47.020 1.677 36.593 1.00 47.27 143 ALA B N 1
ATOM 2759 C CA . ALA B 1 71 ? 46.220 1.391 37.807 1.00 42.74 143 ALA B CA 1
ATOM 2760 C C . ALA B 1 71 ? 47.069 1.677 39.045 1.00 42.48 143 ALA B C 1
ATOM 2761 O O . ALA B 1 71 ? 48.277 1.375 39.013 1.00 50.12 143 ALA B O 1
ATOM 2763 N N . VAL B 1 72 ? 46.463 2.227 40.095 1.00 36.89 144 VAL B N 1
ATOM 2764 C CA . VAL B 1 72 ? 47.111 2.384 41.432 1.00 32.95 144 VAL B CA 1
ATOM 2765 C C . VAL B 1 72 ? 46.894 1.094 42.233 1.00 34.47 144 VAL B C 1
ATOM 2766 O O . VAL B 1 72 ? 45.737 0.657 42.338 1.00 37.18 144 VAL B O 1
ATOM 2770 N N . ALA B 1 73 ? 47.957 0.487 42.761 1.00 33.68 145 ALA B N 1
ATOM 2771 C CA . ALA B 1 73 ? 47.887 -0.708 43.627 1.00 34.87 145 ALA B CA 1
ATOM 2772 C C . ALA B 1 73 ? 47.746 -0.230 45.068 1.00 33.44 145 ALA B C 1
ATOM 2773 O O . ALA B 1 73 ? 48.729 0.262 45.635 1.00 34.24 145 ALA B O 1
ATOM 2775 N N . LEU B 1 74 ? 46.548 -0.352 45.623 1.00 36.67 146 LEU B N 1
ATOM 2776 C CA . LEU B 1 74 ? 46.280 -0.002 47.040 1.00 38.14 146 LEU B CA 1
ATOM 2777 C C . LEU B 1 74 ? 46.817 -1.141 47.908 1.00 37.68 146 LEU B C 1
ATOM 2778 O O . LEU B 1 74 ? 46.790 -2.298 47.508 1.00 33.33 146 LEU B O 1
ATOM 2783 N N . PRO B 1 75 ? 47.371 -0.840 49.103 1.00 42.64 147 PRO B N 1
ATOM 2784 C CA . PRO B 1 75 ? 47.837 -1.873 50.031 1.00 43.98 147 PRO B CA 1
ATOM 2785 C C . PRO B 1 75 ? 46.641 -2.587 50.677 1.00 40.16 147 PRO B C 1
ATOM 2786 O O . PRO B 1 75 ? 46.458 -2.514 51.856 1.00 40.07 147 PRO B O 1
ATOM 2790 N N . VAL B 1 76 ? 45.828 -3.249 49.864 1.00 39.82 148 VAL B N 1
ATOM 2791 C CA . VAL B 1 76 ? 44.523 -3.822 50.299 1.00 39.07 148 VAL B CA 1
ATOM 2792 C C . VAL B 1 76 ? 44.328 -5.123 49.538 1.00 36.57 148 VAL B C 1
ATOM 2793 O O . VAL B 1 76 ? 44.550 -5.109 48.324 1.00 35.69 148 VAL B O 1
ATOM 2797 N N . GLY B 1 77 ? 43.917 -6.186 50.228 1.00 35.47 149 GLY B N 1
ATOM 2798 C CA . GLY B 1 77 ? 43.652 -7.484 49.585 1.00 37.27 149 GLY B CA 1
ATOM 2799 C C . GLY B 1 77 ? 42.396 -7.418 48.727 1.00 39.56 149 GLY B C 1
ATOM 2800 O O . GLY B 1 77 ? 41.706 -6.357 48.698 1.00 39.03 149 GLY B O 1
ATOM 2801 N N . GLU B 1 78 ? 42.082 -8.531 48.071 1.00 36.01 150 GLU B N 1
ATOM 2802 C CA . GLU B 1 78 ? 40.924 -8.646 47.161 1.00 36.91 150 GLU B CA 1
ATOM 2803 C C . GLU B 1 78 ? 39.736 -9.187 47.953 1.00 35.85 150 GLU B C 1
ATOM 2804 O O . GLU B 1 78 ? 39.892 -9.435 49.154 1.00 37.75 150 GLU B O 1
ATOM 2810 N N . GLY B 1 79 ? 38.591 -9.337 47.297 1.00 32.61 151 GLY B N 1
ATOM 2811 C CA . GLY B 1 79 ? 37.360 -9.823 47.919 1.00 35.10 151 GLY B CA 1
ATOM 2812 C C . GLY B 1 79 ? 36.427 -8.688 48.318 1.00 33.15 151 GLY B C 1
ATOM 2813 O O . GLY B 1 79 ? 36.886 -7.580 48.609 1.00 34.91 151 GLY B O 1
ATOM 2814 N N . ARG B 1 80 ? 35.144 -9.011 48.366 1.00 35.15 152 ARG B N 1
ATOM 2815 C CA . ARG B 1 80 ? 34.010 -8.138 48.757 1.00 39.53 152 ARG B CA 1
ATOM 2816 C C . ARG B 1 80 ? 34.206 -7.598 50.174 1.00 39.44 152 ARG B C 1
ATOM 2817 O O . ARG B 1 80 ? 33.628 -6.557 50.498 1.00 42.91 152 ARG B O 1
ATOM 2825 N N . ASN B 1 81 ? 34.974 -8.321 50.979 1.00 44.26 153 ASN B N 1
ATOM 2826 C CA . ASN B 1 81 ? 35.288 -8.009 52.393 1.00 48.84 153 ASN B CA 1
ATOM 2827 C C . ASN B 1 81 ? 36.359 -6.912 52.505 1.00 43.07 153 ASN B C 1
ATOM 2828 O O . ASN B 1 81 ? 36.628 -6.535 53.633 1.00 44.03 153 ASN B O 1
ATOM 2833 N N . ASN B 1 82 ? 36.950 -6.432 51.405 1.00 36.55 154 ASN B N 1
ATOM 2834 C CA . ASN B 1 82 ? 37.970 -5.357 51.441 1.00 33.41 154 ASN B CA 1
ATOM 2835 C C . ASN B 1 82 ? 37.547 -4.133 50.628 1.00 28.14 154 ASN B C 1
ATOM 2836 O O . ASN B 1 82 ? 38.394 -3.295 50.425 1.00 24.75 154 ASN B O 1
ATOM 2841 N N . LEU B 1 83 ? 36.295 -4.017 50.198 1.00 28.49 155 LEU B N 1
ATOM 2842 C CA . LEU B 1 83 ? 35.861 -2.873 49.345 1.00 29.48 155 LEU B CA 1
ATOM 2843 C C . LEU B 1 83 ? 35.936 -1.579 50.177 1.00 26.85 155 LEU B C 1
ATOM 2844 O O . LEU B 1 83 ? 36.395 -0.529 49.658 1.00 22.45 155 LEU B O 1
ATOM 2849 N N . TRP B 1 84 ? 35.566 -1.667 51.450 1.00 22.38 156 TRP B N 1
ATOM 2850 C CA . TRP B 1 84 ? 35.612 -0.503 52.356 1.00 22.71 156 TRP B CA 1
ATOM 2851 C C . TRP B 1 84 ? 37.066 -0.062 52.550 1.00 23.48 156 TRP B C 1
ATOM 2852 O O . TRP B 1 84 ? 37.323 1.149 52.525 1.00 24.31 156 TRP B O 1
ATOM 2863 N N . GLY B 1 85 ? 38.002 -1.003 52.658 1.00 25.63 157 GLY B N 1
ATOM 2864 C CA . GLY B 1 85 ? 39.445 -0.701 52.738 1.00 25.62 157 GLY B CA 1
ATOM 2865 C C . GLY B 1 85 ? 39.966 -0.055 51.464 1.00 26.12 157 GLY B C 1
ATOM 2866 O O . GLY B 1 85 ? 40.818 0.805 51.567 1.00 28.93 157 GLY B O 1
ATOM 2867 N N . LYS B 1 86 ? 39.468 -0.428 50.291 1.00 26.42 158 LYS B N 1
ATOM 2868 C CA . LYS B 1 86 ? 39.881 0.215 49.021 1.00 27.54 158 LYS B CA 1
ATOM 2869 C C . LYS B 1 86 ? 39.350 1.647 48.974 1.00 25.69 158 LYS B C 1
ATOM 2870 O O . LYS B 1 86 ? 40.064 2.513 48.468 1.00 23.75 158 LYS B O 1
ATOM 2876 N N . THR B 1 87 ? 38.113 1.873 49.410 1.00 24.66 159 THR B N 1
ATOM 2877 C CA . THR B 1 87 ? 37.512 3.222 49.419 1.00 25.04 159 THR B CA 1
ATOM 2878 C C . THR B 1 87 ? 38.375 4.153 50.283 1.00 25.97 159 THR B C 1
ATOM 2879 O O . THR B 1 87 ? 38.768 5.241 49.790 1.00 25.23 159 THR B O 1
ATOM 2883 N N . LYS B 1 88 ? 38.695 3.730 51.508 1.00 25.40 160 LYS B N 1
ATOM 2884 C CA . LYS B 1 88 ? 39.507 4.543 52.460 1.00 25.16 160 LYS B CA 1
ATOM 2885 C C . LYS B 1 88 ? 40.870 4.867 51.842 1.00 23.96 160 LYS B C 1
ATOM 2886 O O . LYS B 1 88 ? 41.261 6.043 51.853 1.00 23.88 160 LYS B O 1
ATOM 2892 N N . GLU B 1 89 ? 41.549 3.857 51.312 1.00 24.49 161 GLU B N 1
ATOM 2893 C CA . GLU B 1 89 ? 42.908 4.011 50.744 1.00 26.55 161 GLU B CA 1
ATOM 2894 C C . GLU B 1 89 ? 42.888 4.887 49.491 1.00 24.68 161 GLU B C 1
ATOM 2895 O O . GLU B 1 89 ? 43.808 5.680 49.317 1.00 25.14 161 GLU B O 1
ATOM 2901 N N . ALA B 1 90 ? 41.851 4.782 48.678 1.00 25.82 162 ALA B N 1
ATOM 2902 C CA . ALA B 1 90 ? 41.696 5.577 47.443 1.00 25.91 162 ALA B CA 1
ATOM 2903 C C . ALA B 1 90 ? 41.521 7.055 47.821 1.00 25.59 162 ALA B C 1
ATOM 2904 O O . ALA B 1 90 ? 42.210 7.900 47.216 1.00 22.41 162 ALA B O 1
ATOM 2906 N N . TYR B 1 91 ? 40.642 7.384 48.771 1.00 24.53 163 TYR B N 1
ATOM 2907 C CA . TYR B 1 91 ? 40.428 8.808 49.131 1.00 25.02 163 TYR B CA 1
ATOM 2908 C C . TYR B 1 91 ? 41.700 9.316 49.836 1.00 26.48 163 TYR B C 1
ATOM 2909 O O . TYR B 1 91 ? 42.161 10.370 49.456 1.00 25.86 163 TYR B O 1
ATOM 2918 N N . LYS B 1 92 ? 42.345 8.539 50.700 1.00 28.24 164 LYS B N 1
ATOM 2919 C CA . LYS B 1 92 ? 43.689 8.915 51.252 1.00 30.70 164 LYS B CA 1
ATOM 2920 C C . LYS B 1 92 ? 44.691 9.226 50.137 1.00 27.99 164 LYS B C 1
ATOM 2921 O O . LYS B 1 92 ? 45.357 10.244 50.221 1.00 28.33 164 LYS B O 1
ATOM 2927 N N . TYR B 1 93 ? 44.811 8.353 49.145 1.00 26.39 165 TYR B N 1
ATOM 2928 C CA . TYR B 1 93 ? 45.747 8.519 48.013 1.00 25.67 165 TYR B CA 1
ATOM 2929 C C . TYR B 1 93 ? 45.431 9.822 47.267 1.00 27.54 165 TYR B C 1
ATOM 2930 O O . TYR B 1 93 ? 46.338 10.626 46.947 1.00 24.84 165 TYR B O 1
ATOM 2939 N N . ILE B 1 94 ? 44.146 10.027 46.986 1.00 30.36 166 ILE B N 1
ATOM 2940 C CA . ILE B 1 94 ? 43.611 11.204 46.237 1.00 30.35 166 ILE B CA 1
ATOM 2941 C C . ILE B 1 94 ? 43.903 12.491 47.024 1.00 32.46 166 ILE B C 1
ATOM 2942 O O . ILE B 1 94 ? 44.251 13.516 46.401 1.00 32.84 166 ILE B O 1
ATOM 2947 N N . TYR B 1 95 ? 43.741 12.464 48.343 1.00 33.21 167 TYR B N 1
ATOM 2948 C CA . TYR B 1 95 ? 44.028 13.619 49.229 1.00 32.18 167 TYR B CA 1
ATOM 2949 C C . TYR B 1 95 ? 45.532 13.885 49.196 1.00 34.49 167 TYR B C 1
ATOM 2950 O O . TYR B 1 95 ? 45.931 15.021 48.980 1.00 37.94 167 TYR B O 1
ATOM 2959 N N . GLU B 1 96 ? 46.327 12.836 49.400 1.00 37.35 168 GLU B N 1
ATOM 2960 C CA . GLU B 1 96 ? 47.805 12.857 49.353 1.00 37.99 168 GLU B CA 1
ATOM 2961 C C . GLU B 1 96 ? 48.218 13.554 48.047 1.00 36.05 168 GLU B C 1
ATOM 2962 O O . GLU B 1 96 ? 48.949 14.528 48.132 1.00 36.84 168 GLU B O 1
ATOM 2968 N N . HIS B 1 97 ? 47.751 13.100 46.878 1.00 36.04 169 HIS B N 1
ATOM 2969 C CA . HIS B 1 97 ? 48.382 13.413 45.564 1.00 32.73 169 HIS B CA 1
ATOM 2970 C C . HIS B 1 97 ? 47.544 14.320 44.658 1.00 32.87 169 HIS B C 1
ATOM 2971 O O . HIS B 1 97 ? 48.137 14.848 43.737 1.00 28.32 169 HIS B O 1
ATOM 2978 N N . HIS B 1 98 ? 46.227 14.473 44.857 1.00 34.04 170 HIS B N 1
ATOM 2979 C CA . HIS B 1 98 ? 45.325 15.065 43.830 1.00 31.63 170 HIS B CA 1
ATOM 2980 C C . HIS B 1 98 ? 44.329 16.069 44.417 1.00 29.33 170 HIS B C 1
ATOM 2981 O O . HIS B 1 98 ? 43.457 16.522 43.676 1.00 30.43 170 HIS B O 1
ATOM 2988 N N . ILE B 1 99 ? 44.453 16.481 45.664 1.00 29.05 171 ILE B N 1
ATOM 2989 C CA . ILE B 1 99 ? 43.358 17.251 46.320 1.00 30.47 171 ILE B CA 1
ATOM 2990 C C . ILE B 1 99 ? 43.173 18.603 45.609 1.00 33.54 171 ILE B C 1
ATOM 2991 O O . ILE B 1 99 ? 42.057 19.115 45.612 1.00 36.95 171 ILE B O 1
ATOM 2996 N N . ASN B 1 100 ? 44.201 19.155 44.972 1.00 36.14 172 ASN B N 1
ATOM 2997 C CA . ASN B 1 100 ? 44.083 20.459 44.262 1.00 37.40 172 ASN B CA 1
ATOM 2998 C C . ASN B 1 100 ? 43.997 20.206 42.752 1.00 39.25 172 ASN B C 1
ATOM 2999 O O . ASN B 1 100 ? 44.039 21.189 41.992 1.00 43.56 172 ASN B O 1
ATOM 3004 N N . ASP B 1 101 ? 43.856 18.950 42.324 1.00 35.99 173 ASP B N 1
ATOM 3005 C CA . ASP B 1 101 ? 43.770 18.611 40.879 1.00 36.93 173 ASP B CA 1
ATOM 3006 C C . ASP B 1 101 ? 42.314 18.681 40.399 1.00 33.75 173 ASP B C 1
ATOM 3007 O O . ASP B 1 101 ? 42.116 18.601 39.200 1.00 32.73 173 ASP B O 1
ATOM 3012 N N . ALA B 1 102 ? 41.325 18.851 41.285 1.00 31.57 174 ALA B N 1
ATOM 3013 C CA . ALA B 1 102 ? 39.903 18.846 40.897 1.00 28.04 174 ALA B CA 1
ATOM 3014 C C . ALA B 1 102 ? 39.081 19.513 41.984 1.00 26.84 174 ALA B C 1
ATOM 3015 O O . ALA B 1 102 ? 39.628 19.699 43.085 1.00 27.68 174 ALA B O 1
ATOM 3017 N N . ASP B 1 103 ? 37.811 19.771 41.672 1.00 25.22 175 ASP B N 1
ATOM 3018 C CA . ASP B 1 103 ? 36.801 20.377 42.566 1.00 26.85 175 ASP B CA 1
ATOM 3019 C C . ASP B 1 103 ? 35.912 19.270 43.143 1.00 26.04 175 ASP B C 1
ATOM 3020 O O . ASP B 1 103 ? 35.413 19.439 44.274 1.00 26.09 175 ASP B O 1
ATOM 3025 N N . TRP B 1 104 ? 35.706 18.192 42.386 1.00 24.52 176 TRP B N 1
ATOM 3026 C CA . TRP B 1 104 ? 34.732 17.115 42.705 1.00 23.85 176 TRP B CA 1
ATOM 3027 C C . TRP B 1 104 ? 35.387 15.762 42.473 1.00 24.40 176 TRP B C 1
ATOM 3028 O O . TRP B 1 104 ? 36.186 15.668 41.526 1.00 26.01 176 TRP B O 1
ATOM 3039 N N . PHE B 1 105 ? 35.080 14.788 43.333 1.00 22.47 177 PHE B N 1
ATOM 3040 C CA . PHE B 1 105 ? 35.753 13.465 43.399 1.00 23.84 177 PHE B CA 1
ATOM 3041 C C . PHE B 1 105 ? 34.684 12.368 43.407 1.00 23.97 177 PHE B C 1
ATOM 3042 O O . PHE B 1 105 ? 34.055 12.088 44.480 1.00 24.46 177 PHE B O 1
ATOM 3050 N N . LEU B 1 106 ? 34.467 11.812 42.203 1.00 21.71 178 LEU B N 1
ATOM 3051 C CA . LEU B 1 106 ? 33.540 10.712 41.906 1.00 22.13 178 LEU B CA 1
ATOM 3052 C C . LEU B 1 106 ? 34.158 9.348 42.177 1.00 22.11 178 LEU B C 1
ATOM 3053 O O . LEU B 1 106 ? 35.176 9.045 41.573 1.00 23.51 178 LEU B O 1
ATOM 3058 N N . LYS B 1 107 ? 33.511 8.554 43.024 1.00 23.61 179 LYS B N 1
ATOM 3059 C CA . LYS B 1 107 ? 33.691 7.082 43.128 1.00 22.90 179 LYS B CA 1
ATOM 3060 C C . LYS B 1 107 ? 32.663 6.391 42.227 1.00 22.79 179 LYS B C 1
ATOM 3061 O O . LYS B 1 107 ? 31.446 6.708 42.277 1.00 21.80 179 LYS B O 1
ATOM 3067 N N . ALA B 1 108 ? 33.147 5.503 41.381 1.00 22.19 180 ALA B N 1
ATOM 3068 C CA . ALA B 1 108 ? 32.321 4.629 40.548 1.00 21.48 180 ALA B CA 1
ATOM 3069 C C . ALA B 1 108 ? 32.888 3.204 40.560 1.00 20.85 180 ALA B C 1
ATOM 3070 O O . ALA B 1 108 ? 34.061 3.038 40.885 1.00 20.88 180 ALA B O 1
ATOM 3072 N N . ASP B 1 109 ? 32.049 2.216 40.255 1.00 22.29 181 ASP B N 1
ATOM 3073 C CA . ASP B 1 109 ? 32.431 0.812 39.953 1.00 23.37 181 ASP B CA 1
ATOM 3074 C C . ASP B 1 109 ? 32.797 0.704 38.473 1.00 23.81 181 ASP B C 1
ATOM 3075 O O . ASP B 1 109 ? 32.493 1.650 37.704 1.00 20.79 181 ASP B O 1
ATOM 3080 N N . ASP B 1 110 ? 33.327 -0.457 38.075 1.00 26.00 182 ASP B N 1
ATOM 3081 C CA . ASP B 1 110 ? 33.668 -0.764 36.662 1.00 27.03 182 ASP B CA 1
ATOM 3082 C C . ASP B 1 110 ? 32.427 -1.231 35.885 1.00 24.86 182 ASP B C 1
ATOM 3083 O O . ASP B 1 110 ? 32.579 -1.516 34.697 1.00 27.29 182 ASP B O 1
ATOM 3088 N N . ASP B 1 111 ? 31.235 -1.198 36.480 1.00 24.13 183 ASP B N 1
ATOM 3089 C CA . ASP B 1 111 ? 29.937 -1.467 35.799 1.00 21.93 183 ASP B CA 1
ATOM 3090 C C . ASP B 1 111 ? 29.036 -0.246 35.984 1.00 22.78 183 ASP B C 1
ATOM 3091 O O . ASP B 1 111 ? 27.800 -0.370 35.810 1.00 23.08 183 ASP B O 1
ATOM 3096 N N . THR B 1 112 ? 29.622 0.909 36.320 1.00 22.31 184 THR B N 1
ATOM 3097 C CA . THR B 1 112 ? 28.878 2.193 36.397 1.00 22.34 184 THR B CA 1
ATOM 3098 C C . THR B 1 112 ? 29.058 2.884 35.053 1.00 21.29 184 THR B C 1
ATOM 3099 O O . THR B 1 112 ? 30.143 2.785 34.471 1.00 20.34 184 THR B O 1
ATOM 3103 N N . TYR B 1 113 ? 28.022 3.543 34.563 1.00 20.69 185 TYR B N 1
ATOM 3104 C CA . TYR B 1 113 ? 28.145 4.387 33.368 1.00 20.91 185 TYR B CA 1
ATOM 3105 C C . TYR B 1 113 ? 27.719 5.783 33.793 1.00 21.11 185 TYR B C 1
ATOM 3106 O O . TYR B 1 113 ? 26.602 5.909 34.313 1.00 19.25 185 TYR B O 1
ATOM 3115 N N . THR B 1 114 ? 28.576 6.769 33.522 1.00 21.35 186 THR B N 1
ATOM 3116 C CA . THR B 1 114 ? 28.363 8.175 33.920 1.00 23.11 186 THR B CA 1
ATOM 3117 C C . THR B 1 114 ? 28.345 9.079 32.686 1.00 21.73 186 THR B C 1
ATOM 3118 O O . THR B 1 114 ? 29.257 8.938 31.844 1.00 21.85 186 THR B O 1
ATOM 3122 N N . ILE B 1 115 ? 27.297 9.900 32.550 1.00 21.48 187 ILE B N 1
ATOM 3123 C CA . ILE B 1 115 ? 27.264 11.065 31.624 1.00 23.67 187 ILE B CA 1
ATOM 3124 C C . ILE B 1 115 ? 27.915 12.235 32.361 1.00 23.68 187 ILE B C 1
ATOM 3125 O O . ILE B 1 115 ? 27.218 12.950 33.136 1.00 24.69 187 ILE B O 1
ATOM 3130 N N . VAL B 1 116 ? 29.220 12.394 32.184 1.00 23.34 188 VAL B N 1
ATOM 3131 C CA . VAL B 1 116 ? 30.061 13.359 32.960 1.00 23.70 188 VAL B CA 1
ATOM 3132 C C . VAL B 1 116 ? 29.556 14.801 32.752 1.00 22.10 188 VAL B C 1
ATOM 3133 O O . VAL B 1 116 ? 29.584 15.564 33.693 1.00 22.22 188 VAL B O 1
ATOM 3137 N N . GLU B 1 117 ? 29.085 15.152 31.558 1.00 23.06 189 GLU B N 1
ATOM 3138 C CA . GLU B 1 117 ? 28.609 16.520 31.204 1.00 24.32 189 GLU B CA 1
ATOM 3139 C C . GLU B 1 117 ? 27.425 16.886 32.102 1.00 24.15 189 GLU B C 1
ATOM 3140 O O . GLU B 1 117 ? 27.312 18.082 32.472 1.00 22.50 189 GLU B O 1
ATOM 3146 N N . ASN B 1 118 ? 26.579 15.910 32.428 1.00 21.96 190 ASN B N 1
ATOM 3147 C CA . ASN B 1 118 ? 25.366 16.131 33.256 1.00 23.59 190 ASN B CA 1
ATOM 3148 C C . ASN B 1 118 ? 25.778 16.264 34.727 1.00 24.57 190 ASN B C 1
ATOM 3149 O O . ASN B 1 118 ? 25.054 16.903 35.510 1.00 21.84 190 ASN B O 1
ATOM 3154 N N . MET B 1 119 ? 26.912 15.677 35.089 1.00 26.91 191 MET B N 1
ATOM 3155 C CA . MET B 1 119 ? 27.451 15.809 36.459 1.00 29.53 191 MET B CA 1
ATOM 3156 C C . MET B 1 119 ? 27.939 17.243 36.646 1.00 27.08 191 MET B C 1
ATOM 3157 O O . MET B 1 119 ? 27.618 17.836 37.684 1.00 22.97 191 MET B O 1
ATOM 3162 N N . ARG B 1 120 ? 28.677 17.769 35.665 1.00 24.97 192 ARG B N 1
ATOM 3163 C CA . ARG B 1 120 ? 29.183 19.155 35.739 1.00 24.38 192 ARG B CA 1
ATOM 3164 C C . ARG B 1 120 ? 27.969 20.085 35.829 1.00 23.41 192 ARG B C 1
ATOM 3165 O O . ARG B 1 120 ? 27.997 20.997 36.679 1.00 20.60 192 ARG B O 1
ATOM 3173 N N . TYR B 1 121 ? 26.917 19.816 35.048 1.00 23.45 193 TYR B N 1
ATOM 3174 C CA . TYR B 1 121 ? 25.667 20.631 35.049 1.00 25.05 193 TYR B CA 1
ATOM 3175 C C . TYR B 1 121 ? 25.092 20.722 36.473 1.00 24.08 193 TYR B C 1
ATOM 3176 O O . TYR B 1 121 ? 24.902 21.848 36.964 1.00 22.66 193 TYR B O 1
ATOM 3185 N N . MET B 1 122 ? 24.889 19.575 37.122 1.00 21.84 194 MET B N 1
ATOM 3186 C CA . MET B 1 122 ? 24.386 19.481 38.508 1.00 23.65 194 MET B CA 1
ATOM 3187 C C . MET B 1 122 ? 25.322 20.214 39.487 1.00 22.44 194 MET B C 1
ATOM 3188 O O . MET B 1 122 ? 24.829 20.904 40.378 1.00 22.10 194 MET B O 1
ATOM 3193 N N . LEU B 1 123 ? 26.635 20.021 39.377 1.00 23.75 195 LEU B N 1
ATOM 3194 C CA . LEU B 1 123 ? 27.596 20.495 40.409 1.00 22.98 195 LEU B CA 1
ATOM 3195 C C . LEU B 1 123 ? 27.892 21.992 40.270 1.00 24.62 195 LEU B C 1
ATOM 3196 O O . LEU B 1 123 ? 28.182 22.587 41.298 1.00 28.35 195 LEU B O 1
ATOM 3201 N N . TYR B 1 124 ? 27.724 22.586 39.085 1.00 22.70 196 TYR B N 1
ATOM 3202 C CA . TYR B 1 124 ? 28.065 23.996 38.771 1.00 25.24 196 TYR B CA 1
ATOM 3203 C C . TYR B 1 124 ? 27.755 24.954 39.918 1.00 23.13 196 TYR B C 1
ATOM 3204 O O . TYR B 1 124 ? 28.644 25.637 40.387 1.00 22.75 196 TYR B O 1
ATOM 3213 N N . PRO B 1 125 ? 26.505 25.091 40.385 1.00 23.67 197 PRO B N 1
ATOM 3214 C CA . PRO B 1 125 ? 26.201 26.077 41.422 1.00 26.12 1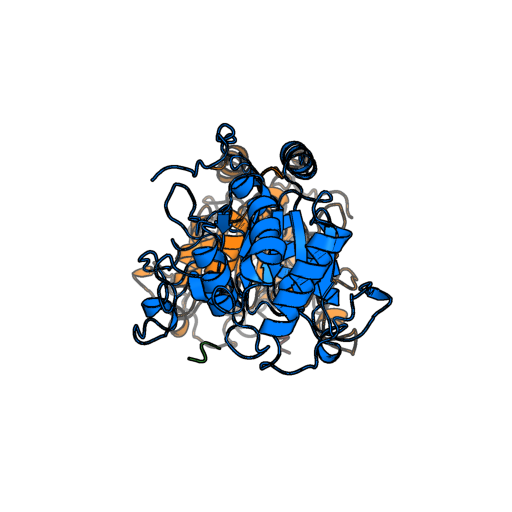97 PRO B CA 1
ATOM 3215 C C . PRO B 1 125 ? 26.924 25.908 42.776 1.00 28.32 197 PRO B C 1
ATOM 3216 O O . PRO B 1 125 ? 27.153 26.908 43.445 1.00 29.84 197 PRO B O 1
ATOM 3220 N N . TYR B 1 126 ? 27.275 24.671 43.156 1.00 27.94 198 TYR B N 1
ATOM 3221 C CA . TYR B 1 126 ? 27.789 24.310 44.504 1.00 25.33 198 TYR B CA 1
ATOM 3222 C C . TYR B 1 126 ? 29.261 24.703 44.637 1.00 24.62 198 TYR B C 1
ATOM 3223 O O . TYR B 1 126 ? 30.030 24.506 43.687 1.00 23.62 198 TYR B O 1
ATOM 3232 N N . SER B 1 127 ? 29.645 25.268 45.782 1.00 25.99 199 SER B N 1
ATOM 3233 C CA . SER B 1 127 ? 31.065 25.569 46.072 1.00 28.44 199 SER B CA 1
ATOM 3234 C C . SER B 1 127 ? 31.781 24.263 46.406 1.00 26.52 199 SER B C 1
ATOM 3235 O O . SER B 1 127 ? 31.282 23.461 47.187 1.00 27.22 199 SER B O 1
ATOM 3238 N N . PRO B 1 128 ? 32.978 24.025 45.842 1.00 24.90 200 PRO B N 1
ATOM 3239 C CA . PRO B 1 128 ? 33.763 22.851 46.227 1.00 28.10 200 PRO B CA 1
ATOM 3240 C C . PRO B 1 128 ? 34.164 22.918 47.720 1.00 30.85 200 PRO B C 1
ATOM 3241 O O . PRO B 1 128 ? 34.538 21.919 48.306 1.00 34.03 200 PRO B O 1
ATOM 3245 N N . GLU B 1 129 ? 34.033 24.086 48.323 1.00 29.15 201 GLU B N 1
ATOM 3246 C CA . GLU B 1 129 ? 34.353 24.328 49.750 1.00 31.39 201 GLU B CA 1
ATOM 3247 C C . GLU B 1 129 ? 33.128 23.981 50.598 1.00 25.95 201 GLU B C 1
ATOM 3248 O O . GLU B 1 129 ? 33.271 23.971 51.784 1.00 21.21 201 GLU B O 1
ATOM 3254 N N . THR B 1 130 ? 31.954 23.790 49.996 1.00 24.65 202 THR B N 1
ATOM 3255 C CA . THR B 1 130 ? 30.761 23.281 50.717 1.00 22.78 202 THR B CA 1
ATOM 3256 C C . THR B 1 130 ? 31.006 21.804 50.991 1.00 21.09 202 THR B C 1
ATOM 3257 O O . THR B 1 130 ? 31.396 21.069 50.108 1.00 17.57 202 THR B O 1
ATOM 3261 N N . PRO B 1 131 ? 30.891 21.365 52.261 1.00 23.51 203 PRO B N 1
ATOM 3262 C CA . PRO B 1 131 ? 31.003 19.952 52.600 1.00 22.60 203 PRO B CA 1
ATOM 3263 C C . PRO B 1 131 ? 29.733 19.184 52.207 1.00 21.26 203 PRO B C 1
ATOM 3264 O O . PRO B 1 131 ? 28.802 19.146 52.964 1.00 20.43 203 PRO B O 1
ATOM 3268 N N . VAL B 1 132 ? 29.749 18.549 51.043 1.00 21.37 204 VAL B N 1
ATOM 3269 C CA . VAL B 1 132 ? 28.555 17.862 50.496 1.00 21.05 204 VAL B CA 1
ATOM 3270 C C . VAL B 1 132 ? 29.015 16.743 49.562 1.00 21.25 204 VAL B C 1
ATOM 3271 O O . VAL B 1 132 ? 30.114 16.847 48.965 1.00 22.40 204 VAL B O 1
ATOM 3275 N N . TYR B 1 133 ? 28.226 15.672 49.493 1.00 21.96 205 TYR B N 1
ATOM 3276 C CA . TYR B 1 133 ? 28.338 14.655 48.416 1.00 22.62 205 TYR B CA 1
ATOM 3277 C C . TYR B 1 133 ? 26.940 14.323 47.898 1.00 22.09 205 TYR B C 1
ATOM 3278 O O . TYR B 1 133 ? 25.919 14.632 48.559 1.00 22.31 205 TYR B O 1
ATOM 3287 N N . PHE B 1 134 ? 26.935 13.790 46.683 1.00 21.74 206 PHE B N 1
ATOM 3288 C CA . PHE B 1 134 ? 25.755 13.504 45.840 1.00 20.44 206 PHE B CA 1
ATOM 3289 C C . PHE B 1 134 ? 25.779 12.070 45.310 1.00 22.36 206 PHE B C 1
ATOM 3290 O O . PHE B 1 134 ? 26.890 11.494 45.063 1.00 22.63 206 PHE B O 1
ATOM 3298 N N . GLY B 1 135 ? 24.573 11.529 45.099 1.00 22.61 207 GLY B N 1
ATOM 3299 C CA . GLY B 1 135 ? 24.327 10.218 44.493 1.00 21.23 207 GLY B CA 1
ATOM 3300 C C . GLY B 1 135 ? 22.860 9.842 44.596 1.00 23.73 207 GLY B C 1
ATOM 3301 O O . GLY B 1 135 ? 21.990 10.743 44.680 1.00 24.17 207 GLY B O 1
ATOM 3302 N N . CYS B 1 136 ? 22.592 8.545 44.503 1.00 24.36 208 CYS B N 1
ATOM 3303 C CA . CYS B 1 136 ? 21.262 7.928 44.670 1.00 26.33 208 CYS B CA 1
ATOM 3304 C C . CYS B 1 136 ? 21.074 7.687 46.162 1.00 26.53 208 CYS B C 1
ATOM 3305 O O . CYS B 1 136 ? 21.792 6.833 46.696 1.00 23.03 208 CYS B O 1
ATOM 3308 N N . LYS B 1 137 ? 20.168 8.418 46.806 1.00 29.10 209 LYS B N 1
ATOM 3309 C CA . LYS B 1 137 ? 20.088 8.445 48.286 1.00 27.83 209 LYS B CA 1
ATOM 3310 C C . LYS B 1 137 ? 19.257 7.268 48.835 1.00 25.94 209 LYS B C 1
ATOM 3311 O O . LYS B 1 137 ? 18.131 7.073 48.433 1.00 25.72 209 LYS B O 1
ATOM 3317 N N . PHE B 1 138 ? 19.801 6.516 49.785 1.00 27.90 210 PHE B N 1
ATOM 3318 C CA . PHE B 1 138 ? 19.092 5.416 50.510 1.00 28.68 210 PHE B CA 1
ATOM 3319 C C . PHE B 1 138 ? 18.935 5.766 51.998 1.00 28.95 210 PHE B C 1
ATOM 3320 O O . PHE B 1 138 ? 19.754 6.507 52.538 1.00 32.74 210 PHE B O 1
ATOM 3328 N N . LYS B 1 139 ? 17.875 5.250 52.605 1.00 29.74 211 LYS B N 1
ATOM 3329 C CA . LYS B 1 139 ? 17.311 5.602 53.938 1.00 33.83 211 LYS B CA 1
ATOM 3330 C C . LYS B 1 139 ? 18.025 4.860 55.069 1.00 30.63 211 LYS B C 1
ATOM 3331 O O . LYS B 1 139 ? 18.283 5.429 56.111 1.00 33.50 211 LYS B O 1
ATOM 3337 N N . PRO B 1 140 ? 18.303 3.544 54.949 1.00 30.06 212 PRO B N 1
ATOM 3338 C CA . PRO B 1 140 ? 18.736 2.760 56.098 1.00 29.58 212 PRO B CA 1
ATOM 3339 C C . PRO B 1 140 ? 20.170 3.083 56.537 1.00 31.59 212 PRO B C 1
ATOM 3340 O O . PRO B 1 140 ? 20.962 3.523 55.701 1.00 33.56 212 PRO B O 1
ATOM 3344 N N . TYR B 1 141 ? 20.453 2.839 57.825 1.00 34.37 213 TYR B N 1
ATOM 3345 C CA . TYR B 1 141 ? 21.790 2.794 58.486 1.00 34.90 213 TYR B CA 1
ATOM 3346 C C . TYR B 1 141 ? 22.339 4.208 58.717 1.00 33.84 213 TYR B C 1
ATOM 3347 O O . TYR B 1 141 ? 23.172 4.354 59.604 1.00 31.14 213 TYR B O 1
ATOM 3356 N N . VAL B 1 142 ? 21.895 5.229 57.981 1.00 32.78 214 VAL B N 1
ATOM 3357 C CA . VAL B 1 142 ? 22.394 6.617 58.178 1.00 30.93 214 VAL B CA 1
ATOM 3358 C C . VAL B 1 142 ? 21.194 7.567 58.197 1.00 30.62 214 VAL B C 1
ATOM 3359 O O . VAL B 1 142 ? 20.428 7.593 57.208 1.00 35.30 214 VAL B O 1
ATOM 3363 N N . LYS B 1 143 ? 21.054 8.344 59.266 1.00 28.33 215 LYS B N 1
ATOM 3364 C CA . LYS B 1 143 ? 19.920 9.273 59.448 1.00 29.52 215 LYS B CA 1
ATOM 3365 C C . LYS B 1 143 ? 19.759 10.123 58.169 1.00 27.75 215 LYS B C 1
ATOM 3366 O O . LYS B 1 143 ? 18.673 10.109 57.586 1.00 28.43 215 LYS B O 1
ATOM 3372 N N . GLN B 1 144 ? 20.786 10.851 57.740 1.00 25.40 216 GLN B N 1
ATOM 3373 C CA . GLN B 1 144 ? 20.672 11.781 56.583 1.00 26.63 216 GLN B CA 1
ATOM 3374 C C . GLN B 1 144 ? 20.742 11.011 55.249 1.00 25.47 216 GLN B C 1
ATOM 3375 O O . GLN B 1 144 ? 20.703 11.650 54.199 1.00 25.68 216 GLN B O 1
ATOM 3381 N N . GLY B 1 145 ? 20.817 9.687 55.278 1.00 22.74 217 GLY B N 1
ATOM 3382 C CA . GLY B 1 145 ? 20.916 8.870 54.064 1.00 23.24 217 GLY B CA 1
ATOM 3383 C C . GLY B 1 145 ? 22.356 8.605 53.670 1.00 22.49 217 GLY B C 1
ATOM 3384 O O . GLY B 1 145 ? 23.301 9.315 54.157 1.00 26.82 217 GLY B O 1
ATOM 3385 N N . TYR B 1 146 ? 22.549 7.582 52.844 1.00 24.79 218 TYR B N 1
ATOM 3386 C CA . TYR B 1 146 ? 23.838 7.276 52.166 1.00 22.98 218 TYR B CA 1
ATOM 3387 C C . TYR B 1 146 ? 23.558 7.142 50.673 1.00 21.65 218 TYR B C 1
ATOM 3388 O O . TYR B 1 146 ? 22.386 7.038 50.300 1.00 19.54 218 TYR B O 1
ATOM 3397 N N . MET B 1 147 ? 24.613 7.121 49.866 1.00 21.92 219 MET B N 1
ATOM 3398 C CA . MET B 1 147 ? 24.547 7.067 48.391 1.00 21.87 219 MET B CA 1
ATOM 3399 C C . MET B 1 147 ? 24.946 5.664 47.898 1.00 22.08 219 MET B C 1
ATOM 3400 O O . MET B 1 147 ? 25.968 5.152 48.326 1.00 20.94 219 MET B O 1
ATOM 3405 N N . SER B 1 148 ? 24.165 5.107 46.976 1.00 21.65 220 SER B N 1
ATOM 3406 C CA . SER B 1 148 ? 24.473 3.845 46.259 1.00 22.93 220 SER B CA 1
ATOM 3407 C C . SER B 1 148 ? 25.917 3.884 45.738 1.00 23.07 220 SER B C 1
ATOM 3408 O O . SER B 1 148 ? 26.288 4.854 45.050 1.00 24.57 220 SER B O 1
ATOM 3411 N N . GLY B 1 149 ? 26.707 2.882 46.092 1.00 22.87 221 GLY B N 1
ATOM 3412 C CA . GLY B 1 149 ? 28.089 2.731 45.608 1.00 24.26 221 GLY B CA 1
ATOM 3413 C C . GLY B 1 149 ? 28.107 2.473 44.113 1.00 25.63 221 GLY B C 1
ATOM 3414 O O . GLY B 1 149 ? 29.038 2.983 43.436 1.00 26.81 221 GLY B O 1
ATOM 3415 N N . GLY B 1 150 ? 27.095 1.762 43.600 1.00 25.10 222 GLY B N 1
ATOM 3416 C CA . GLY B 1 150 ? 27.047 1.346 42.190 1.00 24.68 222 GLY B CA 1
ATOM 3417 C C . GLY B 1 150 ? 26.687 2.525 41.294 1.00 26.98 222 GLY B C 1
ATOM 3418 O O . GLY B 1 150 ? 27.317 2.693 40.226 1.00 26.15 222 GLY B O 1
ATOM 3419 N N . ALA B 1 151 ? 25.690 3.304 41.717 1.00 24.13 223 ALA B N 1
ATOM 3420 C CA . ALA B 1 151 ? 25.185 4.487 41.004 1.00 25.15 223 ALA B CA 1
ATOM 3421 C C . ALA B 1 151 ? 26.310 5.518 40.914 1.00 24.21 223 ALA B C 1
ATOM 3422 O O . ALA B 1 151 ? 26.241 6.390 40.041 1.00 23.58 223 ALA B O 1
ATOM 3424 N N . GLY B 1 152 ? 27.316 5.411 41.775 1.00 23.91 224 GLY B N 1
ATOM 3425 C CA . GLY B 1 152 ? 28.409 6.402 41.886 1.00 24.24 224 GLY B CA 1
ATOM 3426 C C . GLY B 1 152 ? 28.005 7.525 42.821 1.00 21.72 224 GLY B C 1
ATOM 3427 O O . GLY B 1 152 ? 26.819 7.928 42.834 1.00 24.57 224 GLY B O 1
ATOM 3428 N N . TYR B 1 153 ? 28.930 8.011 43.615 1.00 19.91 225 TYR B N 1
ATOM 3429 C CA . TYR B 1 153 ? 28.685 9.200 44.467 1.00 19.78 225 TYR B CA 1
ATOM 3430 C C . TYR B 1 153 ? 29.897 10.125 44.326 1.00 19.32 225 TYR B C 1
ATOM 3431 O O . TYR B 1 153 ? 31.000 9.641 44.035 1.00 18.20 225 TYR B O 1
ATOM 3440 N N . VAL B 1 154 ? 29.676 11.431 44.450 1.00 20.36 226 VAL B N 1
ATOM 3441 C CA . VAL B 1 154 ? 30.734 12.445 44.166 1.00 20.60 226 VAL B CA 1
ATOM 3442 C C . VAL B 1 154 ? 30.840 13.372 45.395 1.00 20.69 226 VAL B C 1
ATOM 3443 O O . VAL B 1 154 ? 29.794 13.868 45.867 1.00 19.57 226 VAL B O 1
ATOM 3447 N N . LEU B 1 155 ? 32.066 13.550 45.902 1.00 19.75 227 LEU B N 1
ATOM 3448 C CA . LEU B 1 155 ? 32.397 14.367 47.086 1.00 21.38 227 LEU B CA 1
ATOM 3449 C C . LEU B 1 155 ? 33.023 15.690 46.660 1.00 23.07 227 LEU B C 1
ATOM 3450 O O . LEU B 1 155 ? 33.875 15.662 45.757 1.00 25.00 227 LEU B O 1
ATOM 3455 N N . SER B 1 156 ? 32.702 16.774 47.383 1.00 22.48 228 SER B N 1
ATOM 3456 C CA . SER B 1 156 ? 33.403 18.078 47.250 1.00 22.90 228 SER B CA 1
ATOM 3457 C C . SER B 1 156 ? 34.850 17.911 47.713 1.00 21.18 228 SER B C 1
ATOM 3458 O O . SER B 1 156 ? 35.142 16.976 48.481 1.00 20.04 228 SER B O 1
ATOM 3461 N N . ARG B 1 157 ? 35.740 18.776 47.250 1.00 22.98 229 ARG B N 1
ATOM 3462 C CA . ARG B 1 157 ? 37.096 18.875 47.841 1.00 26.17 229 ARG B CA 1
ATOM 3463 C C . ARG B 1 157 ? 36.965 18.933 49.372 1.00 24.53 229 ARG B C 1
ATOM 3464 O O . ARG B 1 157 ? 37.731 18.247 50.051 1.00 25.26 229 ARG B O 1
ATOM 3472 N N . GLU B 1 158 ? 36.027 19.711 49.906 1.00 23.35 230 GLU B N 1
ATOM 3473 C CA . GLU B 1 158 ? 35.956 19.937 51.372 1.00 25.02 230 GLU B CA 1
ATOM 3474 C C . GLU B 1 158 ? 35.490 18.631 52.014 1.00 22.78 230 GLU B C 1
ATOM 3475 O O . GLU B 1 158 ? 35.995 18.288 53.083 1.00 24.38 230 GLU B O 1
ATOM 3481 N N . ALA B 1 159 ? 34.593 17.907 51.362 1.00 21.74 231 ALA B N 1
ATOM 3482 C CA . ALA B 1 159 ? 34.152 16.585 51.830 1.00 22.17 231 ALA B CA 1
ATOM 3483 C C . ALA B 1 159 ? 35.341 15.618 51.842 1.00 22.35 231 ALA B C 1
ATOM 3484 O O . ALA B 1 159 ? 35.492 14.892 52.819 1.00 24.69 231 ALA B O 1
ATOM 3486 N N . VAL B 1 160 ? 36.206 15.606 50.834 1.00 25.55 232 VAL B N 1
ATOM 3487 C CA . VAL B 1 160 ? 37.389 14.685 50.834 1.00 24.62 232 VAL B CA 1
ATOM 3488 C C . VAL B 1 160 ? 38.349 15.082 51.957 1.00 27.58 232 VAL B C 1
ATOM 3489 O O . VAL B 1 160 ? 38.865 14.161 52.633 1.00 31.24 232 VAL B O 1
ATOM 3493 N N . ARG B 1 161 ? 38.616 16.382 52.150 1.00 28.60 233 ARG B N 1
ATOM 3494 C CA . ARG B 1 161 ? 39.482 16.871 53.276 1.00 29.94 233 ARG B CA 1
ATOM 3495 C C . ARG B 1 161 ? 38.970 16.325 54.633 1.00 26.18 233 ARG B C 1
ATOM 3496 O O . ARG B 1 161 ? 39.752 15.686 55.403 1.00 22.83 233 ARG B O 1
ATOM 3504 N N . ARG B 1 162 ? 37.704 16.552 54.942 1.00 23.39 234 ARG B N 1
ATOM 3505 C CA . ARG B 1 162 ? 37.110 16.152 56.246 1.00 21.83 234 ARG B CA 1
ATOM 3506 C C . ARG B 1 162 ? 37.194 14.643 56.397 1.00 22.91 234 ARG B C 1
ATOM 3507 O O . ARG B 1 162 ? 37.558 14.166 57.470 1.00 23.78 234 ARG B O 1
ATOM 3515 N N . PHE B 1 163 ? 36.932 13.916 55.323 1.00 24.16 235 PHE B N 1
ATOM 3516 C CA . PHE B 1 163 ? 36.976 12.439 55.348 1.00 24.17 235 PHE B CA 1
ATOM 3517 C C . PHE B 1 163 ? 38.379 11.984 55.772 1.00 23.16 235 PHE B C 1
ATOM 3518 O O . PHE B 1 163 ? 38.521 11.240 56.736 1.00 21.15 235 PHE B O 1
ATOM 3526 N N . VAL B 1 164 ? 39.402 12.452 55.072 1.00 23.78 236 VAL B N 1
ATOM 3527 C CA . VAL B 1 164 ? 40.788 11.968 55.274 1.00 25.62 236 VAL B CA 1
ATOM 3528 C C . VAL B 1 164 ? 41.356 12.589 56.541 1.00 23.84 236 VAL B C 1
ATOM 3529 O O . VAL B 1 164 ? 42.010 11.893 57.279 1.00 24.78 236 VAL B O 1
ATOM 3533 N N . VAL B 1 165 ? 41.091 13.860 56.801 1.00 26.27 237 VAL B N 1
ATOM 3534 C CA . VAL B 1 165 ? 41.760 14.570 57.923 1.00 24.87 237 VAL B CA 1
ATOM 3535 C C . VAL B 1 165 ? 40.981 14.392 59.215 1.00 24.00 237 VAL B C 1
ATOM 3536 O O . VAL B 1 165 ? 41.636 14.322 60.252 1.00 27.45 237 VAL B O 1
ATOM 3540 N N . GLU B 1 166 ? 39.659 14.333 59.184 1.00 24.66 238 GLU B N 1
ATOM 3541 C CA . GLU B 1 166 ? 38.834 14.360 60.430 1.00 27.50 238 GLU B CA 1
ATOM 3542 C C . GLU B 1 166 ? 38.224 12.989 60.736 1.00 28.14 238 GLU B C 1
ATOM 3543 O O . GLU B 1 166 ? 38.162 12.660 61.923 1.00 29.64 238 GLU B O 1
ATOM 3549 N N . ALA B 1 167 ? 37.733 12.233 59.747 1.00 27.49 239 ALA B N 1
ATOM 3550 C CA . ALA B 1 167 ? 36.991 10.973 60.018 1.00 27.89 239 ALA B CA 1
ATOM 3551 C C . ALA B 1 167 ? 37.955 9.797 60.175 1.00 26.48 239 ALA B C 1
ATOM 3552 O O . ALA B 1 167 ? 37.849 9.122 61.215 1.00 24.87 239 ALA B O 1
ATOM 3554 N N . LEU B 1 168 ? 38.844 9.559 59.193 1.00 25.71 240 LEU B N 1
ATOM 3555 C CA . LEU B 1 168 ? 39.711 8.347 59.152 1.00 26.15 240 LEU B CA 1
ATOM 3556 C C . LEU B 1 168 ? 40.515 8.231 60.447 1.00 24.86 240 LEU B C 1
ATOM 3557 O O . LEU B 1 168 ? 40.579 7.152 61.009 1.00 25.56 240 LEU B O 1
ATOM 3562 N N . PRO B 1 169 ? 41.177 9.287 60.965 1.00 25.60 241 PRO B N 1
ATOM 3563 C CA . PRO B 1 169 ? 41.947 9.166 62.210 1.00 25.98 241 PRO B CA 1
ATOM 3564 C C . PRO B 1 169 ? 41.111 8.935 63.487 1.00 28.80 241 PRO B C 1
ATOM 3565 O O . PRO B 1 169 ? 41.720 8.633 64.475 1.00 25.98 241 PRO B O 1
ATOM 3569 N N . ASN B 1 170 ? 39.772 9.021 63.452 1.00 34.09 242 ASN B N 1
ATOM 3570 C CA . ASN B 1 170 ? 38.908 8.798 64.644 1.00 34.65 242 ASN B CA 1
ATOM 3571 C C . ASN B 1 170 ? 38.041 7.543 64.484 1.00 31.38 242 ASN B C 1
ATOM 3572 O O . ASN B 1 170 ? 36.954 7.571 63.906 1.00 24.88 242 ASN B O 1
ATOM 3577 N N . PRO B 1 171 ? 38.475 6.408 65.086 1.00 29.76 243 PRO B N 1
ATOM 3578 C CA . PRO B 1 171 ? 37.748 5.136 65.035 1.00 27.11 243 PRO B CA 1
ATOM 3579 C C . PRO B 1 171 ? 36.295 5.163 65.520 1.00 26.03 243 PRO B C 1
ATOM 3580 O O . PRO B 1 171 ? 35.537 4.280 65.175 1.00 26.73 243 PRO B O 1
ATOM 3584 N N . LYS B 1 172 ? 35.945 6.142 66.336 1.00 29.31 244 LYS B N 1
ATOM 3585 C CA . LYS B 1 172 ? 34.571 6.286 66.882 1.00 34.21 244 LYS B CA 1
ATOM 3586 C C . LYS B 1 172 ? 33.662 6.828 65.777 1.00 31.85 244 LYS B C 1
ATOM 3587 O O . LYS B 1 172 ? 32.463 6.496 65.789 1.00 29.98 244 LYS B O 1
ATOM 3593 N N . LEU B 1 173 ? 34.223 7.632 64.864 1.00 29.38 245 LEU B N 1
ATOM 3594 C CA . LEU B 1 173 ? 33.470 8.322 63.793 1.00 29.64 245 LEU B CA 1
ATOM 3595 C C . LEU B 1 173 ? 33.457 7.457 62.518 1.00 29.75 245 LEU B C 1
ATOM 3596 O O . LEU B 1 173 ? 32.487 7.530 61.755 1.00 24.49 245 LEU B O 1
ATOM 3601 N N . CYS B 1 174 ? 34.472 6.615 62.323 1.00 31.71 246 CYS B N 1
ATOM 3602 C CA . CYS B 1 174 ? 34.780 5.986 61.016 1.00 31.89 246 CYS B CA 1
ATOM 3603 C C . CYS B 1 174 ? 35.323 4.573 61.200 1.00 31.29 246 CYS B C 1
ATOM 3604 O O . CYS B 1 174 ? 36.376 4.447 61.822 1.00 37.96 246 CYS B O 1
ATOM 3607 N N . LYS B 1 175 ? 34.628 3.566 60.676 1.00 28.79 247 LYS B N 1
ATOM 3608 C CA . LYS B 1 175 ? 34.905 2.116 60.878 1.00 29.17 247 LYS B CA 1
ATOM 3609 C C . LYS B 1 175 ? 36.324 1.768 60.385 1.00 30.41 247 LYS B C 1
ATOM 3610 O O . LYS B 1 175 ? 36.633 1.934 59.191 1.00 26.46 247 LYS B O 1
ATOM 3616 N N . SER B 1 176 ? 37.166 1.276 61.295 1.00 31.00 248 SER B N 1
ATOM 3617 C CA . SER B 1 176 ? 38.616 1.036 61.089 1.00 28.70 248 SER B CA 1
ATOM 3618 C C . SER B 1 176 ? 38.895 -0.317 60.421 1.00 29.01 248 SER B C 1
ATOM 3619 O O . SER B 1 176 ? 39.936 -0.421 59.763 1.00 28.94 248 SER B O 1
ATOM 3622 N N . ASP B 1 177 ? 38.029 -1.323 60.561 1.00 33.87 249 ASP B N 1
ATOM 3623 C CA . ASP B 1 177 ? 38.211 -2.599 59.815 1.00 41.01 249 ASP B CA 1
ATOM 3624 C C . ASP B 1 177 ? 37.902 -2.317 58.336 1.00 40.43 249 ASP B C 1
ATOM 3625 O O . ASP B 1 177 ? 37.237 -1.286 58.035 1.00 34.60 249 ASP B O 1
ATOM 3630 N N . ASN B 1 178 ? 38.383 -3.187 57.448 1.00 35.54 250 ASN B N 1
ATOM 3631 C CA . ASN B 1 178 ? 38.230 -2.991 55.985 1.00 37.25 250 ASN B CA 1
ATOM 3632 C C . ASN B 1 178 ? 36.984 -3.705 55.442 1.00 34.09 250 ASN B C 1
ATOM 3633 O O . ASN B 1 178 ? 36.776 -3.592 54.225 1.00 33.99 250 ASN B O 1
ATOM 3638 N N . SER B 1 179 ? 36.170 -4.332 56.312 1.00 31.88 251 SER B N 1
ATOM 3639 C CA . SER B 1 179 ? 34.919 -5.065 55.991 1.00 33.25 251 SER B CA 1
ATOM 3640 C C . SER B 1 179 ? 33.716 -4.108 56.023 1.00 32.77 251 SER B C 1
ATOM 3641 O O . SER B 1 179 ? 33.831 -3.040 56.609 1.00 37.92 251 SER B O 1
ATOM 3644 N N . GLY B 1 180 ? 32.587 -4.520 55.446 1.00 33.11 252 GLY B N 1
ATOM 3645 C CA . GLY B 1 180 ? 31.324 -3.761 55.411 1.00 31.27 252 GLY B CA 1
ATOM 3646 C C . GLY B 1 180 ? 30.986 -3.247 54.022 1.00 30.90 252 GLY B C 1
ATOM 3647 O O . GLY B 1 180 ? 31.893 -3.199 53.148 1.00 25.56 252 GLY B O 1
ATOM 3648 N N . ALA B 1 181 ? 29.722 -2.843 53.848 1.00 30.01 253 ALA B N 1
ATOM 3649 C CA . ALA B 1 181 ? 29.198 -2.093 52.678 1.00 28.44 253 ALA B CA 1
ATOM 3650 C C . ALA B 1 181 ? 29.915 -0.739 52.583 1.00 26.16 253 ALA B C 1
ATOM 3651 O O . ALA B 1 181 ? 29.660 0.143 53.390 1.00 25.30 253 ALA B O 1
ATOM 3653 N N . GLU B 1 182 ? 30.835 -0.655 51.643 1.00 27.81 254 GLU B N 1
ATOM 3654 C CA . GLU B 1 182 ? 31.641 0.529 51.259 1.00 31.89 254 GLU B CA 1
ATOM 3655 C C . GLU B 1 182 ? 30.800 1.828 51.336 1.00 28.88 254 GLU B C 1
ATOM 3656 O O . GLU B 1 182 ? 31.267 2.819 51.946 1.00 27.09 254 GLU B O 1
ATOM 3662 N N . ASP B 1 183 ? 29.610 1.835 50.721 1.00 26.27 255 ASP B N 1
ATOM 3663 C CA . ASP B 1 183 ? 28.735 3.036 50.553 1.00 23.26 255 ASP B CA 1
ATOM 3664 C C . ASP B 1 183 ? 28.041 3.396 51.891 1.00 21.28 255 ASP B C 1
ATOM 3665 O O . ASP B 1 183 ? 27.933 4.589 52.212 1.00 20.36 255 ASP B O 1
ATOM 3670 N N . VAL B 1 184 ? 27.642 2.417 52.695 1.00 21.26 256 VAL B N 1
ATOM 3671 C CA . VAL B 1 184 ? 27.064 2.663 54.048 1.00 23.73 256 VAL B CA 1
ATOM 3672 C C . VAL B 1 184 ? 28.122 3.279 54.969 1.00 24.31 256 VAL B C 1
ATOM 3673 O O . VAL B 1 184 ? 27.835 4.330 55.617 1.00 20.62 256 VAL B O 1
ATOM 3677 N N . GLU B 1 185 ? 29.327 2.706 54.946 1.00 24.43 257 GLU B N 1
ATOM 3678 C CA . GLU B 1 185 ? 30.437 3.128 55.833 1.00 22.48 257 GLU B CA 1
ATOM 3679 C C . GLU B 1 185 ? 30.848 4.568 55.509 1.00 23.41 257 GLU B C 1
ATOM 3680 O O . GLU B 1 185 ? 30.985 5.374 56.474 1.00 25.03 257 GLU B O 1
ATOM 3686 N N . ILE B 1 186 ? 31.039 4.911 54.234 1.00 22.74 258 ILE B N 1
ATOM 3687 C CA . ILE B 1 186 ? 31.443 6.309 53.887 1.00 24.07 258 ILE B CA 1
ATOM 3688 C C . ILE B 1 186 ? 30.288 7.235 54.267 1.00 24.29 258 ILE B C 1
ATOM 3689 O O . ILE B 1 186 ? 30.576 8.348 54.708 1.00 23.60 258 ILE B O 1
ATOM 3694 N N . GLY B 1 187 ? 29.046 6.768 54.126 1.00 24.25 259 GLY B N 1
ATOM 3695 C CA . GLY B 1 187 ? 27.852 7.532 54.497 1.00 24.58 259 GLY B CA 1
ATOM 3696 C C . GLY B 1 187 ? 27.908 7.911 55.965 1.00 24.18 259 GLY B C 1
ATOM 3697 O O . GLY B 1 187 ? 27.611 9.098 56.291 1.00 25.05 259 GLY B O 1
ATOM 3698 N N . LYS B 1 188 ? 28.308 6.965 56.809 1.00 25.16 260 LYS B N 1
ATOM 3699 C CA . LYS B 1 188 ? 28.459 7.174 58.283 1.00 27.66 260 LYS B CA 1
ATOM 3700 C C . LYS B 1 188 ? 29.632 8.121 58.582 1.00 26.68 260 LYS B C 1
ATOM 3701 O O . LYS B 1 188 ? 29.369 9.125 59.283 1.00 25.16 260 LYS B O 1
ATOM 3707 N N . CYS B 1 189 ? 30.853 7.845 58.085 1.00 26.42 261 CYS B N 1
ATOM 3708 C CA . CYS B 1 189 ? 32.030 8.752 58.265 1.00 28.00 261 CYS B CA 1
ATOM 3709 C C . CYS B 1 189 ? 31.636 10.186 57.872 1.00 25.35 261 CYS B C 1
ATOM 3710 O O . CYS B 1 189 ? 31.958 11.096 58.615 1.00 26.13 261 CYS B O 1
ATOM 3713 N N . LEU B 1 190 ? 30.974 10.378 56.736 1.00 24.67 262 LEU B N 1
ATOM 3714 C CA . LEU B 1 190 ? 30.672 11.729 56.206 1.00 26.02 262 LEU B CA 1
ATOM 3715 C C . LEU B 1 190 ? 29.587 12.386 57.085 1.00 27.01 262 LEU B C 1
ATOM 3716 O O . LEU B 1 190 ? 29.760 13.536 57.450 1.00 25.51 262 LEU B O 1
ATOM 3721 N N . GLN B 1 191 ? 28.519 11.692 57.462 1.00 24.82 263 GLN B N 1
ATOM 3722 C CA . GLN B 1 191 ? 27.557 12.284 58.417 1.00 28.00 263 GLN B CA 1
ATOM 3723 C C . GLN B 1 191 ? 28.311 12.700 59.696 1.00 29.82 263 GLN B C 1
ATOM 3724 O O . GLN B 1 191 ? 28.083 13.800 60.186 1.00 26.38 263 GLN B O 1
ATOM 3730 N N . ASN B 1 192 ? 29.239 11.872 60.179 1.00 30.28 264 ASN B N 1
ATOM 3731 C CA . ASN B 1 192 ? 29.963 12.136 61.447 1.00 28.57 264 ASN B CA 1
ATOM 3732 C C . ASN B 1 192 ? 30.882 13.360 61.344 1.00 28.64 264 ASN B C 1
ATOM 3733 O O . ASN B 1 192 ? 31.275 13.811 62.373 1.00 28.86 264 ASN B O 1
ATOM 3738 N N . VAL B 1 193 ? 31.249 13.867 60.167 1.00 30.85 265 VAL B N 1
ATOM 3739 C CA . VAL B 1 193 ? 32.117 15.077 60.067 1.00 26.53 265 VAL B CA 1
ATOM 3740 C C . VAL B 1 193 ? 31.351 16.212 59.379 1.00 24.79 265 VAL B C 1
ATOM 3741 O O . VAL B 1 193 ? 32.006 17.070 58.749 1.00 23.13 265 VAL B O 1
ATOM 3745 N N . ASN B 1 194 ? 30.020 16.223 59.511 1.00 25.04 266 ASN B N 1
ATOM 3746 C CA . ASN B 1 194 ? 29.141 17.326 59.063 1.00 27.49 266 ASN B CA 1
ATOM 3747 C C . ASN B 1 194 ? 29.210 17.528 57.535 1.00 27.74 266 ASN B C 1
ATOM 3748 O O . ASN B 1 194 ? 28.973 18.689 57.079 1.00 24.07 266 ASN B O 1
ATOM 3753 N N . VAL B 1 195 ? 29.503 16.483 56.754 1.00 25.27 267 VAL B N 1
ATOM 3754 C CA . VAL B 1 195 ? 29.289 16.512 55.287 1.00 27.10 267 VAL B CA 1
ATOM 3755 C C . VAL B 1 195 ? 27.800 16.238 55.022 1.00 26.68 267 VAL B C 1
ATOM 3756 O O . VAL B 1 195 ? 27.242 15.272 55.515 1.00 29.81 267 VAL B O 1
ATOM 3760 N N . LEU B 1 196 ? 27.178 17.096 54.238 1.00 27.15 268 LEU B N 1
ATOM 3761 C CA . LEU B 1 196 ? 25.756 17.022 53.856 1.00 24.77 268 LEU B CA 1
ATOM 3762 C C . LEU B 1 196 ? 25.577 16.007 52.717 1.00 24.51 268 LEU B C 1
ATOM 3763 O O . LEU B 1 196 ? 26.438 15.901 51.795 1.00 18.88 268 LEU B O 1
ATOM 3768 N N . ALA B 1 197 ? 24.520 15.212 52.846 1.00 22.65 269 ALA B N 1
ATOM 3769 C CA . ALA B 1 197 ? 23.966 14.350 51.804 1.00 22.05 269 ALA B CA 1
ATOM 3770 C C . ALA B 1 197 ? 23.096 15.247 50.932 1.00 25.17 269 ALA B C 1
ATOM 3771 O O . ALA B 1 197 ? 21.916 15.487 51.310 1.00 26.56 269 ALA B O 1
ATOM 3773 N N . GLY B 1 198 ? 23.683 15.747 49.835 1.00 22.61 270 GLY B N 1
ATOM 3774 C CA . GLY B 1 198 ? 22.984 16.523 48.800 1.00 23.76 270 GLY B CA 1
ATOM 3775 C C . GLY B 1 198 ? 21.740 15.825 48.258 1.00 22.26 270 GLY B C 1
ATOM 3776 O O . GLY B 1 198 ? 21.498 14.670 48.606 1.00 23.59 270 GLY B O 1
ATOM 3777 N N . ASP B 1 199 ? 20.929 16.555 47.492 1.00 22.95 271 ASP B N 1
ATOM 3778 C CA . ASP B 1 199 ? 19.745 16.049 46.739 1.00 25.03 271 ASP B CA 1
ATOM 3779 C C . ASP B 1 199 ? 20.080 16.167 45.245 1.00 22.44 271 ASP B C 1
ATOM 3780 O O . ASP B 1 199 ? 20.360 17.286 44.800 1.00 22.26 271 ASP B O 1
ATOM 3785 N N . SER B 1 200 ? 20.175 15.038 44.533 1.00 21.92 272 SER B N 1
ATOM 3786 C CA . SER B 1 200 ? 20.742 14.977 43.168 1.00 22.30 272 SER B CA 1
ATOM 3787 C C . SER B 1 200 ? 19.605 14.964 42.144 1.00 23.66 272 SER B C 1
ATOM 3788 O O . SER B 1 200 ? 19.908 14.953 40.958 1.00 24.56 272 SER B O 1
ATOM 3791 N N . ARG B 1 201 ? 18.347 14.986 42.594 1.00 23.40 273 ARG B N 1
ATOM 3792 C CA . ARG B 1 201 ? 17.155 14.991 41.704 1.00 26.17 273 ARG B CA 1
ATOM 3793 C C . ARG B 1 201 ? 17.126 16.292 40.904 1.00 25.75 273 ARG B C 1
ATOM 3794 O O . ARG B 1 201 ? 17.695 17.269 41.358 1.00 26.52 273 ARG B O 1
ATOM 3802 N N . ASP B 1 202 ? 16.515 16.280 39.730 1.00 30.10 274 ASP B N 1
ATOM 3803 C CA . ASP B 1 202 ? 16.376 17.518 38.926 1.00 37.52 274 ASP B CA 1
ATOM 3804 C C . ASP B 1 202 ? 15.201 18.344 39.489 1.00 37.03 274 ASP B C 1
ATOM 3805 O O . ASP B 1 202 ? 14.463 17.871 40.399 1.00 35.23 274 ASP B O 1
ATOM 3810 N N . SER B 1 203 ? 15.065 19.567 38.986 1.00 39.38 275 SER B N 1
ATOM 3811 C CA . SER B 1 203 ? 14.093 20.583 39.455 1.00 40.18 275 SER B CA 1
ATOM 3812 C C . SER B 1 203 ? 12.659 20.090 39.230 1.00 37.47 275 SER B C 1
ATOM 3813 O O . SER B 1 203 ? 11.812 20.601 39.910 1.00 39.95 275 SER B O 1
ATOM 3816 N N . ASN B 1 204 ? 12.420 19.095 38.366 1.00 33.12 276 ASN B N 1
ATOM 3817 C CA . ASN B 1 204 ? 11.114 18.402 38.246 1.00 34.69 276 ASN B CA 1
ATOM 3818 C C . ASN B 1 204 ? 11.020 17.199 39.196 1.00 30.64 276 ASN B C 1
ATOM 3819 O O . ASN B 1 204 ? 9.995 16.507 39.114 1.00 31.26 276 ASN B O 1
ATOM 3824 N N . GLY B 1 205 ? 12.033 16.906 40.013 1.00 27.32 277 GLY B N 1
ATOM 3825 C CA . GLY B 1 205 ? 12.001 15.768 40.955 1.00 29.85 277 GLY B CA 1
ATOM 3826 C C . GLY B 1 205 ? 12.326 14.421 40.319 1.00 29.82 277 GLY B C 1
ATOM 3827 O O . GLY B 1 205 ? 12.148 13.394 40.965 1.00 28.42 277 GLY B O 1
ATOM 3828 N N . ARG B 1 206 ? 12.837 14.395 39.096 1.00 30.28 278 ARG B N 1
ATOM 3829 C CA . ARG B 1 206 ? 13.262 13.132 38.462 1.00 30.92 278 ARG B CA 1
ATOM 3830 C C . ARG B 1 206 ? 14.681 12.799 38.927 1.00 28.12 278 ARG B C 1
ATOM 3831 O O . ARG B 1 206 ? 15.458 13.738 39.136 1.00 25.35 278 ARG B O 1
ATOM 3839 N N . GLY B 1 207 ? 15.011 11.510 39.061 1.00 26.02 279 GLY B N 1
ATOM 3840 C CA . GLY B 1 207 ? 16.334 11.052 39.540 1.00 22.63 279 GLY B CA 1
ATOM 3841 C C . GLY B 1 207 ? 17.391 11.240 38.463 1.00 20.70 279 GLY B C 1
ATOM 3842 O O . GLY B 1 207 ? 17.015 11.369 37.295 1.00 21.80 279 GLY B O 1
ATOM 3843 N N . ARG B 1 208 ? 18.658 11.321 38.854 1.00 19.97 280 ARG B N 1
ATOM 3844 C CA . ARG B 1 208 ? 19.819 11.506 37.951 1.00 21.44 280 ARG B CA 1
ATOM 3845 C C . ARG B 1 208 ? 20.831 10.385 38.150 1.00 20.67 280 ARG B C 1
ATOM 3846 O O . ARG B 1 208 ? 21.514 10.054 37.203 1.00 20.95 280 ARG B O 1
ATOM 3854 N N . PHE B 1 209 ? 20.877 9.798 39.346 1.00 19.76 281 PHE B N 1
ATOM 3855 C CA . PHE B 1 209 ? 21.791 8.698 39.699 1.00 18.81 281 PHE B CA 1
ATOM 3856 C C . PHE B 1 209 ? 20.977 7.442 39.912 1.00 19.86 281 PHE B C 1
ATOM 3857 O O . PHE B 1 209 ? 20.070 7.507 40.725 1.00 21.17 281 PHE B O 1
ATOM 3865 N N . PHE B 1 210 ? 21.338 6.353 39.237 1.00 19.47 282 PHE B N 1
ATOM 3866 C CA . PHE B 1 210 ? 20.543 5.118 39.147 1.00 20.07 282 PHE B CA 1
ATOM 3867 C C . PHE B 1 210 ? 21.442 3.916 39.392 1.00 22.44 282 PHE B C 1
ATOM 3868 O O . PHE B 1 210 ? 22.513 3.806 38.799 1.00 21.58 282 PHE B O 1
ATOM 3876 N N . PRO B 1 211 ? 21.025 3.008 40.300 1.00 23.66 283 PRO B N 1
ATOM 3877 C CA . PRO B 1 211 ? 21.771 1.799 40.606 1.00 22.55 283 PRO B CA 1
ATOM 3878 C C . PRO B 1 211 ? 21.563 0.638 39.632 1.00 23.90 283 PRO B C 1
ATOM 3879 O O . PRO B 1 211 ? 22.320 -0.343 39.719 1.00 25.65 283 PRO B O 1
ATOM 3883 N N . PHE B 1 212 ? 20.580 0.746 38.734 1.00 24.37 284 PHE B N 1
ATOM 3884 C CA . PHE B 1 212 ? 20.288 -0.312 37.741 1.00 22.13 284 PHE B CA 1
ATOM 3885 C C . PHE B 1 212 ? 20.391 0.265 36.340 1.00 21.90 284 PHE B C 1
ATOM 3886 O O . PHE B 1 212 ? 20.700 1.451 36.172 1.00 18.02 284 PHE B O 1
ATOM 3894 N N . VAL B 1 213 ? 20.201 -0.609 35.353 1.00 22.09 285 VAL B N 1
ATOM 3895 C CA . VAL B 1 213 ? 20.183 -0.198 33.929 1.00 23.57 285 VAL B CA 1
ATOM 3896 C C . VAL B 1 213 ? 18.895 0.597 33.697 1.00 25.72 285 VAL B C 1
ATOM 3897 O O . VAL B 1 213 ? 17.904 0.446 34.429 1.00 26.71 285 VAL B O 1
ATOM 3901 N N . PRO B 1 214 ? 18.853 1.414 32.626 1.00 24.15 286 PRO B N 1
ATOM 3902 C CA . PRO B 1 214 ? 17.677 2.234 32.337 1.00 26.25 286 PRO B CA 1
ATOM 3903 C C . PRO B 1 214 ? 16.333 1.492 32.289 1.00 26.55 286 PRO B C 1
ATOM 3904 O O . PRO B 1 214 ? 15.352 1.956 32.872 1.00 29.31 286 PRO B O 1
ATOM 3908 N N . GLU B 1 215 ? 16.312 0.338 31.642 1.00 29.75 287 GLU B N 1
ATOM 3909 C CA . GLU B 1 215 ? 15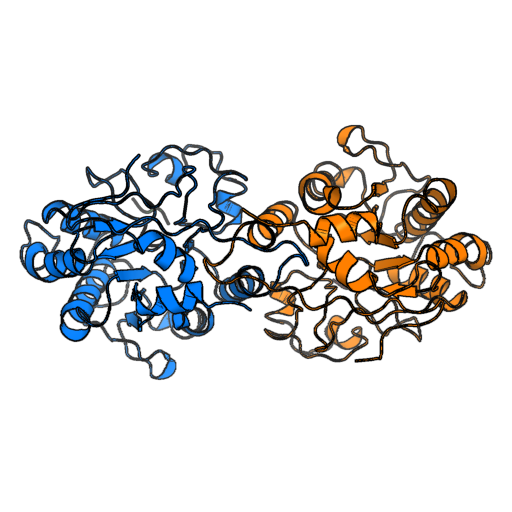.102 -0.517 31.505 1.00 31.76 287 GLU B CA 1
ATOM 3910 C C . GLU B 1 215 ? 14.460 -0.765 32.869 1.00 26.71 287 GLU B C 1
ATOM 3911 O O . GLU B 1 215 ? 13.235 -0.779 32.937 1.00 25.82 287 GLU B O 1
ATOM 3917 N N . HIS B 1 216 ? 15.263 -0.998 33.898 1.00 27.79 288 HIS B N 1
ATOM 3918 C CA . HIS B 1 216 ? 14.770 -1.471 35.219 1.00 29.91 288 HIS B CA 1
ATOM 3919 C C . HIS B 1 216 ? 14.092 -0.314 35.952 1.00 31.16 288 HIS B C 1
ATOM 3920 O O . HIS B 1 216 ? 13.303 -0.599 36.822 1.00 33.50 288 HIS B O 1
ATOM 3927 N N . HIS B 1 217 ? 14.396 0.932 35.590 1.00 27.88 289 HIS B N 1
ATOM 3928 C CA . HIS B 1 217 ? 13.793 2.165 36.160 1.00 27.62 289 HIS B CA 1
ATOM 3929 C C . HIS B 1 217 ? 12.612 2.639 35.297 1.00 27.25 289 HIS B C 1
ATOM 3930 O O . HIS B 1 217 ? 11.620 3.121 35.861 1.00 24.21 289 HIS B O 1
ATOM 3937 N N . LEU B 1 218 ? 12.727 2.506 33.979 1.00 27.87 290 LEU B N 1
ATOM 3938 C CA . LEU B 1 218 ? 11.662 2.881 33.022 1.00 29.76 290 LEU B CA 1
ATOM 3939 C C . LEU B 1 218 ? 10.494 1.907 33.137 1.00 28.95 290 LEU B C 1
ATOM 3940 O O . LEU B 1 218 ? 9.355 2.365 33.047 1.00 30.66 290 LEU B O 1
ATOM 3945 N N . ILE B 1 219 ? 10.789 0.617 33.255 1.00 30.54 291 ILE B N 1
ATOM 3946 C CA . ILE B 1 219 ? 9.808 -0.491 33.389 1.00 33.95 291 ILE B CA 1
ATOM 3947 C C . ILE B 1 219 ? 10.111 -1.229 34.692 1.00 36.80 291 ILE B C 1
ATOM 3948 O O . ILE B 1 219 ? 10.724 -2.298 34.700 1.00 32.06 291 ILE B O 1
ATOM 3953 N N . PRO B 1 220 ? 9.705 -0.705 35.869 1.00 42.85 292 PRO B N 1
ATOM 3954 C CA . PRO B 1 220 ? 9.926 -1.438 37.119 1.00 49.10 292 PRO B CA 1
ATOM 3955 C C . PRO B 1 220 ? 9.088 -2.730 37.078 1.00 53.92 292 PRO B C 1
ATOM 3956 O O . PRO B 1 220 ? 7.866 -2.643 36.998 1.00 51.07 292 PRO B O 1
ATOM 3960 N N . SER B 1 221 ? 9.756 -3.885 37.061 1.00 66.52 293 SER B N 1
ATOM 3961 C CA . SER B 1 221 ? 9.117 -5.226 36.967 1.00 80.67 293 SER B CA 1
ATOM 3962 C C . SER B 1 221 ? 8.660 -5.661 38.366 1.00 88.23 293 SER B C 1
ATOM 3963 O O . SER B 1 221 ? 7.449 -5.960 38.528 1.00 90.88 293 SER B O 1
ATOM 3966 N N . HIS B 1 222 ? 9.592 -5.666 39.331 1.00 95.36 294 HIS B N 1
ATOM 3967 C CA . HIS B 1 222 ? 9.332 -5.824 40.791 1.00 93.12 294 HIS B CA 1
ATOM 3968 C C . HIS B 1 222 ? 8.363 -4.726 41.242 1.00 88.90 294 HIS B C 1
ATOM 3969 O O . HIS B 1 222 ? 8.671 -3.544 41.037 1.00 74.89 294 HIS B O 1
ATOM 3976 N N . THR B 1 223 ? 7.240 -5.120 41.844 1.00 90.94 295 THR B N 1
ATOM 3977 C CA . THR B 1 223 ? 6.070 -4.247 42.123 1.00 91.18 295 THR B CA 1
ATOM 3978 C C . THR B 1 223 ? 5.864 -4.133 43.645 1.00 89.11 295 THR B C 1
ATOM 3979 O O . THR B 1 223 ? 5.127 -4.959 44.208 1.00 83.90 295 THR B O 1
ATOM 3983 N N . ASP B 1 224 ? 6.532 -3.151 44.272 1.00 97.03 296 ASP B N 1
ATOM 3984 C CA . ASP B 1 224 ? 6.456 -2.731 45.710 1.00 98.37 296 ASP B CA 1
ATOM 3985 C C . ASP B 1 224 ? 6.264 -3.924 46.674 1.00 92.72 296 ASP B C 1
ATOM 3986 O O . ASP B 1 224 ? 5.681 -3.715 47.767 1.00 74.50 296 ASP B O 1
ATOM 3991 N N . LYS B 1 225 ? 6.822 -5.095 46.339 1.00 91.75 297 LYS B N 1
ATOM 3992 C CA . LYS B 1 225 ? 6.475 -6.418 46.940 1.00 84.96 297 LYS B CA 1
ATOM 3993 C C . LYS B 1 225 ? 7.497 -6.761 48.028 1.00 85.76 297 LYS B C 1
ATOM 3994 O O . LYS B 1 225 ? 7.922 -7.943 48.086 1.00 96.93 297 LYS B O 1
ATOM 4000 N N . LYS B 1 226 ? 7.899 -5.772 48.836 1.00 70.02 298 LYS B N 1
ATOM 4001 C CA . LYS B 1 226 ? 8.957 -5.911 49.875 1.00 68.93 298 LYS B CA 1
ATOM 4002 C C . LYS B 1 226 ? 10.357 -5.935 49.230 1.00 63.29 298 LYS B C 1
ATOM 4003 O O . LYS B 1 226 ? 11.345 -6.122 49.982 1.00 56.14 298 LYS B O 1
ATOM 4009 N N . PHE B 1 227 ? 10.473 -5.699 47.918 1.00 50.70 299 PHE B N 1
ATOM 4010 C CA . PHE B 1 227 ? 11.781 -5.645 47.220 1.00 44.22 299 PHE B CA 1
ATOM 4011 C C . PHE B 1 227 ? 12.601 -4.515 47.848 1.00 39.46 299 PHE B C 1
ATOM 4012 O O . PHE B 1 227 ? 12.030 -3.448 48.134 1.00 41.53 299 PHE B O 1
ATOM 4020 N N . TRP B 1 228 ? 13.895 -4.751 48.069 1.00 34.60 300 TRP B N 1
ATOM 4021 C CA . TRP B 1 228 ? 14.743 -3.888 48.931 1.00 31.58 300 TRP B CA 1
ATOM 4022 C C . TRP B 1 228 ? 14.713 -2.452 48.412 1.00 30.30 300 TRP B C 1
ATOM 4023 O O . TRP B 1 228 ? 14.649 -1.534 49.226 1.00 30.45 300 TRP B O 1
ATOM 4034 N N . TYR B 1 229 ? 14.742 -2.258 47.096 1.00 29.63 301 TYR B N 1
ATOM 4035 C CA . TYR B 1 229 ? 14.858 -0.909 46.480 1.00 29.85 301 TYR B CA 1
ATOM 4036 C C . TYR B 1 229 ? 13.762 0.040 46.981 1.00 28.51 301 TYR B C 1
ATOM 4037 O O . TYR B 1 229 ? 14.080 1.219 47.274 1.00 25.45 301 TYR B O 1
ATOM 4046 N N . TRP B 1 230 ? 12.507 -0.427 47.038 1.00 32.76 302 TRP B N 1
ATOM 4047 C CA . TRP B 1 230 ? 11.330 0.423 47.395 1.00 34.85 302 TRP B CA 1
ATOM 4048 C C . TRP B 1 230 ? 11.413 0.796 48.873 1.00 35.18 302 TRP B C 1
ATOM 4049 O O . TRP B 1 230 ? 10.906 1.855 49.219 1.00 36.99 302 TRP B O 1
ATOM 4060 N N . GLN B 1 231 ? 12.081 -0.026 49.678 1.00 36.47 303 GLN B N 1
ATOM 4061 C CA . GLN B 1 231 ? 12.296 0.195 51.130 1.00 39.52 303 GLN B CA 1
ATOM 4062 C C . GLN B 1 231 ? 13.517 1.091 51.357 1.00 36.81 303 GLN B C 1
ATOM 4063 O O . GLN B 1 231 ? 13.444 1.935 52.256 1.00 40.75 303 GLN B O 1
ATOM 4069 N N . TYR B 1 232 ? 14.565 0.978 50.547 1.00 32.78 304 TYR B N 1
ATOM 4070 C CA . TYR B 1 232 ? 15.802 1.776 50.723 1.00 33.52 304 TYR B CA 1
ATOM 4071 C C . TYR B 1 232 ? 15.628 3.214 50.213 1.00 34.60 304 TYR B C 1
ATOM 4072 O O . TYR B 1 232 ? 16.228 4.103 50.806 1.00 31.87 304 TYR B O 1
ATOM 4081 N N . ILE B 1 233 ? 14.877 3.455 49.140 1.00 39.03 305 ILE B N 1
ATOM 4082 C CA . ILE B 1 233 ? 14.901 4.784 48.455 1.00 37.41 305 ILE B CA 1
ATOM 4083 C C . ILE B 1 233 ? 14.476 5.863 49.469 1.00 35.27 305 ILE B C 1
ATOM 4084 O O . ILE B 1 233 ? 13.486 5.657 50.195 1.00 32.89 305 ILE B O 1
ATOM 4089 N N . PHE B 1 234 ? 15.239 6.958 49.547 1.00 31.10 306 PHE B N 1
ATOM 4090 C CA . PHE B 1 234 ? 15.049 8.049 50.530 1.00 31.38 306 PHE B CA 1
ATOM 4091 C C . PHE B 1 234 ? 13.835 8.896 50.122 1.00 36.44 306 PHE B C 1
ATOM 4092 O O . PHE B 1 234 ? 12.974 9.163 50.986 1.00 36.61 306 PHE B O 1
ATOM 4100 N N . TYR B 1 235 ? 13.790 9.334 48.858 1.00 35.58 307 TYR B N 1
ATOM 4101 C CA . TYR B 1 235 ? 12.664 10.088 48.257 1.00 36.76 307 TYR B CA 1
ATOM 4102 C C . TYR B 1 235 ? 11.741 9.097 47.541 1.00 41.89 307 TYR B C 1
ATOM 4103 O O . TYR B 1 235 ? 12.207 8.359 46.654 1.00 41.86 307 TYR B O 1
ATOM 4112 N N . LYS B 1 236 ? 10.474 9.062 47.958 1.00 48.06 308 LYS B N 1
ATOM 4113 C CA . LYS B 1 236 ? 9.473 8.090 47.462 1.00 50.98 308 LYS B CA 1
ATOM 4114 C C . LYS B 1 236 ? 9.198 8.411 45.985 1.00 48.16 308 LYS B C 1
ATOM 4115 O O . LYS B 1 236 ? 9.053 9.606 45.625 1.00 50.99 308 LYS B O 1
ATOM 4121 N N . THR B 1 237 ? 9.196 7.385 45.134 1.00 41.01 309 THR B N 1
ATOM 4122 C CA . THR B 1 237 ? 8.785 7.473 43.707 1.00 41.08 309 THR B CA 1
ATOM 4123 C C . THR B 1 237 ? 8.325 6.083 43.244 1.00 39.86 309 THR B C 1
ATOM 4124 O O . THR B 1 237 ? 8.900 5.074 43.713 1.00 39.26 309 THR B O 1
ATOM 4128 N N . ASP B 1 238 ? 7.341 6.040 42.345 1.00 40.38 310 ASP B N 1
ATOM 4129 C CA . ASP B 1 238 ? 6.916 4.796 41.652 1.00 44.89 310 ASP B CA 1
ATOM 4130 C C . ASP B 1 238 ? 7.851 4.527 40.453 1.00 41.82 310 ASP B C 1
ATOM 4131 O O . ASP B 1 238 ? 7.854 3.399 39.978 1.00 40.86 310 ASP B O 1
ATOM 4136 N N . GLU B 1 239 ? 8.642 5.504 40.000 1.00 38.79 311 GLU B N 1
ATOM 4137 C CA . GLU B 1 239 ? 9.472 5.366 38.769 1.00 39.82 311 GLU B CA 1
ATOM 4138 C C . GLU B 1 239 ? 8.527 5.077 37.588 1.00 39.00 311 GLU B C 1
ATOM 4139 O O . GLU B 1 239 ? 7.437 5.679 37.549 1.00 44.51 311 GLU B O 1
ATOM 4145 N N . GLY B 1 240 ? 8.927 4.253 36.616 1.00 39.03 312 GLY B N 1
ATOM 4146 C CA . GLY B 1 240 ? 8.229 4.152 35.324 1.00 33.73 312 GLY B CA 1
ATOM 4147 C C . GLY B 1 240 ? 8.789 5.143 34.326 1.00 33.77 312 GLY B C 1
ATOM 4148 O O . GLY B 1 240 ? 9.908 5.634 34.534 1.00 32.06 312 GLY B O 1
ATOM 4149 N N . LEU B 1 241 ? 8.039 5.422 33.265 1.00 36.62 313 LEU B N 1
ATOM 4150 C CA . LEU B 1 241 ? 8.511 6.166 32.067 1.00 39.34 313 LEU B CA 1
ATOM 4151 C C . LEU B 1 241 ? 8.894 7.598 32.473 1.00 42.59 313 LEU B C 1
ATOM 4152 O O . LEU B 1 241 ? 9.612 8.246 31.704 1.00 43.19 313 LEU B O 1
ATOM 4157 N N . ASP B 1 242 ? 8.426 8.027 33.655 1.00 44.81 314 ASP B N 1
ATOM 4158 C CA . ASP B 1 242 ? 8.633 9.342 34.317 1.00 46.63 314 ASP B CA 1
ATOM 4159 C C . ASP B 1 242 ? 9.928 9.395 35.146 1.00 41.79 314 ASP B C 1
ATOM 4160 O O . ASP B 1 242 ? 10.282 10.490 35.576 1.00 41.43 314 ASP B O 1
ATOM 4165 N N . CYS B 1 243 ? 10.581 8.261 35.406 1.00 37.38 315 CYS B N 1
ATOM 4166 C CA . CYS B 1 243 ? 11.619 8.078 36.460 1.00 38.78 315 CYS B CA 1
ATOM 4167 C C . CYS B 1 243 ? 12.753 9.090 36.331 1.00 34.54 315 CYS B C 1
ATOM 4168 O O . CYS B 1 243 ? 13.302 9.500 37.372 1.00 36.06 315 CYS B O 1
ATOM 4171 N N . CYS B 1 244 ? 13.145 9.393 35.095 1.00 32.53 316 CYS B N 1
ATOM 4172 C CA . CYS B 1 244 ? 14.558 9.634 34.731 1.00 31.72 316 CYS B CA 1
ATOM 4173 C C . CYS B 1 244 ? 14.724 11.018 34.097 1.00 30.04 316 CYS B C 1
ATOM 4174 O O . CYS B 1 244 ? 14.014 11.340 33.167 1.00 29.40 316 CYS B O 1
ATOM 4177 N N . SER B 1 245 ? 15.655 11.816 34.608 1.00 28.61 317 SER B N 1
ATOM 4178 C CA . SER B 1 245 ? 15.941 13.170 34.084 1.00 28.77 317 SER B CA 1
ATOM 4179 C C . SER B 1 245 ? 16.427 13.100 32.626 1.00 25.98 317 SER B C 1
ATOM 4180 O O . SER B 1 245 ? 17.047 12.101 32.247 1.00 25.23 317 SER B O 1
ATOM 4183 N N . ASP B 1 246 ? 16.118 14.123 31.839 1.00 24.64 318 ASP B N 1
ATOM 4184 C CA . ASP B 1 246 ? 16.779 14.429 30.546 1.00 26.42 318 ASP B CA 1
ATOM 4185 C C . ASP B 1 246 ? 18.265 14.731 30.804 1.00 26.35 318 ASP B C 1
ATOM 4186 O O . ASP B 1 246 ? 19.065 14.595 29.832 1.00 23.28 318 ASP B O 1
ATOM 4191 N N . ASN B 1 247 ? 18.646 15.106 32.039 1.00 24.27 319 ASN B N 1
ATOM 4192 C CA . ASN B 1 247 ? 20.083 15.258 32.406 1.00 25.39 319 ASN B CA 1
ATOM 4193 C C . ASN B 1 247 ? 20.484 14.223 33.460 1.00 23.53 319 ASN B C 1
ATOM 4194 O O . ASN B 1 247 ? 21.270 14.566 34.321 1.00 26.89 319 ASN B O 1
ATOM 4199 N N . ALA B 1 248 ? 20.016 12.976 33.358 1.00 23.04 320 ALA B N 1
ATOM 4200 C CA . ALA B 1 248 ? 20.488 11.866 34.221 1.00 22.10 320 ALA B CA 1
ATOM 4201 C C . ALA B 1 248 ? 22.016 11.733 34.103 1.00 20.23 320 ALA B C 1
ATOM 4202 O O . ALA B 1 248 ? 22.614 12.072 33.040 1.00 19.55 320 ALA B O 1
ATOM 4204 N N . ILE B 1 249 ? 22.630 11.251 35.174 1.00 20.16 321 ILE B N 1
ATOM 4205 C CA . ILE B 1 249 ? 24.102 11.296 35.386 1.00 22.06 321 ILE B CA 1
ATOM 4206 C C . ILE B 1 249 ? 24.668 9.879 35.309 1.00 22.50 321 ILE B C 1
ATOM 4207 O O . ILE B 1 249 ? 25.750 9.720 34.758 1.00 22.48 321 ILE B O 1
ATOM 4212 N N . SER B 1 250 ? 23.985 8.869 35.832 1.00 22.14 322 SER B N 1
ATOM 4213 C CA . SER B 1 250 ? 24.628 7.543 35.950 1.00 23.64 322 SER B CA 1
ATOM 4214 C C . SER B 1 250 ? 23.633 6.401 35.939 1.00 21.58 322 SER B C 1
ATOM 4215 O O . SER B 1 250 ? 22.532 6.584 36.439 1.00 26.00 322 SER B O 1
ATOM 4218 N N . PHE B 1 251 ? 24.063 5.268 35.403 1.00 22.08 323 PHE B N 1
ATOM 4219 C CA . PHE B 1 251 ? 23.384 3.953 35.466 1.00 21.39 323 PHE B CA 1
ATOM 4220 C C . PHE B 1 251 ? 24.434 2.928 35.888 1.00 23.31 323 PHE B C 1
ATOM 4221 O O . PHE B 1 251 ? 25.655 3.214 35.829 1.00 23.40 323 PHE B O 1
ATOM 4229 N N . HIS B 1 252 ? 23.981 1.764 36.344 1.00 24.68 324 HIS B N 1
ATOM 4230 C CA . HIS B 1 252 ? 24.868 0.742 36.931 1.00 23.48 324 HIS B CA 1
ATOM 4231 C C . HIS B 1 252 ? 24.372 -0.656 36.574 1.00 24.02 324 HIS B C 1
ATOM 4232 O O . HIS B 1 252 ? 23.224 -0.794 36.134 1.00 22.87 324 HIS B O 1
ATOM 4239 N N . TYR B 1 253 ? 25.223 -1.663 36.746 1.00 27.45 325 TYR B N 1
ATOM 4240 C CA . TYR B 1 253 ? 25.063 -3.033 36.178 1.00 27.64 325 TYR B CA 1
ATOM 4241 C C . TYR B 1 253 ? 25.024 -2.912 34.645 1.00 25.27 325 TYR B C 1
ATOM 4242 O O . TYR B 1 253 ? 24.316 -3.642 33.992 1.00 26.43 325 TYR B O 1
ATOM 4251 N N . VAL B 1 254 ? 25.784 -1.969 34.109 1.00 23.30 326 VAL B N 1
ATOM 4252 C CA . VAL B 1 254 ? 26.033 -1.767 32.662 1.00 23.20 326 VAL B CA 1
ATOM 4253 C C . VAL B 1 254 ? 27.204 -2.669 32.273 1.00 24.56 326 VAL B C 1
ATOM 4254 O O . VAL B 1 254 ? 28.296 -2.532 32.856 1.00 26.42 326 VAL B O 1
ATOM 4258 N N . SER B 1 255 ? 26.962 -3.558 31.322 1.00 25.13 327 SER B N 1
ATOM 4259 C CA . SER B 1 255 ? 27.951 -4.509 30.781 1.00 27.12 327 SER B CA 1
ATOM 4260 C C . SER B 1 255 ? 28.964 -3.733 29.953 1.00 27.41 327 SER B C 1
ATOM 4261 O O . SER B 1 255 ? 28.666 -2.646 29.475 1.00 28.05 327 SER B O 1
ATOM 4264 N N . PRO B 1 256 ? 30.194 -4.257 29.813 1.00 28.23 328 PRO B N 1
ATOM 4265 C CA . PRO B 1 256 ? 31.210 -3.641 28.954 1.00 28.99 328 PRO B CA 1
ATOM 4266 C C . PRO B 1 256 ? 30.685 -3.249 27.556 1.00 29.30 328 PRO B C 1
ATOM 4267 O O . PRO B 1 256 ? 30.911 -2.120 27.137 1.00 29.66 328 PRO B O 1
ATOM 4271 N N . ASN B 1 257 ? 29.981 -4.156 26.871 1.00 25.23 329 ASN B N 1
ATOM 4272 C CA . ASN B 1 257 ? 29.362 -3.864 25.553 1.00 25.50 329 ASN B CA 1
ATOM 4273 C C . ASN B 1 257 ? 28.369 -2.701 25.647 1.00 25.68 329 ASN B C 1
ATOM 4274 O O . ASN B 1 257 ? 28.350 -1.857 24.750 1.00 25.25 329 ASN B O 1
ATOM 4279 N N . GLN B 1 258 ? 27.567 -2.667 26.697 1.00 27.85 330 GLN B N 1
ATOM 4280 C CA . GLN B 1 258 ? 26.476 -1.678 26.847 1.00 29.66 330 GLN B CA 1
ATOM 4281 C C . GLN B 1 258 ? 27.105 -0.291 27.111 1.00 27.81 330 GLN B C 1
ATOM 4282 O O . GLN B 1 258 ? 26.504 0.712 26.750 1.00 26.66 330 GLN B O 1
ATOM 4288 N N . MET B 1 259 ? 28.331 -0.210 27.623 1.00 28.25 331 MET B N 1
ATOM 4289 C CA . MET B 1 259 ? 29.044 1.088 27.753 1.00 28.78 331 MET B CA 1
ATOM 4290 C C . MET B 1 259 ? 29.086 1.766 26.373 1.00 26.76 331 MET B C 1
ATOM 4291 O O . MET B 1 259 ? 28.815 2.982 26.295 1.00 22.26 331 MET B O 1
ATOM 4296 N N . TYR B 1 260 ? 29.447 1.005 25.328 1.00 26.34 332 TYR B N 1
ATOM 4297 C CA . TYR B 1 260 ? 29.622 1.537 23.951 1.00 24.94 332 TYR B CA 1
ATOM 4298 C C . TYR B 1 260 ? 28.245 1.868 23.354 1.00 24.49 332 TYR B C 1
ATOM 4299 O O . TYR B 1 260 ? 28.138 2.833 22.607 1.00 24.95 332 TYR B O 1
ATOM 4308 N N . VAL B 1 261 ? 27.209 1.107 23.691 1.00 22.93 333 VAL B N 1
ATOM 4309 C CA . VAL B 1 261 ? 25.845 1.362 23.147 1.00 25.48 333 VAL B CA 1
ATOM 4310 C C . VAL B 1 261 ? 25.297 2.651 23.751 1.00 24.45 333 VAL B C 1
ATOM 4311 O O . VAL B 1 261 ? 24.811 3.498 22.987 1.00 27.01 333 VAL B O 1
ATOM 4315 N N . LEU B 1 262 ? 25.406 2.817 25.071 1.00 24.69 334 LEU B N 1
ATOM 4316 C CA . LEU B 1 262 ? 24.951 4.063 25.743 1.00 24.46 334 LEU B CA 1
ATOM 4317 C C . LEU B 1 262 ? 25.695 5.235 25.110 1.00 23.55 334 LEU B C 1
ATOM 4318 O O . LEU B 1 262 ? 25.041 6.224 24.776 1.00 22.61 334 LEU B O 1
ATOM 4323 N N . ASP B 1 263 ? 27.000 5.099 24.916 1.00 24.24 335 ASP B N 1
ATOM 4324 C CA . ASP B 1 263 ? 27.832 6.163 24.306 1.00 25.86 335 ASP B CA 1
ATOM 4325 C C . ASP B 1 263 ? 27.219 6.536 22.958 1.00 25.69 335 ASP B C 1
ATOM 4326 O O . ASP B 1 263 ? 27.037 7.741 22.681 1.00 25.35 335 ASP B O 1
ATOM 4331 N N . TYR B 1 264 ? 26.933 5.537 22.128 1.00 23.92 336 TYR B N 1
ATOM 4332 C CA . TYR B 1 264 ? 26.378 5.760 20.772 1.00 24.46 336 TYR B CA 1
ATOM 4333 C C . TYR B 1 264 ? 25.006 6.454 20.865 1.00 22.88 336 TYR B C 1
ATOM 4334 O O . TYR B 1 264 ? 24.789 7.444 20.200 1.00 21.81 336 TYR B O 1
ATOM 4343 N N . LEU B 1 265 ? 24.086 5.924 21.656 1.00 23.13 337 LEU B N 1
ATOM 4344 C CA . LEU B 1 265 ? 22.681 6.422 21.660 1.00 24.08 337 LEU B CA 1
ATOM 4345 C C . LEU B 1 265 ? 22.609 7.785 22.344 1.00 23.20 337 LEU B C 1
ATOM 4346 O O . LEU B 1 265 ? 21.705 8.543 22.005 1.00 25.20 337 LEU B O 1
ATOM 4351 N N . ILE B 1 266 ? 23.528 8.101 23.254 1.00 25.57 338 ILE B N 1
ATOM 4352 C CA . ILE B 1 266 ? 23.474 9.375 24.039 1.00 25.36 338 ILE B CA 1
ATOM 4353 C C . ILE B 1 266 ? 24.228 10.486 23.309 1.00 24.41 338 ILE B C 1
ATOM 4354 O O . ILE B 1 266 ? 23.731 11.602 23.279 1.00 31.31 338 ILE B O 1
ATOM 4359 N N . TYR B 1 267 ? 25.391 10.185 22.774 1.00 24.86 339 TYR B N 1
ATOM 4360 C CA . TYR B 1 267 ? 26.336 11.190 22.219 1.00 24.31 339 TYR B CA 1
ATOM 4361 C C . TYR B 1 267 ? 26.175 11.300 20.704 1.00 25.43 339 TYR B C 1
ATOM 4362 O O . TYR B 1 267 ? 26.392 12.379 20.241 1.00 28.23 339 TYR B O 1
ATOM 4371 N N . HIS B 1 268 ? 25.770 10.249 19.986 1.00 28.33 340 HIS B N 1
ATOM 4372 C CA . HIS B 1 268 ? 25.845 10.177 18.504 1.00 30.06 340 HIS B CA 1
ATOM 4373 C C . HIS B 1 268 ? 24.456 10.223 17.875 1.00 26.77 340 HIS B C 1
ATOM 4374 O O . HIS B 1 268 ? 24.211 11.130 17.081 1.00 30.03 340 HIS B O 1
ATOM 4381 N N . LEU B 1 269 ? 23.605 9.265 18.172 1.00 25.49 341 LEU B N 1
ATOM 4382 C CA . LEU B 1 269 ? 22.288 9.139 17.510 1.00 24.88 341 LEU B CA 1
ATOM 4383 C C . LEU B 1 269 ? 21.398 10.277 17.992 1.00 24.34 341 LEU B C 1
ATOM 4384 O O . LEU B 1 269 ? 21.288 10.466 19.194 1.00 21.65 341 LEU B O 1
ATOM 4389 N N . ARG B 1 270 ? 20.785 10.998 17.064 1.00 25.91 342 ARG B N 1
ATOM 4390 C CA . ARG B 1 270 ? 19.818 12.077 17.379 1.00 28.51 342 ARG B CA 1
ATOM 4391 C C . ARG B 1 270 ? 18.733 12.069 16.322 1.00 24.92 342 ARG B C 1
ATOM 4392 O O . ARG B 1 270 ? 18.976 11.698 15.181 1.00 28.60 342 ARG B O 1
ATOM 4400 N N . PRO B 1 271 ? 17.523 12.536 16.682 1.00 23.85 343 PRO B N 1
ATOM 4401 C CA . PRO B 1 271 ? 16.455 12.748 15.717 1.00 21.88 343 PRO B CA 1
ATOM 4402 C C . PRO B 1 271 ? 16.698 14.086 15.015 1.00 24.96 343 PRO B C 1
ATOM 4403 O O . PRO B 1 271 ? 16.785 15.112 15.679 1.00 25.49 343 PRO B O 1
ATOM 4407 N N . TYR B 1 272 ? 16.854 14.052 13.690 1.00 25.54 344 TYR B N 1
ATOM 4408 C CA . TYR B 1 272 ? 17.143 15.255 12.891 1.00 24.32 344 TYR B CA 1
ATOM 4409 C C . TYR B 1 272 ? 16.106 16.335 13.201 1.00 24.51 344 TYR B C 1
ATOM 4410 O O . TYR B 1 272 ? 14.909 16.095 13.084 1.00 24.87 344 TYR B O 1
ATOM 4419 N N . GLY B 1 273 ? 16.576 17.539 13.504 1.00 26.80 345 GLY B N 1
ATOM 4420 C CA . GLY B 1 273 ? 15.708 18.725 13.590 1.00 26.49 345 GLY B CA 1
ATOM 4421 C C . GLY B 1 273 ? 15.106 18.879 14.965 1.00 26.37 345 GLY B C 1
ATOM 4422 O O . GLY B 1 273 ? 14.262 19.741 15.112 1.00 25.86 345 GLY B O 1
ATOM 4423 N N . ILE B 1 274 ? 15.497 18.053 15.938 1.00 30.89 346 ILE B N 1
ATOM 4424 C CA . ILE B 1 274 ? 15.098 18.272 17.359 1.00 33.59 346 ILE B CA 1
ATOM 4425 C C . ILE B 1 274 ? 16.360 18.674 18.114 1.00 34.37 346 ILE B C 1
ATOM 4426 O O . ILE B 1 274 ? 17.225 17.825 18.295 1.00 34.99 346 ILE B O 1
ATOM 4431 N N . ILE B 1 275 ? 16.501 19.962 18.421 1.00 36.13 347 ILE B N 1
ATOM 4432 C CA . ILE B 1 275 ? 17.760 20.528 18.971 1.00 39.48 347 ILE B CA 1
ATOM 4433 C C . ILE B 1 275 ? 17.553 20.720 20.466 1.00 39.79 347 ILE B C 1
ATOM 4434 O O . ILE B 1 275 ? 16.699 21.511 20.834 1.00 48.27 347 ILE B O 1
ATOM 4439 N N . ASN B 1 276 ? 18.243 19.930 21.275 1.00 44.15 348 ASN B N 1
ATOM 4440 C CA . ASN B 1 276 ? 18.357 20.153 22.740 1.00 49.10 348 ASN B CA 1
ATOM 4441 C C . ASN B 1 276 ? 18.788 21.607 22.964 1.00 45.37 348 ASN B C 1
ATOM 4442 O O . ASN B 1 276 ? 19.798 22.042 22.408 1.00 42.50 348 ASN B O 1
ATOM 4447 N N . THR B 1 277 ? 17.977 22.368 23.684 1.00 50.43 349 THR B N 1
ATOM 4448 C CA . THR B 1 277 ? 18.312 23.742 24.135 1.00 55.24 349 THR B CA 1
ATOM 4449 C C . THR B 1 277 ? 18.653 23.627 25.621 1.00 52.15 349 THR B C 1
ATOM 4450 O O . THR B 1 277 ? 17.865 23.095 26.405 1.00 54.65 349 THR B O 1
ATOM 4454 N N . PRO B 1 278 ? 19.868 24.028 26.051 1.00 46.19 350 PRO B N 1
ATOM 4455 C CA . PRO B 1 278 ? 20.241 23.926 27.460 1.00 46.07 350 PRO B CA 1
ATOM 4456 C C . PRO B 1 278 ? 19.447 24.868 28.369 1.00 43.13 350 PRO B C 1
ATOM 4457 O O . PRO B 1 278 ? 19.366 26.033 28.035 1.00 42.10 350 PRO B O 1
ATOM 4461 N N . ASP B 1 279 ? 18.909 24.348 29.479 1.00 45.46 351 ASP B N 1
ATOM 4462 C CA . ASP B 1 279 ? 18.433 25.177 30.621 1.00 47.44 351 ASP B CA 1
ATOM 4463 C C . ASP B 1 279 ? 19.585 26.070 31.095 1.00 47.68 351 ASP B C 1
ATOM 4464 O O . ASP B 1 279 ? 20.749 25.612 31.127 1.00 44.29 351 ASP B O 1
ATOM 4469 N N . ALA B 1 280 ? 19.275 27.317 31.439 1.00 52.69 352 ALA B N 1
ATOM 4470 C CA . ALA B 1 280 ? 20.208 28.297 32.052 1.00 52.75 352 ALA B CA 1
ATOM 4471 C C . ALA B 1 280 ? 20.871 27.706 33.315 1.00 48.18 352 ALA B C 1
ATOM 4472 O O . ALA B 1 280 ? 20.218 26.934 34.065 1.00 43.35 352 ALA B O 1
ATOM 4474 N N . LEU B 1 281 ? 22.148 28.025 33.519 1.00 41.84 353 LEU B N 1
ATOM 4475 C CA . LEU B 1 281 ? 22.914 27.619 34.721 1.00 40.14 353 LEU B CA 1
ATOM 4476 C C . LEU B 1 281 ? 22.414 28.444 35.899 1.00 40.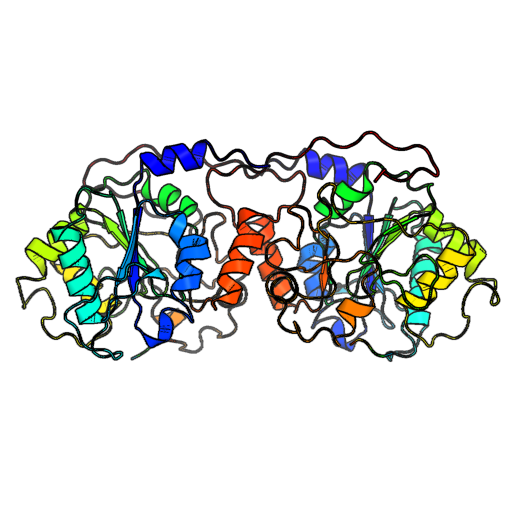53 353 LEU B C 1
ATOM 4477 O O . LEU B 1 281 ? 22.323 29.656 35.792 1.00 36.59 353 LEU B O 1
ATOM 4482 N N . PRO B 1 282 ? 22.087 27.832 37.061 1.00 45.05 354 PRO B N 1
ATOM 4483 C CA . PRO B 1 282 ? 21.777 28.609 38.260 1.00 43.39 354 PRO B CA 1
ATOM 4484 C C . PRO B 1 282 ? 22.971 29.487 38.642 1.00 42.91 354 PRO B C 1
ATOM 4485 O O . PRO B 1 282 ? 24.072 29.245 38.167 1.00 42.84 354 PRO B O 1
ATOM 4489 N N . ASN B 1 283 ? 22.713 30.486 39.480 1.00 42.92 355 ASN B N 1
ATOM 4490 C CA . ASN B 1 283 ? 23.761 31.369 40.053 1.00 44.61 355 ASN B CA 1
ATOM 4491 C C . ASN B 1 283 ? 24.553 30.584 41.099 1.00 38.95 355 ASN B C 1
ATOM 4492 O O . ASN B 1 283 ? 23.924 29.776 41.841 1.00 41.83 355 ASN B O 1
ATOM 4497 N N . LYS B 1 284 ? 25.862 30.826 41.164 1.00 34.83 356 LYS B N 1
ATOM 4498 C CA . LYS B 1 284 ? 26.773 30.190 42.146 1.00 37.20 356 LYS B CA 1
ATOM 4499 C C . LYS B 1 284 ? 26.207 30.379 43.558 1.00 39.50 356 LYS B C 1
ATOM 4500 O O . LYS B 1 284 ? 25.595 31.451 43.840 1.00 41.74 356 LYS B O 1
ATOM 4506 N N . LEU B 1 285 ? 26.396 29.375 44.412 1.00 34.50 357 LEU B N 1
ATOM 4507 C CA . LEU B 1 285 ? 25.946 29.397 45.821 1.00 33.48 357 LEU B CA 1
ATOM 4508 C C . LEU B 1 285 ? 27.135 29.777 46.715 1.00 32.25 357 LEU B C 1
ATOM 4509 O O . LEU B 1 285 ? 28.278 29.514 46.321 1.00 29.02 357 LEU B O 1
ATOM 4514 N N . ALA B 1 286 ? 26.857 30.367 47.881 1.00 33.91 358 ALA B N 1
ATOM 4515 C CA . ALA B 1 286 ? 27.825 30.700 48.957 1.00 34.74 358 ALA B CA 1
ATOM 4516 C C . ALA B 1 286 ? 28.331 29.412 49.632 1.00 33.76 358 ALA B C 1
ATOM 4517 O O . ALA B 1 286 ? 27.677 28.397 49.508 1.00 27.19 358 ALA B O 1
ATOM 4519 N N . VAL B 1 287 ? 29.462 29.451 50.318 1.00 34.75 359 VAL B N 1
ATOM 4520 C CA . VAL B 1 287 ? 29.956 28.246 51.039 1.00 34.91 359 VAL B CA 1
ATOM 4521 C C . VAL B 1 287 ? 28.909 27.763 52.050 1.00 36.87 359 VAL B C 1
ATOM 4522 O O . VAL B 1 287 ? 28.433 28.582 52.845 1.00 36.83 359 VAL B O 1
ATOM 4526 N N . GLY B 1 288 ? 28.554 26.481 52.001 1.00 34.65 360 GLY B N 1
ATOM 4527 C CA . GLY B 1 288 ? 27.625 25.894 52.979 1.00 33.07 360 GLY B CA 1
ATOM 4528 C C . GLY B 1 288 ? 26.208 25.886 52.480 1.00 34.23 360 GLY B C 1
ATOM 4529 O O . GLY B 1 288 ? 25.338 25.369 53.183 1.00 41.59 360 GLY B O 1
ATOM 4530 N N . GLU B 1 289 ? 25.997 26.377 51.275 1.00 37.45 361 GLU B N 1
ATOM 4531 C CA . GLU B 1 289 ? 24.612 26.527 50.788 1.00 43.52 361 GLU B CA 1
ATOM 4532 C C . GLU B 1 289 ? 24.272 25.482 49.725 1.00 42.93 361 GLU B C 1
ATOM 4533 O O . GLU B 1 289 ? 25.116 25.217 48.857 1.00 34.85 361 GLU B O 1
ATOM 4539 N N . LEU B 1 290 ? 23.068 24.927 49.823 1.00 41.38 362 LEU B N 1
ATOM 4540 C CA . LEU B 1 290 ? 22.566 23.960 48.826 1.00 40.72 362 LEU B CA 1
ATOM 4541 C C . LEU B 1 290 ? 21.455 24.635 48.011 1.00 40.34 362 LEU B C 1
ATOM 4542 O O . LEU B 1 290 ? 21.003 25.703 48.426 1.00 42.15 362 LEU B O 1
ATOM 4547 N N . MET B 1 291 ? 21.035 24.042 46.899 1.00 40.78 363 MET B N 1
ATOM 4548 C CA . MET B 1 291 ? 19.927 24.561 46.046 1.00 44.28 363 MET B CA 1
ATOM 4549 C C . MET B 1 291 ? 18.637 24.499 46.861 1.00 48.40 363 MET B C 1
ATOM 4550 O O . MET B 1 291 ? 18.565 23.749 47.827 1.00 46.12 363 MET B O 1
ATOM 4555 N N . PRO B 1 292 ? 17.593 25.294 46.537 1.00 60.00 364 PRO B N 1
ATOM 4556 C CA . PRO B 1 292 ? 16.274 25.116 47.157 1.00 61.32 364 PRO B CA 1
ATOM 4557 C C . PRO B 1 292 ? 15.809 23.652 47.035 1.00 62.78 364 PRO B C 1
ATOM 4558 O O . PRO B 1 292 ? 15.991 23.093 45.967 1.00 63.45 364 PRO B O 1
ATOM 4562 N N . GLU B 1 293 ? 15.266 23.055 48.110 1.00 68.52 365 GLU B N 1
ATOM 4563 C CA . GLU B 1 293 ? 14.791 21.637 48.124 1.00 76.86 365 GLU B CA 1
ATOM 4564 C C . GLU B 1 293 ? 13.650 21.482 47.105 1.00 77.75 365 GLU B C 1
ATOM 4565 O O . GLU B 1 293 ? 12.905 22.463 46.902 1.00 75.88 365 GLU B O 1
ATOM 4571 N N . ILE B 1 294 ? 13.526 20.298 46.490 1.00 75.77 366 ILE B N 1
ATOM 4572 C CA . ILE B 1 294 ? 12.501 19.991 45.445 1.00 75.51 366 ILE B CA 1
ATOM 4573 C C . ILE B 1 294 ? 11.131 19.908 46.135 1.00 74.28 366 ILE B C 1
ATOM 4574 O O . ILE B 1 294 ? 10.394 20.902 46.204 1.00 69.33 366 ILE B O 1
ATOM 4579 C C . ALA C 2 1 ? 24.104 -6.438 54.965 1.00 59.62 1 ALA G C 1
ATOM 4580 O O . ALA C 2 1 ? 25.195 -6.798 54.523 1.00 61.44 1 ALA G O 1
ATOM 4581 N N . PRO C 2 2 ? 22.944 -6.799 54.410 1.00 66.21 2 PRO G N 1
ATOM 4582 C CA . PRO C 2 2 ? 22.854 -7.668 53.217 1.00 69.22 2 PRO G CA 1
ATOM 4583 C C . PRO C 2 2 ? 23.237 -7.007 52.016 1.00 64.90 2 PRO G C 1
ATOM 4584 O O . PRO C 2 2 ? 23.361 -5.777 51.961 1.00 59.60 2 PRO G O 1
ATOM 4588 N N . ASP C 2 3 ? 23.424 -7.808 50.955 1.00 56.49 3 ASP G N 1
ATOM 4589 C CA . ASP C 2 3 ? 23.719 -7.256 49.626 1.00 57.51 3 ASP G CA 1
ATOM 4590 C C . ASP C 2 3 ? 22.337 -6.946 49.017 1.00 48.78 3 ASP G C 1
ATOM 4591 O O . ASP C 2 3 ? 21.257 -7.374 49.436 1.00 45.78 3 ASP G O 1
ATOM 4596 N N . THR C 2 4 ? 22.379 -6.083 48.062 1.00 46.79 4 THR G N 1
ATOM 4597 C CA . THR C 2 4 ? 21.162 -5.553 47.476 1.00 42.35 4 THR G CA 1
ATOM 4598 C C . THR C 2 4 ? 21.493 -5.419 46.040 1.00 50.96 4 THR G C 1
ATOM 4599 O O . THR C 2 4 ? 22.228 -4.497 45.614 1.00 50.19 4 THR G O 1
ATOM 4603 N N . ARG C 2 5 ? 20.970 -6.442 45.342 1.00 60.91 5 ARG G N 1
ATOM 4604 C CA . ARG C 2 5 ? 21.206 -6.569 43.906 1.00 65.16 5 ARG G CA 1
ATOM 4605 C C . ARG C 2 5 ? 19.887 -6.510 43.091 1.00 58.13 5 ARG G C 1
ATOM 4606 O O . ARG C 2 5 ? 18.788 -6.552 43.638 1.00 46.16 5 ARG G O 1
ATOM 4622 C C . ALA D 2 1 ? 15.429 -19.314 1.465 1.00 34.41 1 ALA F C 1
ATOM 4623 O O . ALA D 2 1 ? 14.649 -19.525 2.405 1.00 33.16 1 ALA F O 1
ATOM 4624 N N . PRO D 2 2 ? 16.712 -19.322 1.764 1.00 32.04 2 PRO F N 1
ATOM 4625 C CA . PRO D 2 2 ? 17.061 -19.592 3.216 1.00 31.20 2 PRO F CA 1
ATOM 4626 C C . PRO D 2 2 ? 16.444 -18.763 4.225 1.00 31.49 2 PRO F C 1
ATOM 4627 O O . PRO D 2 2 ? 16.131 -17.573 4.045 1.00 28.96 2 PRO F O 1
ATOM 4631 N N . ASP D 2 3 ? 16.309 -19.427 5.405 1.00 31.44 3 ASP F N 1
ATOM 4632 C CA . ASP D 2 3 ? 15.798 -18.913 6.651 1.00 28.44 3 ASP F CA 1
ATOM 4633 C C . ASP D 2 3 ? 16.949 -18.191 7.322 1.00 27.62 3 ASP F C 1
ATOM 4634 O O . ASP D 2 3 ? 17.849 -18.862 7.752 1.00 25.54 3 ASP F O 1
ATOM 4639 N N . THR D 2 4 ? 16.863 -16.838 7.388 1.00 25.39 4 THR F N 1
ATOM 4640 C CA . THR D 2 4 ? 17.869 -15.992 7.983 1.00 24.90 4 THR F CA 1
ATOM 4641 C C . THR D 2 4 ? 17.344 -15.404 9.320 1.00 25.40 4 THR F C 1
ATOM 4642 O O . THR D 2 4 ? 17.802 -14.374 9.820 1.00 24.48 4 THR F O 1
ATOM 4646 N N . ARG D 2 5 ? 16.374 -16.109 9.921 1.00 26.42 5 ARG F N 1
ATOM 4647 C CA . ARG D 2 5 ? 15.979 -15.718 11.240 1.00 25.72 5 ARG F CA 1
ATOM 4648 C C . ARG D 2 5 ? 17.022 -16.271 12.137 1.00 24.62 5 ARG F C 1
ATOM 4649 O O . ARG D 2 5 ? 17.719 -17.209 11.756 1.00 25.88 5 ARG F O 1
#

CATH classification: 3.90.550.50

Solvent-accessible surface area: 23682 Å² total

B-factor: mean 34.45, std 14.36, range [16.36, 116.53]

Nearest PDB structures (foldseek):
  7q4i-assembly1_A  TM=1.004E+00  e=2.878E-67  Drosophila melanogaster
  2j0b-assembly1_A  TM=7.800E-01  e=6.023E-08  Mus musculus
  8j2n-assembly2_B  TM=4.801E-01  e=2.329E-02  Mycobacterium tuberculosis H37Rv
  8j2n-assembly1_A  TM=3.727E-01  e=2.483E-02  Mycobacterium tuberculosis H37Rv
  7q4i-assembly1_A  TM=1.001E+00  e=1.391E-64  Drosophila melanogaster

Sequence (568 aa):
ENSTIAERLYSEVRVLCWIMTNPSNHQKKARHVKRTWGKRCNKLIFMSSAKDDELDAVALPVGEGRRNNLWGKTKEAYKYIYEHHINDADWFLKADDDTYTIVENMRYMLYPYSPETPVYFGCKFKPYVKQGYMSGGAGYVLSREAVRRFVVEALPNPKLCKSDNSGAEDVEIGKCLQNVNVLAGDSRDSNGRGRFFPFVPEHHLIPSHTDKKFWYWQYIFYKTDEGLDCCSDNAISFHYVSPNQMYVLDYLIYHLRPYGIINTPDALPNKLAVGELMPEHENSTIAERLYSEVRVLCWIMTNPSNHQKKARHVKRTWGKRCNKLIFMSSAKDDELDAVALPVGEGRNNLWGKTKEAYKYIYEHHINDADWFLKADDDTYTIVENMRYMLYPYSPETPVYFGCKFKPYVKQGYMSGGAGYVLSREAVRRFVVEALPNPKLCKSDNSGAEDVEIGKCLQNVNVLAGDSRDSNGRGRFFPFVPEHHLIPSHTDKKFWYWQYIFYKTDEGLDCCSDNAISFHYVSPNQMYVLDYLIYHLRPYGIINTPDALPNKLAVGELMPEIPDTRPDTR

InterPro domains:
  IPR003378 Fringe-like, glycosyltransferase domain [PF02434] (105-265)
  IPR026050 C1GALT1/C1GALT1-specific chaperone 1 [PTHR23033] (19-347)

Secondary structure (P-SEA, 3-state):
ccaaaaaaaaaabbbbbbbbbccccccccaaaaaacccccccbbbbbccccccccccccccccccccaaaaaaaaaaaaaaacccccccbbbbbccccccaaaaaaaaaccccccccccccccccccccccccccccbbbbcaaaaaaaacccccccccccccccccaaaaaaaaaaaaccccccccccccccccccccccccccccccccccccccccccccccccccccccccccccccaaaaaaaaaaccccccccbbbbbccccccccccccccc/cccaaaaaaaaaabbbbbbbbbccccccccaaaaaacccccccbbbbbcccccccccccccccccccccaaaaaaaaaaaaaacccccccbbbbbccccccaaaaaaaaaccccccccccccccccccccccccccccbbbbcaaaaaaaacccccccccccccccccaaaaaaaaaaaaccccccccccccccccccccccccccccccccccccccccccccccccccccccccccccccaaaaaaaaaaccccccccbbbbbcccccccccccccccc/cccc/cccc

Foldseek 3Di:
DPCVVLVVLCVQAAEAEEEEDEPVCVVFFQLLQCVFVQVSHLHYEYQYCDADPSRRHDRFVFDDDQFQVLVSLLRVLLVCLVPPLVVGFKYKQEYSQKAFPVSLVSLLCVQEGLLAQEKEAQFWPPLANLTWHDNHLIMMTRSNVSCCLNPPQQVDCVQAPPRSGDDNGSRSSRNSVSSVRHYADRADPVRAAQGEAADPCCQQPVPCPVCPPVCCNTGPDHDPRHVRRHDPSRTMHGSHGSVNSVVCRCVNPPDDDPPPDDDDDDRDHHDDHNDGDDD/DDDCVVLVVLCVQAAEEEEEEDEPVCVVFFQLLCCVFVQVSHLHYEYQYCDADPSRRHDRFVFDDDLFQLLVSLLRVLLVCLVPPLVVGFKYKQEYSQKAWPVSLVSLQCVQEGLLAQEKEAQFWPPLANLTWHDNHLIMMTGSNVSCCLNPPQQVDCVQAPPRSGDDNGSRSRSNSVSSVRHYADRADPVRAAQGEAADPCCQQPVPDQCPVPVCCNTGPDHDRGHNRRHDPSRTMHGSHGSVNSVVCSCVPVPDDDPPDDDDDDDRDHHDDHNDGDPDD/DDDD/DDPD

Radius of gyration: 26.89 Å; Cα contacts (8 Å, |Δi|>4): 1246; chains: 4; bounding box: 61×51×81 Å

GO terms:
  GO:0016263 N-acetylgalactosaminide beta-1,3-galactosyltransferase activity (F, IDA)
  GO:0016266 protein O-linked glycosylation via N-acetyl-galactosamine (P, IDA)
  GO:0048531 beta-1,3-galactosyltransferase activity (F, IDA)
  GO:0009247 glycolipid biosynthetic process (P, IDA)
  GO:0016263 N-acetylgalactosaminide beta-1,3-galactosyltransferase activity (F, IMP)
  GO:0021551 central nervous system morphogenesis (P, IMP)
  GO:1902037 negative regulation of hematopoietic stem cell differentiation (P, IMP)
  GO:0051489 regulation of filopodium assembly (P, IMP)
  GO:0055001 muscle cell development (P, IMP)
  GO:0007528 neuromuscular junction development (P, IMP)
  GO:0030145 manganese ion binding (F, IDA)
  GO:0042803 protein homodimerization activity (F, IDA)

Organism: Drosophila melanogaster (NCBI:txid7227)